Protein 8R44 (pdb70)

Organism: Glycine max (NCBI:txid3847)

Sequence (628 aa):
AYLHHMQKGKMIQPFGCLLALDEKTCKVIAYSENAPEMLTMVHPALGIGTDIKTLFTAPSASALQKALGFAEVLLLNPVLIHCKTSGKPFYAIIHRVTGSMIIDFEPVKPYEVPMTAAGALQSYKLAAKAITRLQSLPSGSMERLCDTMVQEVFELTGYDRVMAYKFHEDDHGEVIAEITKPGLEPYLGLHYPATDIPQASRFLFMKNKVRMIVDCHAKHVRVLQDEKLPFDLTLCGSTLRAPHSCHAQYMANMDSIASLVMAVVVNDNRKRLWGLVVCHNTTPRFVPFPLRYACEFLAQVFAIHVNKEIELHHAYLHHMQKGKMIQPFGCLLALDEKTCKVIAYSENAPEMLTMVHPALGIGTDIKTLFTAPSASALQKALGFAEVLLLNPVLIHCKTSGKPFYAIIHRVTGSMIIDFEPVKPYEVPMTAAGALQSYKLAAKAITRLQSLPSGSMERLCDTMVQEVFELTGYDRVMAYKFHEDDHGEVIAEITKPGLEPYLGLHYPATDIPQASRFLFMKNKVRMIVDCHAKHVRVLQDEKLPFDLTLCGSTLRAPHSCHAQYMANMDSIASLVMAVVVNDNRKRLWGLVVCHNTTPRFVPFPLRYACEFLAQVFAIHVNKEIELHH

Nearest PDB structures (foldseek):
  6tc7-assembly1_AAA  TM=9.974E-01  e=1.087E-60  Glycine max
  8isj-assembly1_B  TM=9.465E-01  e=1.532E-49  Arabidopsis thaliana
  6tc5-assembly1_AAA  TM=9.631E-01  e=1.288E-44  Sorghum bicolor
  6tby-assembly1_AAA  TM=9.695E-01  e=3.235E-44  Sorghum bicolor
  9iuz-assembly1_B  TM=9.516E-01  e=5.428E-41  Arabidopsis thaliana

B-factor: mean 32.63, std 20.33, range [12.56, 178.28]

InterPro domains:
  IPR000014 PAS domain [PS50112] (616-686)
  IPR000014 PAS domain [PS50112] (749-801)
  IPR000014 PAS domain [SM00091] (618-684)
  IPR000014 PAS domain [SM00091] (748-817)
  IPR000014 PAS domain [TIGR00229] (623-739)
  IPR000014 PAS domain [cd00130] (627-733)
  IPR000014 PAS domain [cd00130] (760-871)
  IPR000700 PAS-associated, C-terminal [PS50113] (689-745)
  IPR001294 Phytochrome [PR01033] (133-155)
  IPR001294 Phytochrome [PR01033] (233-252)
  IPR001294 Phytochrome [PR01033] (318-339)
  IPR001294 Phytochrome [PR01033] (430-450)
  IPR001294 Phytochrome [PR01033] (515-534)
  IPR001294 Phytochrome [PR01033] (548-566)
  IPR001294 Phytochrome [PR01033] (619-635)
  IPR001294 Phytochrome [PR01033] (638-653)
  IPR001294 Phytochrome [PR01033] (711-728)
  IPR001294 Phytochrome [PR01033] (731-751)
  IPR003018 GAF domain [PF01590] (219-400)
  IPR003018 GAF domain [SM00065] (218-410)

Foldseek 3Di:
DVLCCQFQPFWFFPQWWKFKAFLPPRFTFKIWPCCLVLQHVAVHCDDGGHQCPSGWPVVQSVVVVVVSVDDFVPDDDWDWTATPPVRFIWTWDWGDDVGIIMTITHGDDVVCVVCPVVVLVVLLVLLVVLLVVLVPDDADDPLVNQQSLQVSCCVSFVFQKKFWWFQDPQQKIAGDYMDGDPPDDDPHGDIGGNPVQDVSNQVLCLPAFKAKDQFLPGDITGMDGDPVSVDRDTCSNPNGHHDDNVVSVVCVVVLQGIKMKGFQWAPRCVTHGGTITIGGHNHGDDDDDSNRVSVNVSSPSSSDSSVVNVVVVD/DVQVCLQLLFWFFPQWWKFKAFLVPRFTFKIWPCCQVVQHDVVDTDDGGDQCVQRFPPVQSVVVNVQSPDDQVPDDDWRWTATDPPRFIWTWGWGDDVRMIMTITHGDDPVCVVCVVVVLVVLLVLLVVLLVVLVVDDAQDLLVSQQSLQVSCCVSAVFQKKFWWFQDPVQKIATRYMDGDPPDDDRHGPIGGNPLQDPSNQVVCLPQFKAKDQFLPGDIIGMDGHPPDPDRHGCSNDNGRHDDNVVSVVCVVRLQGIKMKGFQWAPHCVTDGGTITIGGHNHGDDDDDSNRVSVNVSSPSSSDSSVVNVVVVD

Solvent-accessible surface area: 28651 Å² total; per-residue (Å²): 118,98,96,110,110,19,93,99,10,41,60,0,3,44,33,0,0,0,0,0,0,34,81,172,80,14,79,1,17,0,33,0,80,13,0,35,126,35,4,22,153,158,229,120,59,6,16,79,39,20,32,2,110,85,6,1,39,74,64,2,4,42,9,0,75,117,7,34,72,102,55,82,143,104,24,73,24,0,3,7,0,49,2,99,138,51,27,76,2,0,16,0,10,5,23,61,35,123,9,3,0,0,0,1,0,1,57,21,134,78,113,94,30,7,60,9,1,1,31,1,0,47,17,1,48,76,0,1,65,3,0,35,117,0,14,74,40,91,87,33,29,47,128,88,8,0,67,26,0,3,83,8,0,29,119,23,2,28,0,19,18,0,10,0,19,68,13,41,177,100,60,42,1,36,3,45,1,33,45,34,88,132,78,54,135,92,47,102,38,87,103,51,79,29,114,51,33,26,94,24,22,30,126,24,19,39,180,37,36,33,38,5,4,21,35,8,122,26,179,39,22,126,9,50,41,33,172,166,26,126,58,58,1,34,0,18,27,8,33,0,23,10,6,60,88,76,72,13,105,83,3,28,115,50,83,4,18,0,5,0,18,0,4,0,7,2,49,62,155,244,78,108,20,4,0,4,0,16,0,21,10,61,77,77,72,76,4,58,21,5,19,11,48,0,0,50,14,0,4,64,7,0,5,100,32,0,24,114,9,61,115,99,126,191,121,94,71,97,130,19,44,51,3,66,64,0,5,46,31,0,0,0,0,0,0,44,76,198,74,20,74,1,19,0,32,0,88,26,0,27,128,26,2,28,131,150,230,112,77,10,15,74,43,19,34,4,133,66,7,1,46,67,45,2,4,28,13,0,80,133,7,24,75,100,62,95,129,108,22,65,22,0,3,10,0,55,0,117,99,45,36,86,15,1,16,0,12,6,23,36,49,130,42,12,0,1,0,1,0,2,64,11,110,93,122,75,28,5,58,8,0,2,32,1,1,50,18,1,52,80,0,0,71,2,1,31,116,1,54,84,44,110,85,55,38,51,111,116,8,0,25,23,0,2,89,20,0,28,134,22,2,29,0,20,15,0,9,0,17,64,16,45,191,97,65,43,0,36,2,31,0,30,46,38,91,136,85,62,120,90,29,95,40,88,102,52,77,26,116,47,31,32,113,9,24,31,89,17,22,35,142,39,38,25,36,4,4,22,36,7,116,27,182,57,21,128,8,69,43,20,171,175,42,124,119,55,14,42,3,16,28,5,30,0,20,9,6,77,87,81,72,14,99,82,4,30,113,57,90,3,32,0,6,0,19,0,4,0,5,1,44,56,160,228,77,107,19,5,0,5,0,15,0,23,12,51,77,75,74,77,5,54,22,8,21,11,40,0,0,50,9,0,4,60,5,0,4,106,22,0,23,100,20,54,102,115,171,192

Secondary structure (DSSP, 8-state):
--GGGTSS--EE-TTSEEEEEETTT--EEEEETTHHHHH-----SSSTT--GGGTB-HHHHHHHHHHTTS-GGG---PEEEEBTTT--EEEEEEEEETTEEEEEEEE--GGGGGGHHHHHHHHHHHHHHHHHHHHTSPSS-HHHHHHHHHHHHHHHH--SEEEEEEEPTTS-EEEEEEEESTTPPP-TT-EE-GGGS-HHHHHHHHH--EEEES-TTS--EEEEE-TT-SSPPP-TT-TTBPPPHHHHHHHHHHT--EEEEEEEEET----EEEEEEEEEESS-----HHHHHHHHHHHHHHHHHHHHHHHHT-/-HHHHHHH--EE-TTSEEEEEETTT-BEEEEETTHHHHH----PPS-TT-BGGGTB-HHHHHHHHHHTTS-GGG--PPEEEEBTTT--EEEEEEEEETTEEEEEEEE--GGGSTTHHHHHHHHHHHHHHHHHHHHHS-SS-HHHHHHHHHHHHHHHH--SEEEEEEE-TTS-EEEEEEEE-TTPPP-TT-EE-GGGS-HHHHHHHTT--EEEES-TTSPPEEEEE-TT-SS----TT-TTBPPPHHHHHHHHHTT--EEEEEEEEES----EEEEEEEEEESS-----HHHHHHHHHHHHHHHHHHHHHHHHH-

Structure (mmCIF, N/CA/C/O backbone):
data_8R44
#
_entry.id   8R44
#
_cell.length_a   55.287
_cell.length_b   111.812
_cell.length_c   68.273
_cell.angle_alpha   90.000
_cell.angle_beta   92.308
_cell.angle_gamma   90.000
#
_symmetry.space_group_name_H-M   'P 1 21 1'
#
loop_
_entity.id
_entity.type
_entity.pdbx_description
1 polymer 'Phytochrome A-2'
2 non-polymer PHYCOCYANOBILIN
3 non-polymer 'PENTAETHYLENE GLYCOL'
4 non-polymer DI(HYDROXYETHYL)ETHER
5 non-polymer 'TRIETHYLENE GLYCOL'
6 water water
#
loop_
_atom_site.group_PDB
_atom_site.id
_atom_site.type_symbol
_atom_site.label_atom_id
_atom_site.label_alt_id
_atom_site.label_comp_id
_atom_site.label_asym_id
_atom_site.label_entity_id
_atom_site.label_seq_id
_atom_site.pdbx_PDB_ins_code
_atom_site.Cartn_x
_atom_site.Cartn_y
_atom_site.Cartn_z
_atom_site.occupancy
_atom_site.B_iso_or_equiv
_atom_site.auth_seq_id
_atom_site.auth_comp_id
_atom_site.auth_asym_id
_atom_site.auth_atom_id
_atom_site.pdbx_PDB_model_num
ATOM 1 N N . ALA A 1 20 ? 23.116 15.753 44.631 1.000 137.389 69 ALA A N 1
ATOM 2 C CA . ALA A 1 20 ? 23.264 17.118 44.073 1.000 140.489 69 ALA A CA 1
ATOM 3 C C . ALA A 1 20 ? 22.917 17.112 42.584 1.000 160.747 69 ALA A C 1
ATOM 4 O O . ALA A 1 20 ? 22.000 17.819 42.170 1.000 178.278 69 ALA A O 1
ATOM 6 N N . TYR A 1 21 ? 23.644 16.305 41.793 1.000 167.624 70 TYR A N 1
ATOM 7 C CA . TYR A 1 21 ? 23.446 16.234 40.349 1.000 164.742 70 TYR A CA 1
ATOM 8 C C . TYR A 1 21 ? 22.102 15.598 40.006 1.000 172.402 70 TYR A C 1
ATOM 9 O O . TYR A 1 21 ? 21.318 16.170 39.251 1.000 177.118 70 TYR A O 1
ATOM 18 N N . LEU A 1 22 ? 21.869 14.395 40.547 1.000 173.716 71 LEU A N 1
ATOM 19 C CA . LEU A 1 22 ? 20.687 13.606 40.237 1.000 163.958 71 LEU A CA 1
ATOM 20 C C . LEU A 1 22 ? 19.417 14.299 40.743 1.000 166.562 71 LEU A C 1
ATOM 21 O O . LEU A 1 22 ? 18.346 14.078 40.181 1.000 147.272 71 LEU A O 1
ATOM 26 N N . HIS A 1 23 ? 19.549 15.166 41.765 1.000 169.789 72 HIS A N 1
ATOM 27 C CA . HIS A 1 23 ? 18.411 15.801 42.421 1.000 158.015 72 HIS A CA 1
ATOM 28 C C . HIS A 1 23 ? 18.140 17.219 41.907 1.000 151.921 72 HIS A C 1
ATOM 29 O O . HIS A 1 23 ? 17.262 17.890 42.442 1.000 156.744 72 HIS A O 1
ATOM 36 N N . HIS A 1 24 ? 18.886 17.685 40.893 1.000 143.061 73 HIS A N 1
ATOM 37 C CA . HIS A 1 24 ? 18.433 18.785 40.047 1.000 137.827 73 HIS A CA 1
ATOM 38 C C . HIS A 1 24 ? 18.566 18.325 38.591 1.000 134.428 73 HIS A C 1
ATOM 39 O O . HIS A 1 24 ? 18.997 19.082 37.720 1.000 134.333 73 HIS A O 1
ATOM 46 N N . MET A 1 25 ? 18.230 17.042 38.375 1.000 129.363 74 MET A N 1
ATOM 47 C CA . MET A 1 25 ? 18.001 16.442 37.065 1.000 123.996 74 MET A CA 1
ATOM 48 C C . MET A 1 25 ? 16.742 15.577 37.128 1.000 111.108 74 MET A C 1
ATOM 49 O O . MET A 1 25 ? 16.099 15.351 36.103 1.000 95.199 74 MET A O 1
ATOM 54 N N . GLN A 1 26 ? 16.465 15.038 38.329 1.000 114.227 75 GLN A N 1
ATOM 55 C CA . GLN A 1 26 ? 15.216 14.359 38.652 1.000 119.768 75 GLN A CA 1
ATOM 56 C C . GLN A 1 26 ? 14.186 15.355 39.194 1.000 119.416 75 GLN A C 1
ATOM 57 O O . GLN A 1 26 ? 12.992 15.206 38.935 1.000 121.032 75 GLN A O 1
ATOM 63 N N . LYS A 1 27 ? 14.645 16.361 39.954 1.000 119.034 76 LYS A N 1
ATOM 64 C CA . LYS A 1 27 ? 13.746 17.283 40.637 1.000 108.020 76 LYS A CA 1
ATOM 65 C C . LYS A 1 27 ? 13.878 18.711 40.092 1.000 89.259 76 LYS A C 1
ATOM 66 O O . LYS A 1 27 ? 13.189 19.607 40.575 1.000 79.503 76 LYS A O 1
ATOM 72 N N . GLY A 1 28 ? 14.749 18.919 39.086 1.000 73.964 77 GLY A N 1
ATOM 73 C CA . GLY A 1 28 ? 14.845 20.185 38.371 1.000 62.182 77 GLY A CA 1
ATOM 74 C C . GLY A 1 28 ? 13.571 20.494 37.573 1.000 54.657 77 GLY A C 1
ATOM 75 O O . GLY A 1 28 ? 13.003 19.618 36.907 1.000 51.599 77 GLY A O 1
ATOM 76 N N . LYS A 1 29 ? 13.143 21.761 37.623 1.000 40.198 78 LYS A N 1
ATOM 77 C CA . LYS A 1 29 ? 11.843 22.116 37.105 1.000 36.169 78 LYS A CA 1
ATOM 78 C C . LYS A 1 29 ? 11.957 23.124 35.969 1.000 27.770 78 LYS A C 1
ATOM 79 O O . LYS A 1 29 ? 11.028 23.898 35.774 1.000 29.971 78 LYS A O 1
ATOM 85 N N . MET A 1 30 ? 13.075 23.125 35.227 1.000 24.931 79 MET A N 1
ATOM 86 C CA . MET A 1 30 ? 13.249 24.114 34.174 1.000 21.913 79 MET A CA 1
ATOM 87 C C . MET A 1 30 ? 13.239 23.401 32.826 1.000 20.440 79 MET A C 1
ATOM 88 O O . MET A 1 30 ? 13.819 22.317 32.701 1.000 20.112 79 MET A O 1
ATOM 93 N N . ILE A 1 31 ? 12.660 24.104 31.837 1.000 19.181 80 ILE A N 1
ATOM 94 C CA . ILE A 1 31 ? 12.707 23.704 30.438 1.000 18.087 80 ILE A CA 1
ATOM 95 C C . ILE A 1 31 ? 13.369 24.783 29.590 1.000 18.187 80 ILE A C 1
ATOM 96 O O . ILE A 1 31 ? 13.465 25.966 29.936 1.000 19.478 80 ILE A O 1
ATOM 101 N N . GLN A 1 32 ? 13.771 24.339 28.391 1.000 17.231 81 GLN A N 1
ATOM 102 C CA . GLN A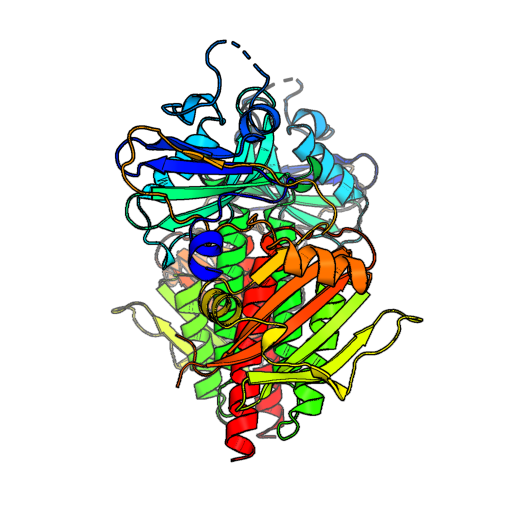 1 32 ? 14.169 25.203 27.307 1.000 17.973 81 GLN A CA 1
ATOM 103 C C . GLN A 1 32 ? 12.954 25.935 26.748 1.000 16.940 81 GLN A C 1
ATOM 104 O O . GLN A 1 32 ? 11.884 25.348 26.671 1.000 18.210 81 GLN A O 1
ATOM 110 N N . PRO A 1 33 ? 13.087 27.205 26.322 1.000 18.449 82 PRO A N 1
ATOM 111 C CA . PRO A 1 33 ? 11.954 28.008 25.866 1.000 17.425 82 PRO A CA 1
ATOM 112 C C . PRO A 1 33 ? 11.504 27.757 24.429 1.000 17.239 82 PRO A C 1
ATOM 113 O O . PRO A 1 33 ? 10.505 28.328 24.026 1.000 19.134 82 PRO A O 1
ATOM 117 N N . PHE A 1 34 ? 12.141 26.824 23.702 1.000 16.761 83 PHE A N 1
ATOM 118 C CA . PHE A 1 34 ? 11.749 26.562 22.307 1.000 17.710 83 PHE A CA 1
ATOM 119 C C . PHE A 1 34 ? 10.356 25.914 22.227 1.000 17.442 83 PHE A C 1
ATOM 120 O O . PHE A 1 34 ? 9.709 25.970 21.168 1.000 17.265 83 PHE A O 1
ATOM 128 N N . GLY A 1 35 ? 9.933 25.275 23.312 1.000 16.086 84 GLY A N 1
ATOM 129 C CA . GLY A 1 35 ? 8.597 24.698 23.377 1.000 14.454 84 GLY A CA 1
ATOM 130 C C . GLY A 1 35 ? 7.987 24.927 24.751 1.000 15.315 84 GLY A C 1
ATOM 131 O O . GLY A 1 35 ? 8.495 25.694 25.528 1.000 16.317 84 GLY A O 1
ATOM 132 N N . CYS A 1 36 ? 6.847 24.287 25.009 1.000 14.407 85 CYS A N 1
ATOM 133 C CA . CYS A 1 36 ? 6.203 24.383 26.304 1.000 14.819 85 CYS A CA 1
ATOM 134 C C . CYS A 1 36 ? 5.695 23.011 26.709 1.000 13.900 85 CYS A C 1
ATOM 135 O O . CYS A 1 36 ? 5.649 22.072 25.918 1.000 12.801 85 CYS A O 1
ATOM 138 N N . LEU A 1 37 ? 5.302 22.870 27.993 1.000 14.290 86 LEU A N 1
ATOM 139 C CA . LEU A 1 37 ? 4.980 21.582 28.564 1.000 14.485 86 LEU A CA 1
ATOM 140 C C . LEU A 1 37 ? 3.665 21.676 29.337 1.000 14.672 86 LEU A C 1
ATOM 141 O O . LEU A 1 37 ? 3.457 22.631 30.101 1.000 15.871 86 LEU A O 1
ATOM 146 N N . LEU A 1 38 ? 2.840 20.634 29.203 1.000 13.828 87 LEU A N 1
ATOM 147 C CA . LEU A 1 38 ? 1.732 20.418 30.125 1.000 14.467 87 LEU A CA 1
ATOM 148 C C . LEU A 1 38 ? 1.895 19.030 30.713 1.000 14.898 87 LEU A C 1
ATOM 149 O O . LEU A 1 38 ? 2.289 18.084 30.039 1.000 15.743 87 LEU A O 1
ATOM 154 N N . ALA A 1 39 ? 1.492 18.862 31.992 1.000 14.452 88 ALA A N 1
ATOM 155 C CA . ALA A 1 39 ? 1.299 17.540 32.547 1.000 15.390 88 ALA A CA 1
ATOM 156 C C . ALA A 1 39 ? -0.161 17.400 32.893 1.000 15.916 88 ALA A C 1
ATOM 157 O O . ALA A 1 39 ? -0.751 18.355 33.396 1.000 17.184 88 ALA A O 1
ATOM 159 N N . LEU A 1 40 ? -0.747 16.263 32.529 1.000 15.969 89 LEU A N 1
ATOM 160 C CA . LEU A 1 40 ? -2.171 16.023 32.745 1.000 16.111 89 LEU A CA 1
ATOM 161 C C . LEU A 1 40 ? -2.380 14.891 33.724 1.000 16.904 89 LEU A C 1
ATOM 162 O O . LEU A 1 40 ? -1.576 13.966 33.807 1.000 17.752 89 LEU A O 1
ATOM 167 N N . ASP A 1 41 ? -3.479 14.983 34.488 1.000 19.050 90 ASP A N 1
ATOM 168 C CA . ASP A 1 41 ? -3.758 13.953 35.472 1.000 21.816 90 ASP A CA 1
ATOM 169 C C . ASP A 1 41 ? -4.113 12.648 34.766 1.000 21.934 90 ASP A C 1
ATOM 170 O O . ASP A 1 41 ? -4.840 12.663 33.803 1.000 22.941 90 ASP A O 1
ATOM 175 N N . GLU A 1 42 ? -3.594 11.538 35.275 1.000 28.049 91 GLU A N 1
ATOM 176 C CA . GLU A 1 42 ? -3.751 10.272 34.578 1.000 34.593 91 GLU A CA 1
ATOM 177 C C . GLU A 1 42 ? -5.213 9.794 34.553 1.000 37.305 91 GLU A C 1
ATOM 178 O O . GLU A 1 42 ? -5.543 8.982 33.685 1.000 32.121 91 GLU A O 1
ATOM 184 N N . LYS A 1 43 ? -6.111 10.334 35.411 1.000 35.078 92 LYS A N 1
ATOM 185 C CA . LYS A 1 43 ? -7.540 10.013 35.339 1.000 37.733 92 LYS A CA 1
ATOM 186 C C . LYS A 1 43 ? -8.402 11.129 34.774 1.000 32.602 92 LYS A C 1
ATOM 187 O O . LYS A 1 43 ? -9.192 10.877 33.870 1.000 35.751 92 LYS A O 1
ATOM 193 N N . THR A 1 44 ? -8.276 12.369 35.274 1.000 30.982 93 THR A N 1
ATOM 194 C CA . THR A 1 44 ? -9.162 13.440 34.849 1.000 29.488 93 THR A CA 1
ATOM 195 C C . THR A 1 44 ? -8.761 14.079 33.526 1.000 28.658 93 THR A C 1
ATOM 196 O O . THR A 1 44 ? -9.544 14.807 32.941 1.000 30.074 93 THR A O 1
ATOM 200 N N . CYS A 1 45 ? -7.512 13.878 33.094 1.000 26.964 94 CYS A N 1
ATOM 201 C CA . CYS A 1 45 ? -6.971 14.500 31.904 1.000 25.804 94 CYS A CA 1
ATOM 202 C C . CYS A 1 45 ? -6.748 16.016 32.073 1.000 25.693 94 CYS A C 1
ATOM 203 O O . CYS A 1 45 ? -6.436 16.689 31.111 1.000 25.358 94 CYS A O 1
ATOM 206 N N . LYS A 1 46 ? -6.940 16.602 33.263 1.000 23.645 95 LYS A N 1
ATOM 207 C CA . LYS A 1 46 ? -6.832 18.050 33.419 1.000 20.351 95 LYS A CA 1
ATOM 208 C C . LYS A 1 46 ? -5.380 18.450 33.750 1.000 17.670 95 LYS A C 1
ATOM 209 O O . LYS A 1 46 ? -4.596 17.646 34.206 1.000 17.521 95 LYS A O 1
ATOM 215 N N . VAL A 1 47 ? -5.033 19.721 33.534 1.000 17.604 96 VAL A N 1
ATOM 216 C CA . VAL A 1 47 ? -3.682 20.210 33.744 1.000 17.798 96 VAL A CA 1
ATOM 217 C C . VAL A 1 47 ? -3.356 20.167 35.246 1.000 19.375 96 VAL A C 1
ATOM 218 O O . VAL A 1 47 ? -4.075 20.779 36.051 1.000 18.675 96 VAL A O 1
ATOM 222 N N . ILE A 1 48 ? -2.240 19.515 35.579 1.000 17.675 97 ILE A N 1
ATOM 223 C CA . ILE A 1 48 ? -1.703 19.478 36.940 1.000 18.982 97 ILE A CA 1
ATOM 224 C C . ILE A 1 48 ? -0.345 20.166 37.044 1.000 18.727 97 ILE A C 1
ATOM 225 O O . ILE A 1 48 ? 0.145 20.408 38.159 1.000 20.604 97 ILE A O 1
ATOM 230 N N . ALA A 1 49 ? 0.301 20.464 35.888 1.000 18.467 98 ALA A N 1
ATOM 231 C CA . ALA A 1 49 ? 1.523 21.222 35.860 1.000 17.789 98 ALA A CA 1
ATOM 232 C C . ALA A 1 49 ? 1.651 21.836 34.469 1.000 16.515 98 ALA A C 1
ATOM 233 O O . ALA A 1 49 ? 1.139 21.255 33.532 1.000 16.792 98 ALA A O 1
ATOM 235 N N . TYR A 1 50 ? 2.307 22.988 34.384 1.000 16.215 99 TYR A N 1
ATOM 236 C CA . TYR A 1 50 ? 2.525 23.649 33.096 1.000 17.249 99 TYR A CA 1
ATOM 237 C C . TYR A 1 50 ? 3.779 24.499 33.151 1.000 18.164 99 TYR A C 1
ATOM 238 O O . TYR A 1 50 ? 4.087 25.071 34.192 1.000 17.187 99 TYR A O 1
ATOM 247 N N . SER A 1 51 ? 4.481 24.636 32.012 1.000 15.663 100 SER A N 1
ATOM 248 C CA . SER A 1 51 ? 5.571 25.594 31.971 1.000 16.320 100 SER A CA 1
ATOM 249 C C . SER A 1 51 ? 5.003 27.001 31.943 1.000 17.449 100 SER A C 1
ATOM 250 O O . SER A 1 51 ? 3.940 27.232 31.375 1.000 18.347 100 SER A O 1
ATOM 253 N N . GLU A 1 52 ? 5.753 27.967 32.493 1.000 19.291 101 GLU A N 1
ATOM 254 C CA . GLU A 1 52 ? 5.285 29.349 32.641 1.000 19.830 101 GLU A CA 1
ATOM 255 C C . GLU A 1 52 ? 5.053 30.050 31.303 1.000 21.179 101 GLU A C 1
ATOM 256 O O . GLU A 1 52 ? 4.289 31.026 31.264 1.000 21.187 101 GLU A O 1
ATOM 262 N N . ASN A 1 53 ? 5.659 29.526 30.211 1.000 18.586 102 ASN A N 1
ATOM 263 C CA . ASN A 1 53 ? 5.439 30.045 28.874 1.000 18.201 102 ASN A CA 1
ATOM 264 C C . ASN A 1 53 ? 4.271 29.373 28.165 1.000 17.472 102 ASN A C 1
ATOM 265 O O . ASN A 1 53 ? 3.940 29.770 27.040 1.000 18.608 102 ASN A O 1
ATOM 270 N N . ALA A 1 54 ? 3.641 28.345 28.758 1.000 17.636 103 ALA A N 1
ATOM 271 C CA . ALA A 1 54 ? 2.570 27.658 28.048 1.000 16.872 103 ALA A CA 1
ATOM 272 C C . ALA A 1 54 ? 1.372 28.587 27.804 1.000 17.237 103 ALA A C 1
ATOM 273 O O . ALA A 1 54 ? 0.765 28.531 26.745 1.000 15.770 103 ALA A O 1
ATOM 275 N N . PRO A 1 55 ? 0.914 29.439 28.752 1.000 18.385 104 PRO A N 1
ATOM 276 C CA . PRO A 1 55 ? -0.200 30.357 28.443 1.000 19.913 104 PRO A CA 1
ATOM 277 C C . PRO A 1 55 ? 0.029 31.183 27.171 1.000 21.721 104 PRO A C 1
ATOM 278 O O . PRO A 1 55 ? -0.850 31.230 26.303 1.000 21.874 104 PRO A O 1
ATOM 282 N N . GLU A 1 56 ? 1.201 31.794 27.032 1.000 22.432 105 GLU A N 1
ATOM 283 C CA . GLU A 1 56 ? 1.480 32.627 25.871 1.000 25.734 105 GLU A CA 1
ATOM 284 C C . GLU A 1 56 ? 1.611 31.771 24.624 1.000 21.922 105 GLU A C 1
ATOM 285 O O . GLU A 1 56 ? 1.152 32.168 23.558 1.000 21.284 105 GLU A O 1
ATOM 291 N N . MET A 1 57 ? 2.236 30.598 24.728 1.000 20.086 106 MET A N 1
ATOM 292 C CA . MET A 1 57 ? 2.463 29.779 23.550 1.000 19.891 106 MET A CA 1
ATOM 293 C C . MET A 1 57 ? 1.186 29.120 23.025 1.000 19.417 106 MET A C 1
ATOM 294 O O . MET A 1 57 ? 0.984 29.037 21.817 1.000 21.513 106 MET A O 1
ATOM 299 N N . LEU A 1 58 ? 0.275 28.697 23.919 1.000 18.271 107 LEU A N 1
ATOM 300 C CA . LEU A 1 58 ? -0.884 27.893 23.542 1.000 18.737 107 LEU A CA 1
ATOM 301 C C . LEU A 1 58 ? -2.191 28.683 23.505 1.000 21.657 107 LEU A C 1
ATOM 302 O O . LEU A 1 58 ? -3.183 28.144 22.983 1.000 22.728 107 LEU A O 1
ATOM 307 N N . THR A 1 59 ? -2.259 29.881 24.130 1.000 20.021 108 THR A N 1
ATOM 308 C CA . THR A 1 59 ? -3.512 30.642 24.113 1.000 20.990 108 THR A CA 1
ATOM 309 C C . THR A 1 59 ? -3.279 32.036 23.531 1.000 25.859 108 THR A C 1
ATOM 310 O O . THR A 1 59 ? -2.146 32.418 23.279 1.000 23.832 108 THR A O 1
ATOM 314 N N . MET A 1 60 ? -4.359 32.808 23.373 1.000 31.924 109 MET A N 1
ATOM 315 C CA . MET A 1 60 ? -4.199 34.183 22.912 1.000 43.160 109 MET A CA 1
ATOM 316 C C . MET A 1 60 ? -4.542 35.175 24.025 1.000 55.681 109 MET A C 1
ATOM 317 O O . MET A 1 60 ? -4.573 36.370 23.769 1.000 66.865 109 MET A O 1
ATOM 322 N N . VAL A 1 61 ? -4.760 34.681 25.253 1.000 70.213 110 VAL A N 1
ATOM 323 C CA . VAL A 1 61 ? -4.792 35.504 26.457 1.000 79.031 110 VAL A CA 1
ATOM 324 C C . VAL A 1 61 ? -5.996 36.457 26.385 1.000 90.947 110 VAL A C 1
ATOM 325 O O . VAL A 1 61 ? -5.824 37.603 25.901 1.000 95.137 110 VAL A O 1
ATOM 329 N N . HIS A 1 71 ? -9.738 34.364 36.034 1.000 108.732 120 HIS A N 1
ATOM 330 C CA . HIS A 1 71 ? -10.038 33.014 35.477 1.000 104.862 120 HIS A CA 1
ATOM 331 C C . HIS A 1 71 ? -9.204 32.819 34.203 1.000 96.696 120 HIS A C 1
ATOM 332 O O . HIS A 1 71 ? -9.746 32.826 33.094 1.000 98.908 120 HIS A O 1
ATOM 339 N N . PRO A 1 72 ? -7.855 32.662 34.307 1.000 87.183 121 PRO A N 1
ATOM 340 C CA . PRO A 1 72 ? -6.987 32.552 33.126 1.000 72.494 121 PRO A CA 1
ATOM 341 C C . PRO A 1 72 ? -7.378 31.439 32.156 1.000 57.847 121 PRO A C 1
ATOM 342 O O . PRO A 1 72 ? -8.143 30.539 32.473 1.000 59.457 121 PRO A O 1
ATOM 346 N N . ALA A 1 73 ? -6.859 31.504 30.943 1.000 48.964 122 ALA A N 1
ATOM 347 C CA . ALA A 1 73 ? -7.211 30.496 29.955 1.000 49.511 122 ALA A CA 1
ATOM 348 C C . ALA A 1 73 ? -6.405 29.218 30.226 1.000 39.912 122 ALA A C 1
ATOM 349 O O . ALA A 1 73 ? -6.834 28.126 29.807 1.000 34.900 122 ALA A O 1
ATOM 351 N N . LEU A 1 74 ? -5.258 29.348 30.933 1.000 25.920 123 LEU A N 1
ATOM 352 C CA . LEU A 1 74 ? -4.470 28.156 31.198 1.000 23.225 123 LEU A CA 1
ATOM 353 C C . LEU A 1 74 ? -3.823 28.214 32.576 1.000 23.377 123 LEU A C 1
ATOM 354 O O . LEU A 1 74 ? -2.996 29.063 32.870 1.000 24.438 123 LEU A O 1
ATOM 359 N N . GLY A 1 75 ? -4.191 27.244 33.401 1.000 22.560 124 GLY A N 1
ATOM 360 C CA . GLY A 1 75 ? -3.632 27.100 34.730 1.000 23.810 124 GLY A CA 1
ATOM 361 C C . GLY A 1 75 ? -3.889 25.695 35.251 1.000 23.615 124 GLY A C 1
ATOM 362 O O . GLY A 1 75 ? -4.329 24.816 34.511 1.000 20.903 124 GLY A O 1
ATOM 363 N N . ILE A 1 76 ? -3.602 25.474 36.538 1.000 21.937 125 ILE A N 1
ATOM 364 C CA . ILE A 1 76 ? -3.984 24.225 37.173 1.000 21.484 125 ILE A CA 1
ATOM 365 C C . ILE A 1 76 ? -5.478 24.008 37.008 1.000 21.351 125 ILE A C 1
ATOM 366 O O . ILE A 1 76 ? -6.271 24.896 37.295 1.000 22.631 125 ILE A O 1
ATOM 371 N N . GLY A 1 77 ? -5.882 22.806 36.594 1.000 19.702 126 GLY A N 1
ATOM 372 C CA . GLY A 1 77 ? -7.265 22.414 36.413 1.000 20.002 126 GLY A CA 1
ATOM 373 C C . GLY A 1 77 ? -7.874 22.674 35.050 1.000 21.020 126 GLY A C 1
ATOM 374 O O . GLY A 1 77 ? -9.009 22.262 34.788 1.000 20.949 126 GLY A O 1
ATOM 375 N N . THR A 1 78 ? -7.127 23.333 34.161 1.000 19.281 127 THR A N 1
ATOM 376 C CA . THR A 1 78 ? -7.646 23.577 32.828 1.000 19.898 127 THR A CA 1
ATOM 377 C C . THR A 1 78 ? -7.936 22.242 32.138 1.000 19.315 127 THR A C 1
ATOM 378 O O . THR A 1 78 ? -7.146 21.292 32.197 1.000 19.559 127 THR A O 1
ATOM 382 N N . ASP A 1 79 ? -9.060 22.229 31.422 1.000 21.500 128 ASP A N 1
ATOM 383 C CA . ASP A 1 79 ? -9.471 21.111 30.594 1.000 22.719 128 ASP A CA 1
ATOM 384 C C . ASP A 1 79 ? -8.910 21.262 29.181 1.000 19.697 128 ASP A C 1
ATOM 385 O O . ASP A 1 79 ? -9.073 22.312 28.574 1.000 19.277 128 ASP A O 1
ATOM 390 N N . ILE A 1 80 ? -8.267 20.224 28.654 1.000 18.585 129 ILE A N 1
ATOM 391 C CA . ILE A 1 80 ? -7.613 20.405 27.344 1.000 17.631 129 ILE A CA 1
ATOM 392 C C . ILE A 1 80 ? -8.641 20.605 26.229 1.000 18.953 129 ILE A C 1
ATOM 393 O O . ILE A 1 80 ? -8.277 21.061 25.119 1.000 17.643 129 ILE A O 1
ATOM 398 N N . LYS A 1 81 ? -9.914 20.248 26.460 1.000 19.344 130 LYS A N 1
ATOM 399 C CA . LYS A 1 81 ? -10.932 20.519 25.456 1.000 20.951 130 LYS A CA 1
ATOM 400 C C . LYS A 1 81 ? -11.114 22.007 25.197 1.000 20.508 130 LYS A C 1
ATOM 401 O O . LYS A 1 81 ? -11.631 22.359 24.123 1.000 21.681 130 LYS A O 1
ATOM 407 N N . THR A 1 82 ? -10.689 22.873 26.131 1.000 19.198 131 THR A N 1
ATOM 408 C CA . THR A 1 82 ? -10.755 24.311 25.948 1.000 19.669 131 THR A CA 1
ATOM 409 C C . THR A 1 82 ? -9.518 24.893 25.252 1.000 22.019 131 THR A C 1
ATOM 410 O O . THR A 1 82 ? -9.537 26.064 24.850 1.000 22.509 131 THR A O 1
ATOM 414 N N . LEU A 1 83 ? -8.445 24.093 25.139 1.000 19.046 132 LEU A N 1
ATOM 415 C CA . LEU A 1 83 ? -7.175 24.579 24.599 1.000 18.671 132 LEU A CA 1
ATOM 416 C C . LEU A 1 83 ? -7.008 24.243 23.133 1.000 18.855 132 LEU A C 1
ATOM 417 O O . LEU A 1 83 ? -6.348 25.014 22.440 1.000 21.357 132 LEU A O 1
ATOM 422 N N . PHE A 1 84 ? -7.489 23.082 22.700 1.000 18.248 133 PHE A N 1
ATOM 423 C CA . PHE A 1 84 ? -7.132 22.513 21.416 1.000 17.720 133 PHE A CA 1
ATOM 424 C C . PHE A 1 84 ? -8.397 22.239 20.640 1.000 21.694 133 PHE A C 1
ATOM 425 O O . PHE A 1 84 ? -9.483 22.124 21.230 1.000 22.540 133 PHE A O 1
ATOM 433 N N . THR A 1 85 ? -8.253 22.206 19.308 1.000 20.613 134 THR A N 1
ATOM 434 C CA . THR A 1 85 ? -9.366 21.774 18.468 1.000 21.393 134 THR A CA 1
ATOM 435 C C . THR A 1 85 ? -9.793 20.338 18.783 1.000 22.260 134 THR A C 1
ATOM 436 O O . THR A 1 85 ? -9.088 19.537 19.353 1.000 18.549 134 THR A O 1
ATOM 440 N N . ALA A 1 86 ? -11.020 19.931 18.380 1.000 24.586 135 ALA A N 1
ATOM 441 C CA . ALA A 1 86 ? -11.524 18.611 18.733 1.000 22.986 135 ALA A CA 1
ATOM 442 C C . ALA A 1 86 ? -10.731 17.415 18.249 1.000 23.069 135 ALA A C 1
ATOM 443 O O . ALA A 1 86 ? -10.502 16.507 19.049 1.000 22.323 135 ALA A O 1
ATOM 445 N N . PRO A 1 87 ? -10.273 17.266 16.980 1.000 19.888 136 PRO A N 1
ATOM 446 C CA . PRO A 1 87 ? -9.417 16.129 16.685 1.000 22.921 136 PRO A CA 1
ATOM 447 C C . PRO A 1 87 ? -8.178 16.095 17.571 1.000 17.698 136 PRO A C 1
ATOM 448 O O . PRO A 1 87 ? -7.689 15.019 17.850 1.000 19.787 136 PRO A O 1
ATOM 452 N N . SER A 1 88 ? -7.621 17.291 17.867 1.000 18.984 137 SER A N 1
ATOM 453 C CA . SER A 1 88 ? -6.415 17.439 18.681 1.000 16.399 137 SER A CA 1
ATOM 454 C C . SER A 1 88 ? -6.629 16.969 20.122 1.000 16.143 137 SER A C 1
ATOM 455 O O . SER A 1 88 ? -5.886 16.108 20.620 1.000 17.084 137 SER A O 1
ATOM 458 N N . ALA A 1 89 ? -7.613 17.556 20.765 1.000 17.425 138 ALA A N 1
ATOM 459 C CA . ALA A 1 89 ? -7.976 17.163 22.140 1.000 18.270 138 ALA A CA 1
ATOM 460 C C . ALA A 1 89 ? -8.363 15.683 22.201 1.000 16.794 138 ALA A C 1
ATOM 461 O O . ALA A 1 89 ? -7.950 14.981 23.122 1.000 16.176 138 ALA A O 1
ATOM 463 N N . SER A 1 90 ? -9.161 15.226 21.195 1.000 18.794 139 SER A N 1
ATOM 464 C CA . SER A 1 90 ? -9.542 13.807 21.063 1.000 19.660 139 SER A CA 1
ATOM 465 C C . SER A 1 90 ? -8.334 12.909 21.058 1.000 18.820 139 SER A C 1
ATOM 466 O O . SER A 1 90 ? -8.296 11.890 21.717 1.000 19.372 139 SER A O 1
ATOM 469 N N . ALA A 1 91 ? -7.348 13.245 20.210 1.000 18.465 140 ALA A N 1
ATOM 470 C CA . ALA A 1 91 ? -6.157 12.420 20.107 1.000 19.399 140 ALA A CA 1
ATOM 471 C C . ALA A 1 91 ? -5.384 12.364 21.409 1.000 16.773 140 ALA A C 1
ATOM 472 O O . ALA A 1 91 ? -4.932 11.320 21.833 1.000 19.182 140 ALA A O 1
ATOM 474 N N . LEU A 1 92 ? -5.359 13.473 22.162 1.000 17.423 141 LEU A N 1
ATOM 475 C CA . LEU A 1 92 ? -4.659 13.462 23.434 1.000 17.223 141 LEU A CA 1
ATOM 476 C C . LEU A 1 92 ? -5.472 12.647 24.452 1.000 17.317 141 LEU A C 1
ATOM 477 O O . LEU A 1 92 ? -4.900 11.918 25.247 1.000 18.473 141 LEU A O 1
ATOM 482 N N . GLN A 1 93 ? -6.803 12.764 24.444 1.000 19.073 142 GLN A N 1
ATOM 483 C CA . GLN A 1 93 ? -7.621 11.990 25.365 1.000 18.750 142 GLN A CA 1
ATOM 484 C C . GLN A 1 93 ? -7.409 10.502 25.116 1.000 20.130 142 GLN A C 1
ATOM 485 O O . GLN A 1 93 ? -7.303 9.738 26.068 1.000 22.607 142 GLN A O 1
ATOM 491 N N . LYS A 1 94 ? -7.329 10.107 23.841 1.000 22.554 143 LYS A N 1
ATOM 492 C CA . LYS A 1 94 ? -7.118 8.710 23.492 1.000 25.546 143 LYS A CA 1
ATOM 493 C C . LYS A 1 94 ? -5.784 8.225 24.057 1.000 25.851 143 LYS A C 1
ATOM 494 O O . LYS A 1 94 ? -5.700 7.123 24.583 1.000 27.430 143 LYS A O 1
ATOM 500 N N . ALA A 1 95 ? -4.751 9.068 24.003 1.000 24.145 144 ALA A N 1
ATOM 501 C CA . ALA A 1 95 ? -3.422 8.698 24.474 1.000 24.530 144 ALA A CA 1
ATOM 502 C C . ALA A 1 95 ? -3.477 8.398 25.960 1.000 27.152 144 ALA A C 1
ATOM 503 O O . ALA A 1 95 ? -2.779 7.517 26.464 1.000 27.179 144 ALA A O 1
ATOM 505 N N . LEU A 1 96 ? -4.329 9.125 26.680 1.000 24.261 145 LEU A N 1
ATOM 506 C CA . LEU A 1 96 ? -4.393 8.935 28.110 1.000 31.447 145 LEU A CA 1
ATOM 507 C C . LEU A 1 96 ? -4.749 7.471 28.411 1.000 41.893 145 LEU A C 1
ATOM 508 O O . LEU A 1 96 ? -4.398 6.988 29.491 1.000 37.754 145 LEU A O 1
ATOM 513 N N . GLY A 1 97 ? -5.298 6.731 27.412 1.000 50.173 146 GLY A N 1
ATOM 514 C CA . GLY A 1 97 ? -5.653 5.310 27.532 1.000 46.428 146 GLY A CA 1
ATOM 515 C C . GLY A 1 97 ? -4.556 4.288 27.170 1.000 53.801 146 GLY A C 1
ATOM 516 O O . GLY A 1 97 ? -4.647 3.130 27.557 1.000 55.245 146 GLY A O 1
ATOM 517 N N . PHE A 1 98 ? -3.498 4.678 26.448 1.000 62.134 147 PHE A N 1
ATOM 518 C CA . PHE A 1 98 ? -2.480 3.740 25.972 1.000 64.668 147 PHE A CA 1
ATOM 519 C C . PHE A 1 98 ? -1.285 3.610 26.924 1.000 63.479 147 PHE A C 1
ATOM 520 O O . PHE A 1 98 ? -0.741 4.611 27.394 1.000 49.869 147 PHE A O 1
ATOM 528 N N . ALA A 1 99 ? -0.793 2.372 27.114 1.000 63.626 148 ALA A N 1
ATOM 529 C CA . ALA A 1 99 ? 0.518 2.152 27.720 1.000 62.429 148 ALA A CA 1
ATOM 530 C C . ALA A 1 99 ? 1.589 2.936 26.948 1.000 55.954 148 ALA A C 1
ATOM 531 O O . ALA A 1 99 ? 1.406 3.210 25.758 1.000 52.616 148 ALA A O 1
ATOM 533 N N . GLU A 1 100 ? 2.698 3.282 27.632 1.000 52.523 149 GLU A N 1
ATOM 534 C CA . GLU A 1 100 ? 3.731 4.168 27.098 1.000 53.748 149 GLU A CA 1
ATOM 535 C C . GLU A 1 100 ? 4.476 3.531 25.917 1.000 54.177 149 GLU A C 1
ATOM 536 O O . GLU A 1 100 ? 4.820 4.230 24.965 1.000 45.901 149 GLU A O 1
ATOM 542 N N . VAL A 1 101 ? 4.716 2.211 25.965 1.000 63.088 150 VAL A N 1
ATOM 543 C CA . VAL A 1 101 ? 5.385 1.512 24.867 1.000 65.897 150 VAL A CA 1
ATOM 544 C C . VAL A 1 101 ? 4.462 1.462 23.639 1.000 58.386 150 VAL A C 1
ATOM 545 O O . VAL A 1 101 ? 4.924 1.273 22.515 1.000 62.122 150 VAL A O 1
ATOM 549 N N . LEU A 1 102 ? 3.160 1.669 23.852 1.000 46.775 151 LEU A N 1
ATOM 550 C CA . LEU A 1 102 ? 2.195 1.702 22.769 1.000 44.428 151 LEU A CA 1
ATOM 551 C C . LEU A 1 102 ? 1.996 3.123 22.235 1.000 33.803 151 LEU A C 1
ATOM 552 O O . LEU A 1 102 ? 1.138 3.293 21.381 1.000 38.657 151 LEU A O 1
ATOM 557 N N . LEU A 1 103 ? 2.667 4.148 22.776 1.000 31.028 152 LEU A N 1
ATOM 558 C CA . LEU A 1 103 ? 2.401 5.518 22.337 1.000 29.258 152 LEU A CA 1
ATOM 559 C C . LEU A 1 103 ? 3.112 5.728 21.008 1.000 22.942 152 LEU A C 1
ATOM 560 O O . LEU A 1 103 ? 4.328 5.504 20.961 1.000 27.158 152 LEU A O 1
ATOM 565 N N . LEU A 1 104 ? 2.379 6.174 19.989 1.000 21.297 153 LEU A N 1
ATOM 566 C CA . LEU A 1 104 ? 2.987 6.571 18.731 1.000 20.757 153 LEU A CA 1
ATOM 567 C C . LEU A 1 104 ? 3.048 8.101 18.661 1.000 17.834 153 LEU A C 1
ATOM 568 O O . LEU A 1 104 ? 2.027 8.773 18.643 1.000 20.841 153 LEU A O 1
ATOM 573 N N . ASN A 1 105 ? 4.252 8.618 18.677 1.000 17.666 154 ASN A N 1
ATOM 574 C CA . ASN A 1 105 ? 4.518 10.056 18.688 1.000 16.710 154 ASN A CA 1
ATOM 575 C C . ASN A 1 105 ? 5.012 10.459 17.306 1.000 16.169 154 ASN A C 1
ATOM 576 O O . ASN A 1 105 ? 5.514 9.626 16.525 1.000 15.621 154 ASN A O 1
ATOM 581 N N . PRO A 1 106 ? 4.953 11.753 16.948 1.000 15.630 155 PRO A N 1
ATOM 582 C CA . PRO A 1 106 ? 4.255 12.799 17.688 1.000 15.078 155 PRO A CA 1
ATOM 583 C C . PRO A 1 106 ? 2.795 12.931 17.271 1.000 16.007 155 PRO A C 1
ATOM 584 O O . PRO A 1 106 ? 2.442 12.452 16.217 1.000 17.033 155 PRO A O 1
ATOM 588 N N . VAL A 1 107 ? 1.994 13.662 18.026 1.000 15.130 156 VAL A N 1
ATOM 589 C CA . VAL A 1 107 ? 0.627 13.977 17.636 1.000 14.402 156 VAL A CA 1
ATOM 590 C C . VAL A 1 107 ? 0.653 15.401 17.065 1.000 16.658 156 VAL A C 1
ATOM 591 O O . VAL A 1 107 ? 1.276 16.269 17.668 1.000 17.493 156 VAL A O 1
ATOM 595 N N . LEU A 1 108 ? -0.007 15.672 15.934 1.000 13.798 157 LEU A N 1
ATOM 596 C CA . LEU A 1 108 ? -0.089 17.033 15.441 1.000 15.416 157 LEU A CA 1
ATOM 597 C C . LEU A 1 108 ? -1.322 17.687 16.026 1.000 14.906 157 LEU A C 1
ATOM 598 O O . LEU A 1 108 ? -2.442 17.250 15.735 1.000 16.457 157 LEU A O 1
ATOM 603 N N . ILE A 1 109 ? -1.095 18.730 16.838 1.000 14.447 158 ILE A N 1
ATOM 604 C CA . ILE A 1 109 ? -2.178 19.411 17.552 1.000 15.195 158 ILE A CA 1
ATOM 605 C C . ILE A 1 109 ? -2.302 20.847 17.090 1.000 16.092 158 ILE A C 1
ATOM 606 O O . ILE A 1 109 ? -1.336 21.479 16.662 1.000 15.731 158 ILE A O 1
ATOM 611 N N . HIS A 1 110 ? -3.524 21.348 17.093 1.000 14.953 159 HIS A N 1
ATOM 612 C CA . HIS A 1 110 ? -3.852 22.729 16.792 1.000 14.511 159 HIS A CA 1
ATOM 613 C C . HIS A 1 110 ? -4.528 23.387 17.993 1.000 15.675 159 HIS A C 1
ATOM 614 O O . HIS A 1 110 ? -5.431 22.813 18.625 1.000 14.861 159 HIS A O 1
ATOM 621 N N . CYS A 1 111 ? -4.130 24.621 18.313 1.000 15.065 160 CYS A N 1
ATOM 622 C CA . CYS A 1 111 ? -4.768 25.379 19.349 1.000 15.929 160 CYS A CA 1
ATOM 623 C C . CYS A 1 111 ? -6.124 25.896 18.859 1.000 17.569 160 CYS A C 1
ATOM 624 O O . CYS A 1 111 ? -6.331 26.143 17.661 1.000 16.989 160 CYS A O 1
ATOM 627 N N . LYS A 1 112 ? -7.048 26.010 19.816 1.000 19.314 161 LYS A N 1
ATOM 628 C CA . LYS A 1 112 ? -8.399 26.413 19.477 1.000 22.445 161 LYS A CA 1
ATOM 629 C C . LYS A 1 112 ? -8.380 27.821 18.890 1.000 21.583 161 LYS A C 1
ATOM 630 O O . LYS A 1 112 ? -7.610 28.651 19.350 1.000 23.972 161 LYS A O 1
ATOM 636 N N . THR A 1 113 ? -9.224 28.037 17.880 1.000 25.157 162 THR A N 1
ATOM 637 C CA . THR A 1 113 ? -9.495 29.329 17.237 1.000 26.425 162 THR A CA 1
ATOM 638 C C . THR A 1 113 ? -8.367 29.748 16.283 1.000 25.406 162 THR A C 1
ATOM 639 O O . THR A 1 113 ? -8.591 29.913 15.067 1.000 24.469 162 THR A O 1
ATOM 643 N N . SER A 1 114 ? -7.139 29.841 16.822 1.000 23.990 163 SER A N 1
ATOM 644 C CA . SER A 1 114 ? -5.975 30.236 16.023 1.000 22.774 163 SER A CA 1
ATOM 645 C C . SER A 1 114 ? -5.540 29.157 15.038 1.000 22.622 163 SER A C 1
ATOM 646 O O . SER A 1 114 ? -4.963 29.450 13.986 1.000 21.281 163 SER A O 1
ATOM 649 N N . GLY A 1 115 ? -5.765 27.892 15.414 1.000 18.843 164 GLY A N 1
ATOM 650 C CA . GLY A 1 115 ? -5.208 26.767 14.707 1.000 17.997 164 GLY A CA 1
ATOM 651 C C . GLY A 1 115 ? -3.692 26.678 14.893 1.000 17.646 164 GLY A C 1
ATOM 652 O O . GLY A 1 115 ? -3.040 25.969 14.134 1.000 16.652 164 GLY A O 1
ATOM 653 N N . LYS A 1 116 ? -3.125 27.420 15.851 1.000 16.427 165 LYS A N 1
ATOM 654 C CA . LYS A 1 116 ? -1.663 27.412 15.964 1.000 16.913 165 LYS A CA 1
ATOM 655 C C . LYS A 1 116 ? -1.148 25.974 16.175 1.000 15.728 165 LYS A C 1
ATOM 656 O O . LYS A 1 116 ? -1.593 25.276 17.086 1.000 15.456 165 LYS A O 1
ATOM 662 N N . PRO A 1 117 ? -0.245 25.448 15.336 1.000 14.181 166 PRO A N 1
ATOM 663 C CA . PRO A 1 117 ? 0.094 24.026 15.431 1.000 14.410 166 PRO A CA 1
ATOM 664 C C . PRO A 1 117 ? 1.387 23.698 16.171 1.000 13.477 166 PRO A C 1
ATOM 665 O O . PRO A 1 117 ? 2.335 24.482 16.155 1.000 13.628 166 PRO A O 1
ATOM 669 N N . PHE A 1 118 ? 1.389 22.513 16.785 1.000 14.180 167 PHE A N 1
ATOM 670 C CA . PHE A 1 118 ? 2.515 21.964 17.507 1.000 12.913 167 PHE A CA 1
ATOM 671 C C . PHE A 1 118 ? 2.589 20.465 17.265 1.000 13.660 167 PHE A C 1
ATOM 672 O O . PHE A 1 118 ? 1.569 19.788 17.125 1.000 14.655 167 PHE A O 1
ATOM 680 N N . TYR A 1 119 ? 3.798 19.932 17.354 1.000 14.195 168 TYR A N 1
ATOM 681 C CA . TYR A 1 119 ? 3.944 18.520 17.613 1.000 14.520 168 TYR A CA 1
ATOM 682 C C . TYR A 1 119 ? 3.879 18.305 19.122 1.000 14.774 168 TYR A C 1
ATOM 683 O O . TYR A 1 119 ? 4.588 18.993 19.879 1.000 15.862 168 TYR A O 1
ATOM 692 N N . ALA A 1 120 ? 3.006 17.379 19.544 1.000 14.250 169 ALA A N 1
ATOM 693 C CA . ALA A 1 120 ? 2.853 16.954 20.915 1.000 14.604 169 ALA A CA 1
ATOM 694 C C . ALA A 1 120 ? 3.569 15.614 21.031 1.000 15.433 169 ALA A C 1
ATOM 695 O O . ALA A 1 120 ? 3.196 14.617 20.385 1.000 16.014 169 ALA A O 1
ATOM 697 N N . ILE A 1 121 ? 4.567 15.576 21.915 1.000 14.934 170 ILE A N 1
ATOM 698 C CA . ILE A 1 121 ? 5.332 14.384 22.192 1.000 14.787 170 ILE A CA 1
ATOM 699 C C . ILE A 1 121 ? 4.985 13.943 23.605 1.000 15.967 170 ILE A C 1
ATOM 700 O O . ILE A 1 121 ? 5.198 14.685 24.538 1.000 15.874 170 ILE A O 1
ATOM 705 N N . ILE A 1 122 ? 4.405 12.752 23.727 1.000 15.841 171 ILE A N 1
ATOM 706 C CA . ILE A 1 122 ? 3.772 12.285 24.959 1.000 15.834 171 ILE A CA 1
ATOM 707 C C . ILE A 1 122 ? 4.645 11.224 25.623 1.000 17.907 171 ILE A C 1
ATOM 708 O O . ILE A 1 122 ? 5.126 10.294 24.960 1.000 17.635 171 ILE A O 1
ATOM 713 N N . HIS A 1 123 ? 4.784 11.341 26.958 1.000 16.658 172 HIS A N 1
ATOM 714 C CA . HIS A 1 123 ? 5.351 10.254 27.746 1.000 17.038 172 HIS A CA 1
ATOM 715 C C . HIS A 1 123 ? 4.616 10.176 29.078 1.000 19.099 172 HIS A C 1
ATOM 716 O O . HIS A 1 123 ? 3.839 11.053 29.384 1.000 18.921 172 HIS A O 1
ATOM 723 N N . ARG A 1 124 ? 4.801 9.047 29.789 1.000 20.554 173 ARG A N 1
ATOM 724 C CA . ARG A 1 124 ? 4.111 8.821 31.046 1.000 23.331 173 ARG A CA 1
ATOM 725 C C . ARG A 1 124 ? 5.088 8.786 32.209 1.000 25.774 173 ARG A C 1
ATOM 726 O O . ARG A 1 124 ? 6.188 8.283 32.072 1.000 24.383 173 ARG A O 1
ATOM 734 N N . VAL A 1 125 ? 4.633 9.284 33.359 1.000 25.132 174 VAL A N 1
ATOM 735 C CA . VAL A 1 125 ? 5.312 9.064 34.623 1.000 27.432 174 VAL A CA 1
ATOM 736 C C . VAL A 1 125 ? 4.226 8.638 35.606 1.000 27.884 174 VAL A C 1
ATOM 737 O O . VAL A 1 125 ? 3.029 8.702 35.327 1.000 25.258 174 VAL A O 1
ATOM 741 N N . THR A 1 126 ? 4.644 8.142 36.769 1.000 32.951 175 THR A N 1
ATOM 742 C CA . THR A 1 126 ? 3.667 7.785 37.775 1.000 33.536 175 THR A CA 1
ATOM 743 C C . THR A 1 126 ? 2.779 8.977 38.070 1.000 29.524 175 THR A C 1
ATOM 744 O O . THR A 1 126 ? 3.293 10.021 38.425 1.000 34.722 175 THR A O 1
ATOM 748 N N . GLY A 1 127 ? 1.485 8.818 37.875 1.000 29.435 176 GLY A N 1
ATOM 749 C CA . GLY A 1 127 ? 0.519 9.858 38.208 1.000 31.065 176 GLY A CA 1
ATOM 750 C C . GLY A 1 127 ? 0.123 10.768 37.035 1.000 27.933 176 GLY A C 1
ATOM 751 O O . GLY A 1 127 ? -0.914 11.426 37.112 1.000 26.816 176 GLY A O 1
ATOM 752 N N . SER A 1 128 ? 0.830 10.707 35.901 1.000 24.604 177 SER A N 1
ATOM 753 C CA . SER A 1 128 ? 0.615 11.768 34.910 1.000 22.526 177 SER A CA 1
ATOM 754 C C . SER A 1 128 ? 0.983 11.356 33.489 1.000 22.033 177 SER A C 1
ATOM 755 O O . SER A 1 128 ? 1.864 10.531 33.279 1.000 22.050 177 SER A O 1
ATOM 758 N N . MET A 1 129 ? 0.361 12.053 32.538 1.000 19.805 178 MET A N 1
ATOM 759 C CA . MET A 1 129 ? 0.791 12.013 31.145 1.000 18.794 178 MET A CA 1
ATOM 760 C C . MET A 1 129 ? 1.443 13.365 30.847 1.000 17.434 178 MET A C 1
ATOM 761 O O . MET A 1 129 ? 0.791 14.399 30.995 1.000 16.744 178 MET A O 1
ATOM 766 N N . ILE A 1 130 ? 2.732 13.387 30.472 1.000 16.166 179 ILE A N 1
ATOM 767 C CA . ILE A 1 130 ? 3.467 14.606 30.203 1.000 16.315 179 ILE A CA 1
ATOM 768 C C . ILE A 1 130 ? 3.547 14.831 28.681 1.000 15.219 179 ILE A C 1
ATOM 769 O O . ILE A 1 130 ? 3.743 13.872 27.929 1.000 16.217 179 ILE A O 1
ATOM 774 N N . ILE A 1 131 ? 3.233 16.062 28.285 1.000 14.005 180 ILE A N 1
ATOM 775 C CA . ILE A 1 131 ? 3.185 16.446 26.873 1.000 13.532 180 ILE A CA 1
ATOM 776 C C . ILE A 1 131 ? 4.141 17.607 26.634 1.000 14.746 180 ILE A C 1
ATOM 777 O O . ILE A 1 131 ? 3.992 18.696 27.190 1.000 15.184 180 ILE A O 1
ATOM 782 N N . ASP A 1 132 ? 5.127 17.362 25.752 1.000 13.250 181 ASP A N 1
ATOM 783 C CA . ASP A 1 132 ? 6.004 18.389 25.232 1.000 14.477 181 ASP A CA 1
ATOM 784 C C . ASP A 1 132 ? 5.395 18.914 23.937 1.000 14.257 181 ASP A C 1
ATOM 785 O O . ASP A 1 132 ? 5.085 18.119 23.061 1.000 14.628 181 ASP A O 1
ATOM 790 N N . PHE A 1 133 ? 5.268 20.224 23.844 1.000 12.826 182 PHE A N 1
ATOM 791 C CA . PHE A 1 133 ? 4.738 20.895 22.667 1.000 13.438 182 PHE A CA 1
ATOM 792 C C . PHE A 1 133 ? 5.861 21.651 21.955 1.000 13.468 182 PHE A C 1
ATOM 793 O O . PHE A 1 133 ? 6.422 22.607 22.495 1.000 14.396 182 PHE A O 1
ATOM 801 N N . GLU A 1 134 ? 6.162 21.239 20.722 1.000 12.563 183 GLU A N 1
ATOM 802 C CA . GLU A 1 134 ? 7.193 21.867 19.915 1.000 13.278 183 GLU A CA 1
ATOM 803 C C . GLU A 1 134 ? 6.505 22.534 18.729 1.000 13.436 183 GLU A C 1
ATOM 804 O O . GLU A 1 134 ? 5.767 21.887 17.971 1.000 14.174 183 GLU A O 1
ATOM 810 N N . PRO A 1 135 ? 6.655 23.856 18.536 1.000 14.311 184 PRO A N 1
ATOM 811 C CA . PRO A 1 135 ? 5.948 24.536 17.444 1.000 14.984 184 PRO A CA 1
ATOM 812 C C . PRO A 1 135 ? 6.316 24.012 16.064 1.000 14.569 184 PRO A C 1
ATOM 813 O O . PRO A 1 135 ? 7.443 23.565 15.791 1.000 14.369 184 PRO A O 1
ATOM 817 N N . VAL A 1 136 ? 5.335 24.147 15.166 1.000 15.505 185 VAL A N 1
ATOM 818 C CA . VAL A 1 136 ? 5.445 23.839 13.751 1.000 16.096 185 VAL A CA 1
ATOM 819 C C . VAL A 1 136 ? 5.057 25.079 12.945 1.000 17.042 185 VAL A C 1
ATOM 820 O O . VAL A 1 136 ? 4.137 25.783 13.314 1.000 15.920 185 VAL A O 1
ATOM 824 N N . LYS A 1 137 ? 5.769 25.329 11.847 1.000 16.447 186 LYS A N 1
ATOM 825 C CA . LYS A 1 137 ? 5.413 26.456 10.990 1.000 17.919 186 LYS A CA 1
ATOM 826 C C . LYS A 1 137 ? 4.059 26.125 10.349 1.000 17.667 186 LYS A C 1
ATOM 827 O O . LYS A 1 137 ? 3.900 25.074 9.749 1.000 17.205 186 LYS A O 1
ATOM 833 N N . PRO A 1 138 ? 3.032 26.988 10.455 1.000 16.387 187 PRO A N 1
ATOM 834 C CA . PRO A 1 138 ? 1.688 26.674 10.002 1.000 16.224 187 PRO A CA 1
ATOM 835 C C . PRO A 1 138 ? 1.561 26.194 8.568 1.000 15.716 187 PRO A C 1
ATOM 836 O O . PRO A 1 138 ? 0.887 25.190 8.343 1.000 15.287 187 PRO A O 1
ATOM 840 N N . TYR A 1 139 ? 2.253 26.837 7.626 1.000 16.724 188 TYR A N 1
ATOM 841 C CA . TYR A 1 139 ? 2.125 26.395 6.236 1.000 15.790 188 TYR A CA 1
ATOM 842 C C . TYR A 1 139 ? 2.854 25.071 5.972 1.000 16.260 188 TYR A C 1
ATOM 843 O O . TYR A 1 139 ? 2.703 24.500 4.871 1.000 15.937 188 TYR A O 1
ATOM 852 N N . GLU A 1 140 ? 3.614 24.551 6.950 1.000 15.630 189 GLU A N 1
ATOM 853 C CA . GLU A 1 140 ? 4.237 23.240 6.796 1.000 15.140 189 GLU A CA 1
ATOM 854 C C . GLU A 1 140 ? 3.313 22.115 7.279 1.000 15.095 189 GLU A C 1
ATOM 855 O O . GLU A 1 140 ? 3.671 20.963 7.081 1.000 14.939 189 GLU A O 1
ATOM 861 N N . VAL A 1 141 ? 2.196 22.428 7.942 1.000 14.803 190 VAL A N 1
ATOM 862 C CA . VAL A 1 141 ? 1.328 21.396 8.482 1.000 14.617 190 VAL A CA 1
ATOM 863 C C . VAL A 1 141 ? 0.915 20.386 7.404 1.000 15.255 190 VAL A C 1
ATOM 864 O O . VAL A 1 141 ? 0.956 19.180 7.652 1.000 15.527 190 VAL A O 1
ATOM 868 N N . PRO A 1 142 ? 0.536 20.793 6.176 1.000 14.715 191 PRO A N 1
ATOM 869 C CA . PRO A 1 142 ? 0.178 19.810 5.144 1.000 14.610 191 PRO A CA 1
ATOM 870 C C . PRO A 1 142 ? 1.281 18.808 4.817 1.000 15.680 191 PRO A C 1
ATOM 871 O O . PRO A 1 142 ? 0.989 17.744 4.253 1.000 15.351 191 PRO A O 1
ATOM 875 N N . MET A 1 143 ? 2.539 19.162 5.075 1.000 16.340 192 MET A N 1
ATOM 876 C CA . MET A 1 143 ? 3.671 18.339 4.722 1.000 16.809 192 MET A CA 1
ATOM 877 C C . MET A 1 143 ? 4.196 17.515 5.914 1.000 14.112 192 MET A C 1
ATOM 878 O O . MET A 1 143 ? 5.286 16.943 5.832 1.000 15.460 192 MET A O 1
ATOM 883 N N . THR A 1 144 ? 3.442 17.367 7.016 1.000 16.070 193 THR A N 1
ATOM 884 C CA . THR A 1 144 ? 4.010 16.731 8.192 1.000 15.216 193 THR A CA 1
ATOM 885 C C . THR A 1 144 ? 4.317 15.245 7.925 1.000 14.313 193 THR A C 1
ATOM 886 O O . THR A 1 144 ? 5.402 14.776 8.262 1.000 14.135 193 THR A O 1
ATOM 890 N N . ALA A 1 145 ? 3.359 14.491 7.356 1.000 14.638 194 ALA A N 1
ATOM 891 C CA . ALA A 1 145 ? 3.623 13.098 7.034 1.000 13.749 194 ALA A CA 1
ATOM 892 C C . ALA A 1 145 ? 4.770 12.990 6.034 1.000 13.799 194 ALA A C 1
ATOM 893 O O . ALA A 1 145 ? 5.603 12.087 6.106 1.000 13.893 194 ALA A O 1
ATOM 895 N N . ALA A 1 146 ? 4.749 13.820 4.984 1.000 14.022 195 ALA A N 1
ATOM 896 C CA . ALA A 1 146 ? 5.788 13.802 3.970 1.000 14.553 195 ALA A CA 1
ATOM 897 C C . ALA A 1 146 ? 7.158 13.957 4.606 1.000 15.699 195 ALA A C 1
ATOM 898 O O . ALA A 1 146 ? 8.078 13.236 4.221 1.000 14.614 195 ALA A O 1
ATOM 900 N N . GLY A 1 147 ? 7.283 14.966 5.478 1.000 14.981 196 GLY A N 1
ATOM 901 C CA . GLY A 1 147 ? 8.553 15.207 6.148 1.000 15.369 196 GLY A CA 1
ATOM 902 C C . GLY A 1 147 ? 8.987 14.043 7.038 1.000 14.574 196 GLY A C 1
ATOM 903 O O . GLY A 1 147 ? 10.175 13.707 7.111 1.000 15.938 196 GLY A O 1
ATOM 904 N N . ALA A 1 148 ? 8.030 13.424 7.738 1.000 14.318 197 ALA A N 1
ATOM 905 C CA . ALA A 1 148 ? 8.318 12.269 8.579 1.000 13.924 197 ALA A CA 1
ATOM 906 C C . ALA A 1 148 ? 8.803 11.056 7.769 1.000 14.405 197 ALA A C 1
ATOM 907 O O . ALA A 1 148 ? 9.812 10.435 8.125 1.000 14.634 197 ALA A O 1
ATOM 909 N N . LEU A 1 149 ? 8.120 10.766 6.662 1.000 14.675 198 LEU A N 1
ATOM 910 C CA . LEU A 1 149 ? 8.563 9.715 5.758 1.000 14.509 198 LEU A CA 1
ATOM 911 C C . LEU A 1 149 ? 9.968 10.002 5.233 1.000 14.904 198 LEU A C 1
ATOM 912 O O . LEU A 1 149 ? 10.794 9.104 5.201 1.000 15.718 198 LEU A O 1
ATOM 917 N N . GLN A 1 150 ? 10.240 11.253 4.846 1.000 14.250 199 GLN A N 1
ATOM 918 C CA . GLN A 1 150 ? 11.546 11.543 4.254 1.000 15.885 199 GLN A CA 1
ATOM 919 C C . GLN A 1 150 ? 12.640 11.398 5.320 1.000 16.077 199 GLN A C 1
ATOM 920 O O . GLN A 1 150 ? 13.728 10.904 5.016 1.000 16.839 199 GLN A O 1
ATOM 926 N N . SER A 1 151 ? 12.375 11.813 6.566 1.000 15.443 200 SER A N 1
ATOM 927 C CA . SER A 1 151 ? 13.347 11.697 7.644 1.000 16.196 200 SER A CA 1
ATOM 928 C C . SER A 1 151 ? 13.678 10.214 7.835 1.000 16.979 200 SER A C 1
ATOM 929 O O . SER A 1 151 ? 14.846 9.840 7.929 1.000 16.434 200 SER A O 1
ATOM 932 N N . TYR A 1 152 ? 12.641 9.361 7.890 1.000 16.565 201 TYR A N 1
ATOM 933 C CA . TYR A 1 152 ? 12.880 7.937 8.153 1.000 15.875 201 TYR A CA 1
ATOM 934 C C . TYR A 1 152 ? 13.515 7.249 6.956 1.000 17.205 201 TYR A C 1
ATOM 935 O O . TYR A 1 152 ? 14.385 6.378 7.122 1.000 19.426 201 TYR A O 1
ATOM 944 N N . LYS A 1 153 ? 13.094 7.630 5.741 1.000 16.788 202 LYS A N 1
ATOM 945 C CA . LYS A 1 153 ? 13.696 7.106 4.529 1.000 18.296 202 LYS A CA 1
ATOM 946 C C . LYS A 1 153 ? 15.191 7.396 4.530 1.000 18.278 202 LYS A C 1
ATOM 947 O O . LYS A 1 153 ? 15.988 6.493 4.219 1.000 19.138 202 LYS A O 1
ATOM 953 N N . LEU A 1 154 ? 15.583 8.644 4.821 1.000 19.076 203 LEU A N 1
ATOM 954 C CA . LEU A 1 154 ? 17.004 8.981 4.825 1.000 19.101 203 LEU A CA 1
ATOM 955 C C . LEU A 1 154 ? 17.760 8.151 5.868 1.000 19.873 203 LEU A C 1
ATOM 956 O O . LEU A 1 154 ? 18.842 7.635 5.587 1.000 18.855 203 LEU A O 1
ATOM 961 N N . ALA A 1 155 ? 17.169 7.968 7.056 1.000 19.732 204 ALA A N 1
ATOM 962 C CA . ALA A 1 155 ? 17.791 7.158 8.096 1.000 19.345 204 ALA A CA 1
ATOM 963 C C . ALA A 1 155 ? 17.894 5.686 7.691 1.000 21.519 204 ALA A C 1
ATOM 964 O O . ALA A 1 155 ? 18.912 5.022 7.950 1.000 22.742 204 ALA A O 1
ATOM 966 N N . ALA A 1 156 ? 16.860 5.194 7.010 1.000 20.301 205 ALA A N 1
ATOM 967 C CA . ALA A 1 156 ? 16.828 3.805 6.576 1.000 21.367 205 ALA A CA 1
ATOM 968 C C . ALA A 1 156 ? 17.897 3.564 5.506 1.000 21.593 205 ALA A C 1
ATOM 969 O O . ALA A 1 156 ? 18.532 2.507 5.502 1.000 22.736 205 ALA A O 1
ATOM 971 N N . LYS A 1 157 ? 18.123 4.539 4.625 1.000 21.082 206 LYS A N 1
ATOM 972 C CA . LYS A 1 157 ? 19.176 4.422 3.626 1.000 23.544 206 LYS A CA 1
ATOM 973 C C . LYS A 1 157 ? 20.532 4.428 4.345 1.000 24.536 206 LYS A C 1
ATOM 974 O O . LYS A 1 157 ? 21.456 3.725 3.947 1.000 24.988 206 LYS A O 1
ATOM 980 N N . ALA A 1 158 ? 20.681 5.237 5.381 1.000 22.643 207 ALA A N 1
ATOM 981 C CA . ALA A 1 158 ? 21.908 5.222 6.152 1.000 22.792 207 ALA A CA 1
ATOM 982 C C . ALA A 1 158 ? 22.123 3.856 6.793 1.000 24.609 207 ALA A C 1
ATOM 983 O O . ALA A 1 158 ? 23.247 3.352 6.836 1.000 25.835 207 ALA A O 1
ATOM 985 N N . ILE A 1 159 ? 21.062 3.271 7.327 1.000 24.457 208 ILE A N 1
ATOM 986 C CA . ILE A 1 159 ? 21.143 1.964 7.949 1.000 27.911 208 ILE A CA 1
ATOM 987 C C . ILE A 1 159 ? 21.652 0.954 6.921 1.000 30.174 208 ILE A C 1
ATOM 988 O O . ILE A 1 159 ? 22.589 0.198 7.221 1.000 30.348 208 ILE A O 1
ATOM 993 N N . THR A 1 160 ? 21.137 0.998 5.682 1.000 29.907 209 THR A N 1
ATOM 994 C CA . THR A 1 160 ? 21.631 0.053 4.682 1.000 30.799 209 THR A CA 1
ATOM 995 C C . THR A 1 160 ? 23.112 0.270 4.364 1.000 33.781 209 THR A C 1
ATOM 996 O O . THR A 1 160 ? 23.798 -0.692 4.033 1.000 34.263 209 THR A O 1
ATOM 1000 N N . ARG A 1 161 ? 23.606 1.511 4.406 1.000 29.537 210 ARG A N 1
ATOM 1001 C CA . ARG A 1 161 ? 25.028 1.732 4.199 1.000 27.697 210 ARG A CA 1
ATOM 1002 C C . ARG A 1 161 ? 25.851 1.218 5.384 1.000 31.756 210 ARG A C 1
ATOM 1003 O O . ARG A 1 161 ? 26.926 0.664 5.171 1.000 38.438 210 ARG A O 1
ATOM 1011 N N . LEU A 1 162 ? 25.387 1.370 6.620 1.000 29.620 211 LEU A N 1
ATOM 1012 C CA . LEU A 1 162 ? 26.089 0.758 7.741 1.000 32.392 211 LEU A CA 1
ATOM 1013 C C . LEU A 1 162 ? 26.163 -0.757 7.559 1.000 39.902 211 LEU A C 1
ATOM 1014 O O . LEU A 1 162 ? 27.175 -1.378 7.900 1.000 35.028 211 LEU A O 1
ATOM 1019 N N . GLN A 1 163 ? 25.067 -1.343 7.059 1.000 41.392 212 GLN A N 1
ATOM 1020 C CA . GLN A 1 163 ? 24.914 -2.787 6.939 1.000 44.505 212 GLN A CA 1
ATOM 1021 C C . GLN A 1 163 ? 25.866 -3.329 5.882 1.000 46.425 212 GLN A C 1
ATOM 1022 O O . GLN A 1 163 ? 26.419 -4.410 6.042 1.000 48.461 212 GLN A O 1
ATOM 1028 N N . SER A 1 164 ? 26.066 -2.584 4.797 1.000 47.877 213 SER A N 1
ATOM 1029 C CA . SER A 1 164 ? 26.897 -3.053 3.707 1.000 48.565 213 SER A CA 1
ATOM 1030 C C . SER A 1 164 ? 28.379 -2.958 4.054 1.000 50.045 213 SER A C 1
ATOM 1031 O O . SER A 1 164 ? 29.220 -3.256 3.212 1.000 50.066 213 SER A O 1
ATOM 1034 N N . LEU A 1 165 ? 28.714 -2.459 5.250 1.000 49.177 214 LEU A N 1
ATOM 1035 C CA . LEU A 1 165 ? 30.114 -2.299 5.591 1.000 51.236 214 LEU A CA 1
ATOM 1036 C C . LEU A 1 165 ? 30.729 -3.672 5.791 1.000 51.662 214 LEU A C 1
ATOM 1037 O O . LEU A 1 165 ? 30.160 -4.490 6.511 1.000 53.302 214 LEU A O 1
ATOM 1042 N N . PRO A 1 166 ? 31.912 -3.931 5.189 1.000 54.890 215 PRO A N 1
ATOM 1043 C CA . PRO A 1 166 ? 32.720 -5.090 5.570 1.000 56.877 215 PRO A CA 1
ATOM 1044 C C . PRO A 1 166 ? 33.005 -4.976 7.062 1.000 50.334 215 PRO A C 1
ATOM 1045 O O . PRO A 1 166 ? 33.442 -3.923 7.508 1.000 54.342 215 PRO A O 1
ATOM 1049 N N . SER A 1 167 ? 32.734 -6.026 7.838 1.000 51.651 216 SER A N 1
ATOM 1050 C CA . SER A 1 167 ? 33.093 -5.992 9.249 1.000 54.800 216 SER A CA 1
ATOM 1051 C C . SER A 1 167 ? 34.616 -6.078 9.417 1.000 53.639 216 SER A C 1
ATOM 1052 O O . SER A 1 167 ? 35.361 -6.276 8.464 1.000 53.941 216 SER A O 1
ATOM 1055 N N . GLY A 1 168 ? 35.085 -5.878 10.644 1.000 52.749 217 GLY A N 1
ATOM 1056 C CA . GLY A 1 168 ? 36.499 -5.959 10.950 1.000 52.456 217 GLY A CA 1
ATOM 1057 C C . GLY A 1 168 ? 37.144 -4.604 11.229 1.000 53.216 217 GLY A C 1
ATOM 1058 O O . GLY A 1 168 ? 38.330 -4.581 11.539 1.000 53.574 217 GLY A O 1
ATOM 1059 N N . SER A 1 169 ? 36.397 -3.484 11.101 1.000 44.489 218 SER A N 1
ATOM 1060 C CA . SER A 1 169 ? 36.984 -2.158 11.282 1.000 40.392 218 SER A CA 1
ATOM 1061 C C . SER A 1 169 ? 35.997 -1.247 12.000 1.000 39.058 218 SER A C 1
ATOM 1062 O O . SER A 1 169 ? 35.078 -0.701 11.379 1.000 34.953 218 SER A O 1
ATOM 1065 N N . MET A 1 170 ? 36.249 -1.085 13.300 1.000 38.992 219 MET A N 1
ATOM 1066 C CA . MET A 1 170 ? 35.513 -0.187 14.159 1.000 36.584 219 MET A CA 1
ATOM 1067 C C . MET A 1 170 ? 35.683 1.250 13.662 1.000 38.687 219 MET A C 1
ATOM 1068 O O . MET A 1 170 ? 34.756 2.062 13.748 1.000 32.471 219 MET A O 1
ATOM 1073 N N . GLU A 1 171 ? 36.871 1.567 13.133 1.000 36.535 220 GLU A N 1
ATOM 1074 C CA . GLU A 1 171 ? 37.160 2.884 12.595 1.000 36.597 220 GLU A CA 1
ATOM 1075 C C . GLU A 1 171 ? 36.244 3.198 11.419 1.000 35.775 220 GLU A C 1
ATOM 1076 O O . GLU A 1 171 ? 35.648 4.274 11.375 1.000 35.468 220 GLU A O 1
ATOM 1082 N N . ARG A 1 172 ? 36.184 2.287 10.444 1.000 34.278 221 ARG A N 1
ATOM 1083 C CA . ARG A 1 172 ? 35.360 2.490 9.275 1.000 34.813 221 ARG A CA 1
ATOM 1084 C C . ARG A 1 172 ? 33.910 2.654 9.737 1.000 30.445 221 ARG A C 1
ATOM 1085 O O . ARG A 1 172 ? 33.205 3.509 9.219 1.000 29.482 221 ARG A O 1
ATOM 1093 N N . LEU A 1 173 ? 33.484 1.831 10.705 1.000 28.845 222 LEU A N 1
ATOM 1094 C CA . LEU A 1 173 ? 32.092 1.824 11.136 1.000 30.014 222 LEU A CA 1
ATOM 1095 C C . LEU A 1 173 ? 31.743 3.172 11.774 1.000 28.741 222 LEU A C 1
ATOM 1096 O O . LEU A 1 173 ? 30.714 3.781 11.464 1.000 25.907 222 LEU A O 1
ATOM 1101 N N . CYS A 1 174 ? 32.639 3.660 12.633 1.000 27.307 223 CYS A N 1
ATOM 1102 C CA . CYS A 1 174 ? 32.375 4.894 13.362 1.000 25.749 223 CYS A CA 1
ATOM 1103 C C . CYS A 1 174 ? 32.480 6.090 12.430 1.000 26.372 223 CYS A C 1
ATOM 1104 O O . CYS A 1 174 ? 31.720 7.057 12.583 1.000 25.127 223 CYS A O 1
ATOM 1107 N N . ASP A 1 175 ? 33.430 6.054 11.472 1.000 24.735 224 ASP A N 1
ATOM 1108 C CA . ASP A 1 175 ? 33.578 7.138 10.510 1.000 25.915 224 ASP A CA 1
ATOM 1109 C C . ASP A 1 175 ? 32.303 7.245 9.681 1.000 25.780 224 ASP A C 1
ATOM 1110 O O . ASP A 1 175 ? 31.862 8.348 9.344 1.000 24.739 224 ASP A O 1
ATOM 1115 N N . THR A 1 176 ? 31.745 6.086 9.327 1.000 24.618 225 THR A N 1
ATOM 1116 C CA . THR A 1 176 ? 30.597 6.064 8.456 1.000 25.004 225 THR A CA 1
ATOM 1117 C C . THR A 1 176 ? 29.390 6.612 9.233 1.000 23.327 225 THR A C 1
ATOM 1118 O O . THR A 1 176 ? 28.619 7.404 8.702 1.000 24.869 225 THR A O 1
ATOM 1122 N N . MET A 1 177 ? 29.277 6.219 10.489 1.000 21.844 226 MET A N 1
ATOM 1123 C CA . MET A 1 177 ? 28.192 6.685 11.356 1.000 22.499 226 MET A CA 1
ATOM 1124 C C . MET A 1 177 ? 28.208 8.206 11.496 1.000 21.824 226 MET A C 1
ATOM 1125 O O . MET A 1 177 ? 27.167 8.850 11.299 1.000 19.989 226 MET A O 1
ATOM 1130 N N . VAL A 1 178 ? 29.371 8.824 11.764 1.000 20.263 227 VAL A N 1
ATOM 1131 C CA . VAL A 1 178 ? 29.353 10.257 11.976 1.000 20.553 227 VAL A CA 1
ATOM 1132 C C . VAL A 1 178 ? 29.015 10.929 10.660 1.000 21.447 227 VAL A C 1
ATOM 1133 O O . VAL A 1 178 ? 28.285 11.917 10.656 1.000 18.750 227 VAL A O 1
ATOM 1137 N N . GLN A 1 179 ? 29.524 10.380 9.539 1.000 21.048 228 GLN A N 1
ATOM 1138 C CA . GLN A 1 179 ? 29.208 10.946 8.240 1.000 22.990 228 GLN A CA 1
ATOM 1139 C C . GLN A 1 179 ? 27.698 10.939 8.000 1.000 20.968 228 GLN A C 1
ATOM 1140 O O . GLN A 1 179 ? 27.157 11.931 7.522 1.000 20.862 228 GLN A O 1
ATOM 1146 N N . GLU A 1 180 ? 27.056 9.800 8.243 1.000 18.875 229 GLU A N 1
ATOM 1147 C CA . GLU A 1 180 ? 25.626 9.652 8.014 1.000 20.013 229 GLU A CA 1
ATOM 1148 C C . GLU A 1 180 ? 24.817 10.611 8.904 1.000 19.328 229 GLU A C 1
ATOM 1149 O O . GLU A 1 180 ? 23.896 11.268 8.446 1.000 18.533 229 GLU A O 1
ATOM 1155 N N . VAL A 1 181 ? 25.195 10.712 10.171 1.000 20.352 230 VAL A N 1
ATOM 1156 C CA . VAL A 1 181 ? 24.493 11.588 11.090 1.000 18.109 230 VAL A CA 1
ATOM 1157 C C . VAL A 1 181 ? 24.684 13.046 10.680 1.000 18.204 230 VAL A C 1
ATOM 1158 O O . VAL A 1 181 ? 23.745 13.837 10.716 1.000 18.412 230 VAL A O 1
ATOM 1162 N N . PHE A 1 182 ? 25.910 13.405 10.275 1.000 17.295 231 PHE A N 1
ATOM 1163 C CA . PHE A 1 182 ? 26.194 14.740 9.778 1.000 17.109 231 PHE A CA 1
ATOM 1164 C C . PHE A 1 182 ? 25.268 15.080 8.606 1.000 17.368 231 PHE A C 1
ATOM 1165 O O . PHE A 1 182 ? 24.721 16.182 8.557 1.000 17.391 231 PHE A O 1
ATOM 1173 N N . GLU A 1 183 ? 25.121 14.181 7.625 1.000 18.858 232 GLU A N 1
ATOM 1174 C CA . GLU A 1 183 ? 24.299 14.514 6.457 1.000 21.338 232 GLU A CA 1
ATOM 1175 C C . GLU A 1 183 ? 22.820 14.578 6.828 1.000 20.741 232 GLU A C 1
ATOM 1176 O O . GLU A 1 183 ? 22.064 15.406 6.303 1.000 21.569 232 GLU A O 1
ATOM 1182 N N . LEU A 1 184 ? 22.398 13.729 7.756 1.000 20.496 233 LEU A N 1
ATOM 1183 C CA . LEU A 1 184 ? 20.996 13.709 8.171 1.000 19.902 233 LEU A CA 1
ATOM 1184 C C . LEU A 1 184 ? 20.574 14.930 8.994 1.000 20.116 233 LEU A C 1
ATOM 1185 O O . LEU A 1 184 ? 19.446 15.373 8.882 1.000 19.582 233 LEU A O 1
ATOM 1190 N N . THR A 1 185 ? 21.428 15.406 9.898 1.000 20.846 234 THR A N 1
ATOM 1191 C CA . THR A 1 185 ? 21.049 16.358 10.923 1.000 18.568 234 THR A CA 1
ATOM 1192 C C . THR A 1 185 ? 21.430 17.794 10.599 1.000 19.739 234 THR A C 1
ATOM 1193 O O . THR A 1 185 ? 20.932 18.723 11.245 1.000 19.120 234 THR A O 1
ATOM 1197 N N . GLY A 1 186 ? 22.445 17.974 9.735 1.000 19.775 235 GLY A N 1
ATOM 1198 C CA . GLY A 1 186 ? 22.910 19.301 9.348 1.000 19.332 235 GLY A CA 1
ATOM 1199 C C . GLY A 1 186 ? 23.679 20.119 10.390 1.000 19.148 235 GLY A C 1
ATOM 1200 O O . GLY A 1 186 ? 23.777 21.347 10.243 1.000 20.042 235 GLY A O 1
ATOM 1201 N N . TYR A 1 187 ? 24.206 19.490 11.437 1.000 17.453 236 TYR A N 1
ATOM 1202 C CA . TYR A 1 187 ? 24.982 20.184 12.459 1.000 18.326 236 TYR A CA 1
ATOM 1203 C C . TYR A 1 187 ? 26.401 20.464 11.924 1.000 18.985 236 TYR A C 1
ATOM 1204 O O . TYR A 1 187 ? 26.836 19.774 11.005 1.000 20.138 236 TYR A O 1
ATOM 1213 N N . ASP A 1 188 ? 27.079 21.431 12.547 1.000 19.003 237 ASP A N 1
ATOM 1214 C CA . ASP A 1 188 ? 28.429 21.904 12.178 1.000 20.865 237 ASP A CA 1
ATOM 1215 C C . ASP A 1 188 ? 29.463 20.797 12.406 1.000 20.745 237 ASP A C 1
ATOM 1216 O O . ASP A 1 188 ? 30.503 20.744 11.705 1.000 18.868 237 ASP A O 1
ATOM 1221 N N . ARG A 1 189 ? 29.228 19.967 13.447 1.000 19.913 238 ARG A N 1
ATOM 1222 C CA . ARG A 1 189 ? 30.184 18.980 13.936 1.000 20.512 238 ARG A CA 1
ATOM 1223 C C . ARG A 1 189 ? 29.461 17.730 14.433 1.000 19.216 238 ARG A C 1
ATOM 1224 O O . ARG A 1 189 ? 28.490 17.850 15.186 1.000 18.633 238 ARG A O 1
ATOM 1232 N N . VAL A 1 190 ? 29.929 16.555 14.015 1.000 16.653 239 VAL A N 1
ATOM 1233 C CA . VAL A 1 190 ? 29.454 15.298 14.552 1.000 18.294 239 VAL A CA 1
ATOM 1234 C C . VAL A 1 190 ? 30.638 14.437 14.982 1.000 19.944 239 VAL A C 1
ATOM 1235 O O . VAL A 1 190 ? 31.538 14.204 14.170 1.000 19.226 239 VAL A O 1
ATOM 1239 N N . MET A 1 191 ? 30.586 13.943 16.228 1.000 20.709 240 MET A N 1
ATOM 1240 C CA . MET A 1 191 ? 31.648 13.166 16.849 1.000 21.145 240 MET A CA 1
ATOM 1241 C C . MET A 1 191 ? 31.073 11.855 17.376 1.000 21.638 240 MET A C 1
ATOM 1242 O O . MET A 1 191 ? 29.937 11.797 17.861 1.000 19.580 240 MET A O 1
ATOM 1247 N N . ALA A 1 192 ? 31.877 10.782 17.309 1.000 20.047 241 ALA A N 1
ATOM 1248 C CA . ALA A 1 192 ? 31.651 9.587 18.110 1.000 20.841 241 ALA A CA 1
ATOM 1249 C C . ALA A 1 192 ? 32.576 9.620 19.329 1.000 22.568 241 ALA A C 1
ATOM 1250 O O . ALA A 1 192 ? 33.807 9.806 19.195 1.000 20.553 241 ALA A O 1
ATOM 1252 N N . TYR A 1 193 ? 31.945 9.568 20.499 1.000 20.271 242 TYR A N 1
ATOM 1253 C CA . TYR A 1 193 ? 32.586 9.744 21.783 1.000 21.718 242 TYR A CA 1
ATOM 1254 C C . TYR A 1 193 ? 32.481 8.439 22.569 1.000 22.949 242 TYR A C 1
ATOM 1255 O O . TYR A 1 193 ? 31.398 8.059 23.012 1.000 22.644 242 TYR A O 1
ATOM 1264 N N . LYS A 1 194 ? 33.610 7.733 22.720 1.000 23.013 243 LYS A N 1
ATOM 1265 C CA . LYS A 1 194 ? 33.612 6.400 23.294 1.000 25.318 243 LYS A CA 1
ATOM 1266 C C . LYS A 1 194 ? 34.013 6.462 24.764 1.000 24.170 243 LYS A C 1
ATOM 1267 O O . LYS A 1 194 ? 34.945 7.171 25.115 1.000 23.880 243 LYS A O 1
ATOM 1273 N N . PHE A 1 195 ? 33.308 5.714 25.627 1.000 22.201 244 PHE A N 1
ATOM 1274 C CA . PHE A 1 195 ? 33.635 5.609 27.033 1.000 25.971 244 PHE A CA 1
ATOM 1275 C C . PHE A 1 195 ? 34.627 4.460 27.239 1.000 27.130 244 PHE A C 1
ATOM 1276 O O . PHE A 1 195 ? 34.451 3.357 26.711 1.000 30.853 244 PHE A O 1
ATOM 1284 N N . HIS A 1 196 ? 35.746 4.782 27.895 1.000 28.691 245 HIS A N 1
ATOM 1285 C CA . HIS A 1 196 ? 36.733 3.779 28.250 1.000 30.914 245 HIS A CA 1
ATOM 1286 C C . HIS A 1 196 ? 36.273 3.107 29.552 1.000 34.590 245 HIS A C 1
ATOM 1287 O O . HIS A 1 196 ? 35.293 3.535 30.183 1.000 33.961 245 HIS A O 1
ATOM 1294 N N . GLU A 1 197 ? 36.965 2.024 29.923 1.000 40.895 246 GLU A N 1
ATOM 1295 C CA . GLU A 1 197 ? 36.609 1.228 31.093 1.000 46.785 246 GLU A CA 1
ATOM 1296 C C . GLU A 1 197 ? 36.598 2.084 32.355 1.000 41.519 246 GLU A C 1
ATOM 1297 O O . GLU A 1 197 ? 35.853 1.803 33.285 1.000 43.833 246 GLU A O 1
ATOM 1303 N N . ASP A 1 198 ? 37.429 3.128 32.395 1.000 37.772 247 ASP A N 1
ATOM 1304 C CA . ASP A 1 198 ? 37.475 4.011 33.545 1.000 34.471 247 ASP A CA 1
ATOM 1305 C C . ASP A 1 198 ? 36.469 5.155 33.436 1.000 36.378 247 ASP A C 1
ATOM 1306 O O . ASP A 1 198 ? 36.504 6.074 34.259 1.000 36.785 247 ASP A O 1
ATOM 1311 N N . ASP A 1 199 ? 35.565 5.078 32.445 1.000 36.132 248 ASP A N 1
ATOM 1312 C CA . ASP A 1 199 ? 34.506 6.055 32.205 1.000 35.774 248 ASP A CA 1
ATOM 1313 C C . ASP A 1 199 ? 35.012 7.381 31.619 1.000 33.003 248 ASP A C 1
ATOM 1314 O O . ASP A 1 199 ? 34.196 8.275 31.392 1.000 30.636 248 ASP A O 1
ATOM 1319 N N . HIS A 1 200 ? 36.324 7.545 31.345 1.000 31.674 249 HIS A N 1
ATOM 1320 C CA . HIS A 1 200 ? 36.762 8.738 30.612 1.000 30.017 249 HIS A CA 1
ATOM 1321 C C . HIS A 1 200 ? 36.393 8.536 29.144 1.000 28.511 249 HIS A C 1
ATOM 1322 O O . HIS A 1 200 ? 36.244 7.420 28.654 1.000 27.606 249 HIS A O 1
ATOM 1329 N N . GLY A 1 201 ? 36.278 9.641 28.406 1.000 25.501 250 GLY A N 1
ATOM 1330 C CA . GLY A 1 201 ? 35.815 9.556 27.036 1.000 23.809 250 GLY A CA 1
ATOM 1331 C C . GLY A 1 201 ? 36.899 9.934 26.026 1.000 22.497 250 GLY A C 1
ATOM 1332 O O . GLY A 1 201 ? 37.868 10.607 26.382 1.000 23.657 250 GLY A O 1
ATOM 1333 N N . GLU A 1 202 ? 36.721 9.464 24.803 1.000 20.957 251 GLU A N 1
ATOM 1334 C CA . GLU A 1 202 ? 37.655 9.753 23.725 1.000 21.395 251 GLU A CA 1
ATOM 1335 C C . GLU A 1 202 ? 36.859 10.025 22.448 1.000 20.157 251 GLU A C 1
ATOM 1336 O O . GLU A 1 202 ? 35.929 9.279 22.111 1.000 21.128 251 GLU A O 1
ATOM 1342 N N . VAL A 1 203 ? 37.216 11.101 21.732 1.000 20.183 252 VAL A N 1
ATOM 1343 C CA . VAL A 1 203 ? 36.636 11.346 20.419 1.000 18.724 252 VAL A CA 1
ATOM 1344 C C . VAL A 1 203 ? 37.323 10.428 19.414 1.000 22.417 252 VAL A C 1
ATOM 1345 O O . VAL A 1 203 ? 38.492 10.685 19.068 1.000 22.288 252 VAL A O 1
ATOM 1349 N N . ILE A 1 204 ? 36.621 9.385 18.942 1.000 22.430 253 ILE A N 1
ATOM 1350 C CA . ILE A 1 204 ? 37.193 8.392 18.041 1.000 24.136 253 ILE A CA 1
ATOM 1351 C C . ILE A 1 204 ? 36.786 8.534 16.582 1.000 24.981 253 ILE A C 1
ATOM 1352 O O . ILE A 1 204 ? 37.373 7.841 15.736 1.000 24.163 253 ILE A O 1
ATOM 1357 N N . ALA A 1 205 ? 35.828 9.422 16.257 1.000 23.167 254 ALA A N 1
ATOM 1358 C CA . ALA A 1 205 ? 35.489 9.712 14.871 1.000 21.137 254 ALA A CA 1
ATOM 1359 C C . ALA A 1 205 ? 34.883 11.117 14.845 1.000 21.316 254 ALA A C 1
ATOM 1360 O O . ALA A 1 205 ? 34.346 11.554 15.866 1.000 20.377 254 ALA A O 1
ATOM 1362 N N . GLU A 1 206 ? 34.994 11.807 13.711 1.000 21.192 255 GLU A N 1
ATOM 1363 C CA . GLU A 1 206 ? 34.570 13.197 13.626 1.000 22.317 255 GLU A CA 1
ATOM 1364 C C . GLU A 1 206 ? 34.452 13.630 12.171 1.000 23.797 255 GLU A C 1
ATOM 1365 O O . GLU A 1 206 ? 35.317 13.326 11.329 1.000 24.416 255 GLU A O 1
ATOM 1371 N N . ILE A 1 207 ? 33.415 14.416 11.907 1.000 22.051 256 ILE A N 1
ATOM 1372 C CA . ILE A 1 207 ? 33.279 15.128 10.654 1.000 19.377 256 ILE A CA 1
ATOM 1373 C C . ILE A 1 207 ? 32.796 16.523 10.995 1.000 20.151 256 ILE A C 1
ATOM 1374 O O . ILE A 1 207 ? 31.968 16.693 11.931 1.000 20.503 256 ILE A O 1
ATOM 1379 N N . THR A 1 208 ? 33.318 17.524 10.276 1.000 21.080 257 THR A N 1
ATOM 1380 C CA . THR A 1 208 ? 32.864 18.888 10.514 1.000 22.465 257 THR A CA 1
ATOM 1381 C C . THR A 1 208 ? 32.635 19.591 9.191 1.000 21.266 257 THR A C 1
ATOM 1382 O O . THR A 1 208 ? 33.146 19.155 8.145 1.000 22.792 257 THR A O 1
ATOM 1386 N N . LYS A 1 209 ? 31.920 20.718 9.246 1.000 21.416 258 LYS A N 1
ATOM 1387 C CA . LYS A 1 209 ? 31.912 21.619 8.116 1.000 23.096 258 LYS A CA 1
ATOM 1388 C C . LYS A 1 209 ? 33.350 22.117 7.935 1.000 24.375 258 LYS A C 1
ATOM 1389 O O . LYS A 1 209 ? 34.153 22.119 8.857 1.000 24.315 258 LYS A O 1
ATOM 1395 N N . PRO A 1 210 ? 33.707 22.550 6.722 1.000 26.384 259 PRO A N 1
ATOM 1396 C CA . PRO A 1 210 ? 35.063 23.021 6.471 1.000 29.641 259 PRO A CA 1
ATOM 1397 C C . PRO A 1 210 ? 35.456 24.181 7.340 1.000 29.066 259 PRO A C 1
ATOM 1398 O O . PRO A 1 210 ? 34.665 25.089 7.546 1.000 33.680 259 PRO A O 1
ATOM 1402 N N . GLY A 1 211 ? 36.676 24.103 7.893 1.000 36.102 260 GLY A N 1
ATOM 1403 C CA . GLY A 1 211 ? 37.276 25.228 8.575 1.000 34.820 260 GLY A CA 1
ATOM 1404 C C . GLY A 1 211 ? 37.072 25.208 10.085 1.000 39.723 260 GLY A C 1
ATOM 1405 O O . GLY A 1 211 ? 37.491 26.120 10.794 1.000 43.543 260 GLY A O 1
ATOM 1406 N N . LEU A 1 212 ? 36.354 24.209 10.598 1.000 30.437 261 LEU A N 1
ATOM 1407 C CA . LEU A 1 212 ? 36.268 24.097 12.042 1.000 29.427 261 LEU A CA 1
ATOM 1408 C C . LEU A 1 212 ? 37.499 23.365 12.547 1.000 26.434 261 LEU A C 1
ATOM 1409 O O . LEU A 1 212 ? 38.007 22.457 11.887 1.000 26.757 261 LEU A O 1
ATOM 1414 N N . GLU A 1 213 ? 37.932 23.743 13.737 1.000 26.656 262 GLU A N 1
ATOM 1415 C CA . GLU A 1 213 ? 39.047 23.064 14.358 1.000 32.298 262 GLU A CA 1
ATOM 1416 C C . GLU A 1 213 ? 38.558 21.697 14.810 1.000 29.364 262 GLU A C 1
ATOM 1417 O O . GLU A 1 213 ? 37.481 21.543 15.390 1.000 28.592 262 GLU A O 1
ATOM 1423 N N . PRO A 1 214 ? 39.319 20.637 14.539 1.000 26.515 263 PRO A N 1
ATOM 1424 C CA . PRO A 1 214 ? 38.942 19.304 14.978 1.000 26.040 263 PRO A CA 1
ATOM 1425 C C . PRO A 1 214 ? 39.125 19.127 16.483 1.000 27.252 263 PRO A C 1
ATOM 1426 O O . PRO A 1 214 ? 39.939 19.842 17.106 1.000 27.388 263 PRO A O 1
ATOM 1430 N N . TYR A 1 215 ? 38.336 18.181 17.035 1.000 23.007 264 TYR A N 1
ATOM 1431 C CA . TYR A 1 215 ? 38.532 17.574 18.342 1.000 21.797 264 TYR A CA 1
ATOM 1432 C C . TYR A 1 215 ? 38.913 16.096 18.231 1.000 18.760 264 TYR A C 1
ATOM 1433 O O . TYR A 1 215 ? 39.116 15.451 19.263 1.000 19.881 264 TYR A O 1
ATOM 1442 N N . LEU A 1 216 ? 39.009 15.549 17.029 1.000 20.565 265 LEU A N 1
ATOM 1443 C CA . LEU A 1 216 ? 39.320 14.139 16.850 1.000 21.097 265 LEU A CA 1
ATOM 1444 C C . LEU A 1 216 ? 40.563 13.734 17.659 1.000 20.920 265 LEU A C 1
ATOM 1445 O O . LEU A 1 216 ? 41.590 14.414 17.609 1.000 19.510 265 LEU A O 1
ATOM 1450 N N . GLY A 1 217 ? 40.445 12.614 18.381 1.000 18.844 266 GLY A N 1
ATOM 1451 C CA . GLY A 1 217 ? 41.539 12.010 19.125 1.000 21.251 266 GLY A CA 1
ATOM 1452 C C . GLY A 1 217 ? 41.596 12.432 20.584 1.000 19.638 266 GLY A C 1
ATOM 1453 O O . GLY A 1 217 ? 42.315 11.815 21.367 1.000 20.394 266 GLY A O 1
ATOM 1454 N N . LEU A 1 218 ? 40.891 13.514 20.973 1.000 20.112 267 LEU A N 1
ATOM 1455 C CA . LEU A 1 218 ? 41.029 14.032 22.328 1.000 20.032 267 LEU A CA 1
ATOM 1456 C C . LEU A 1 218 ? 40.336 13.138 23.342 1.000 20.122 267 LEU A C 1
ATOM 1457 O O . LEU A 1 218 ? 39.250 12.620 23.110 1.000 19.728 267 LEU A O 1
ATOM 1462 N N . HIS A 1 219 ? 41.026 12.986 24.465 1.000 20.086 268 HIS A N 1
ATOM 1463 C CA . HIS A 1 219 ? 40.535 12.342 25.678 1.000 21.240 268 HIS A CA 1
ATOM 1464 C C . HIS A 1 219 ? 40.088 13.385 26.702 1.000 22.005 268 HIS A C 1
ATOM 1465 O O . HIS A 1 219 ? 40.751 14.394 26.941 1.000 22.340 268 HIS A O 1
ATOM 1472 N N . TYR A 1 220 ? 38.973 13.074 27.389 1.000 22.515 269 TYR A N 1
ATOM 1473 C CA . TYR A 1 220 ? 38.356 13.964 28.349 1.000 24.587 269 TYR A CA 1
ATOM 1474 C C . TYR A 1 220 ? 38.071 13.193 29.629 1.000 25.683 269 TYR A C 1
ATOM 1475 O O . TYR A 1 220 ? 37.784 11.999 29.580 1.000 26.276 269 TYR A O 1
ATOM 1484 N N . PRO A 1 221 ? 38.136 13.865 30.796 1.000 27.057 270 PRO A N 1
ATOM 1485 C CA . PRO A 1 221 ? 37.948 13.198 32.078 1.000 29.521 270 PRO A CA 1
ATOM 1486 C C . PRO A 1 221 ? 36.517 12.696 32.216 1.000 28.880 270 PRO A C 1
ATOM 1487 O O . PRO A 1 221 ? 35.597 13.301 31.676 1.000 28.477 270 PRO A O 1
ATOM 1491 N N . ALA A 1 222 ? 36.369 11.603 32.959 1.000 30.595 271 ALA A N 1
ATOM 1492 C CA . ALA A 1 222 ? 35.081 11.004 33.290 1.000 30.415 271 ALA A CA 1
ATOM 1493 C C . ALA A 1 222 ? 34.138 12.032 33.902 1.000 29.724 271 ALA A C 1
ATOM 1494 O O . ALA A 1 222 ? 32.944 11.967 33.648 1.000 29.753 271 ALA A O 1
ATOM 1496 N N . THR A 1 223 ? 34.662 12.981 34.684 1.000 29.716 272 THR A N 1
ATOM 1497 C CA . THR A 1 223 ? 33.799 13.905 35.400 1.000 32.683 272 THR A CA 1
ATOM 1498 C C . THR A 1 223 ? 33.090 14.890 34.462 1.000 35.360 272 THR A C 1
ATOM 1499 O O . THR A 1 223 ? 32.139 15.556 34.886 1.000 32.763 272 THR A O 1
ATOM 1503 N N . ASP A 1 224 ? 33.548 15.038 33.207 1.000 30.927 273 ASP A N 1
ATOM 1504 C CA . ASP A 1 224 ? 32.856 15.923 32.284 1.000 32.506 273 ASP A CA 1
ATOM 1505 C C . ASP A 1 224 ? 31.434 15.428 32.017 1.000 32.117 273 ASP A C 1
ATOM 1506 O O . ASP A 1 224 ? 30.561 16.242 31.686 1.000 33.330 273 ASP A O 1
ATOM 1511 N N . ILE A 1 225 ? 31.227 14.098 32.074 1.000 30.991 274 ILE A N 1
ATOM 1512 C CA . ILE A 1 225 ? 29.896 13.528 31.913 1.000 31.245 274 ILE A CA 1
ATOM 1513 C C . ILE A 1 225 ? 29.596 12.726 33.168 1.000 32.758 274 ILE A C 1
ATOM 1514 O O . ILE A 1 225 ? 29.995 11.573 33.269 1.000 31.605 274 ILE A O 1
ATOM 1519 N N . PRO A 1 226 ? 28.918 13.350 34.161 1.000 36.056 275 PRO A N 1
ATOM 1520 C CA . PRO A 1 226 ? 28.615 12.702 35.442 1.000 38.173 275 PRO A CA 1
ATOM 1521 C C . PRO A 1 226 ? 27.794 11.429 35.257 1.000 39.052 275 PRO A C 1
ATOM 1522 O O . PRO A 1 226 ? 27.071 11.284 34.272 1.000 34.656 275 PRO A O 1
ATOM 1526 N N . GLN A 1 227 ? 27.926 10.508 36.213 1.000 38.885 276 GLN A N 1
ATOM 1527 C CA . GLN A 1 227 ? 27.258 9.217 36.115 1.000 42.582 276 GLN A CA 1
ATOM 1528 C C . GLN A 1 227 ? 25.737 9.387 35.934 1.000 37.918 276 GLN A C 1
ATOM 1529 O O . GLN A 1 227 ? 25.116 8.659 35.155 1.000 36.190 276 GLN A O 1
ATOM 1535 N N . ALA A 1 228 ? 25.143 10.384 36.603 1.000 36.583 277 ALA A N 1
ATOM 1536 C CA . ALA A 1 228 ? 23.705 10.607 36.515 1.000 41.000 277 ALA A CA 1
ATOM 1537 C C . ALA A 1 228 ? 23.279 10.912 35.080 1.000 40.395 277 ALA A C 1
ATOM 1538 O O . ALA A 1 228 ? 22.222 10.475 34.631 1.000 38.193 277 ALA A O 1
ATOM 1540 N N . SER A 1 229 ? 24.100 11.689 34.375 1.000 38.284 278 SER A N 1
ATOM 1541 C CA . SER A 1 229 ? 23.857 11.961 32.973 1.000 35.885 278 SER A CA 1
ATOM 1542 C C . SER A 1 229 ? 24.027 10.693 32.141 1.000 33.630 278 SER A C 1
ATOM 1543 O O . SER A 1 229 ? 23.233 10.428 31.242 1.000 32.572 278 SER A O 1
ATOM 1546 N N . ARG A 1 230 ? 25.064 9.903 32.439 1.000 32.320 279 ARG A N 1
ATOM 1547 C CA . ARG A 1 230 ? 25.314 8.664 31.720 1.000 32.769 279 ARG A CA 1
ATOM 1548 C C . ARG A 1 230 ? 24.161 7.710 31.980 1.000 35.759 279 ARG A C 1
ATOM 1549 O O . ARG A 1 230 ? 23.632 7.130 31.036 1.000 37.282 279 ARG A O 1
ATOM 1557 N N . PHE A 1 231 ? 23.679 7.667 33.223 1.000 40.238 280 PHE A N 1
ATOM 1558 C CA . PHE A 1 231 ? 22.553 6.789 33.538 1.000 49.738 280 PHE A CA 1
ATOM 1559 C C . PHE A 1 231 ? 21.277 7.246 32.834 1.000 41.129 280 PHE A C 1
ATOM 1560 O O . PHE A 1 231 ? 20.535 6.413 32.342 1.000 40.262 280 PHE A O 1
ATOM 1568 N N . LEU A 1 232 ? 21.034 8.549 32.726 1.000 37.061 281 LEU A N 1
ATOM 1569 C CA . LEU A 1 232 ? 19.839 9.007 32.039 1.000 37.290 281 LEU A CA 1
ATOM 1570 C C . LEU A 1 232 ? 19.846 8.552 30.583 1.000 39.191 281 LEU A C 1
ATOM 1571 O O . LEU A 1 232 ? 18.785 8.259 30.022 1.000 35.042 281 LEU A O 1
ATOM 1576 N N . PHE A 1 233 ? 21.026 8.579 29.930 1.000 33.392 282 PHE A N 1
ATOM 1577 C CA . PHE A 1 233 ? 21.115 8.238 28.519 1.000 30.964 282 PHE A CA 1
ATOM 1578 C C . PHE A 1 233 ? 20.681 6.796 28.273 1.000 31.251 282 PHE A C 1
ATOM 1579 O O . PHE A 1 233 ? 20.284 6.463 27.155 1.000 34.222 282 PHE A O 1
ATOM 1587 N N . MET A 1 234 ? 20.712 5.947 29.306 1.000 32.786 283 MET A N 1
ATOM 1588 C CA . MET A 1 234 ? 20.242 4.578 29.136 1.000 39.315 283 MET A CA 1
ATOM 1589 C C . MET A 1 234 ? 18.768 4.597 28.730 1.000 39.410 283 MET A C 1
ATOM 1590 O O . MET A 1 234 ? 18.344 3.745 27.960 1.000 42.189 283 MET A O 1
ATOM 1595 N N . LYS A 1 235 ? 17.990 5.553 29.282 1.000 42.498 284 LYS A N 1
ATOM 1596 C CA . LYS A 1 235 ? 16.543 5.603 29.086 1.000 43.512 284 LYS A CA 1
ATOM 1597 C C . LYS A 1 235 ? 16.129 6.669 28.071 1.000 37.010 284 LYS A C 1
ATOM 1598 O O . LYS A 1 235 ? 15.281 6.417 27.230 1.000 36.213 284 LYS A O 1
ATOM 1604 N N . ASN A 1 236 ? 16.708 7.865 28.168 1.000 33.421 285 ASN A N 1
ATOM 1605 C CA . ASN A 1 236 ? 16.425 8.939 27.239 1.000 36.028 285 ASN A CA 1
ATOM 1606 C C . ASN A 1 236 ? 17.502 8.999 26.176 1.000 32.675 285 ASN A C 1
ATOM 1607 O O . ASN A 1 236 ? 18.503 9.654 26.417 1.000 35.797 285 ASN A O 1
ATOM 1612 N N . LYS A 1 237 ? 17.241 8.410 25.015 1.000 28.202 286 LYS A N 1
ATOM 1613 C CA . LYS A 1 237 ? 18.274 8.029 24.064 1.000 26.810 286 LYS A CA 1
ATOM 1614 C C . LYS A 1 237 ? 18.707 9.174 23.141 1.000 23.846 286 LYS A C 1
ATOM 1615 O O . LYS A 1 237 ? 19.747 9.067 22.495 1.000 22.694 286 LYS A O 1
ATOM 1621 N N . VAL A 1 238 ? 17.864 10.209 23.013 1.000 23.879 287 VAL A N 1
ATOM 1622 C CA . VAL A 1 238 ? 18.157 11.378 22.202 1.000 23.537 287 VAL A CA 1
ATOM 1623 C C . VAL A 1 238 ? 17.886 12.621 23.035 1.000 22.018 287 VAL A C 1
ATOM 1624 O O . VAL A 1 238 ? 16.798 12.801 23.600 1.000 24.783 287 VAL A O 1
ATOM 1628 N N . ARG A 1 239 ? 18.847 13.545 23.069 1.000 18.516 288 ARG A N 1
ATOM 1629 C CA . ARG A 1 239 ? 18.752 14.756 23.869 1.000 18.826 288 ARG A CA 1
ATOM 1630 C C . ARG A 1 239 ? 19.152 15.935 22.983 1.000 17.883 288 ARG A C 1
ATOM 1631 O O . ARG A 1 239 ? 20.237 15.919 22.401 1.000 17.856 288 ARG A O 1
ATOM 1639 N N . MET A 1 240 ? 18.285 16.949 22.860 1.000 18.058 289 MET A N 1
ATOM 1640 C CA . MET A 1 240 ? 18.542 18.141 22.053 1.000 15.305 289 MET A CA 1
ATOM 1641 C C . MET A 1 240 ? 18.562 19.397 22.928 1.000 16.145 289 MET A C 1
ATOM 1642 O O . MET A 1 240 ? 17.687 19.580 23.797 1.000 17.506 289 MET A O 1
ATOM 1647 N N . ILE A 1 241 ? 19.600 20.237 22.750 1.000 17.065 290 ILE A N 1
ATOM 1648 C CA . ILE A 1 241 ? 19.689 21.564 23.352 1.000 17.537 290 ILE A CA 1
ATOM 1649 C C . ILE A 1 241 ? 19.778 22.559 22.188 1.000 17.427 290 ILE A C 1
ATOM 1650 O O . ILE A 1 241 ? 20.711 22.547 21.387 1.000 17.424 290 ILE A O 1
ATOM 1655 N N . VAL A 1 242 ? 18.768 23.432 22.066 1.000 16.952 291 VAL A N 1
ATOM 1656 C CA . VAL A 1 242 ? 18.641 24.325 20.931 1.000 17.258 291 VAL A CA 1
ATOM 1657 C C . VAL A 1 242 ? 19.595 25.523 21.063 1.000 18.881 291 VAL A C 1
ATOM 1658 O O . VAL A 1 242 ? 20.184 25.931 20.053 1.000 19.019 291 VAL A O 1
ATOM 1662 N N . ASP A 1 243 ? 19.732 26.066 22.278 1.000 18.258 292 ASP A N 1
ATOM 1663 C CA . ASP A 1 243 ? 20.520 27.278 22.490 1.000 20.084 292 ASP A CA 1
ATOM 1664 C C . ASP A 1 243 ? 20.974 27.351 23.940 1.000 20.281 292 ASP A C 1
ATOM 1665 O O . ASP A 1 243 ? 20.175 27.577 24.858 1.000 20.171 292 ASP A O 1
ATOM 1670 N N . CYS A 1 244 ? 22.278 27.130 24.156 1.000 20.831 293 CYS A N 1
ATOM 1671 C CA . CYS A 1 244 ? 22.816 27.078 25.511 1.000 23.403 293 CYS A CA 1
ATOM 1672 C C . CYS A 1 244 ? 22.602 28.413 26.233 1.000 23.029 293 CYS A C 1
ATOM 1673 O O . CYS A 1 244 ? 22.636 28.446 27.456 1.000 25.972 293 CYS A O 1
ATOM 1676 N N . HIS A 1 245 ? 22.395 29.511 25.502 1.000 25.290 294 HIS A N 1
ATOM 1677 C CA . HIS A 1 245 ? 22.216 30.824 26.137 1.000 29.506 294 HIS A CA 1
ATOM 1678 C C . HIS A 1 245 ? 20.742 31.166 26.360 1.000 28.495 294 HIS A C 1
ATOM 1679 O O . HIS A 1 245 ? 20.432 32.270 26.785 1.000 25.763 294 HIS A O 1
ATOM 1686 N N . ALA A 1 246 ? 19.812 30.266 26.009 1.000 24.897 295 ALA A N 1
ATOM 1687 C CA . ALA A 1 246 ? 18.404 30.599 26.086 1.000 25.030 295 ALA A CA 1
ATOM 1688 C C . ALA A 1 246 ? 17.994 30.717 27.554 1.000 26.986 295 ALA A C 1
ATOM 1689 O O . ALA A 1 246 ? 18.540 30.034 28.398 1.000 30.335 295 ALA A O 1
ATOM 1691 N N . LYS A 1 247 ? 17.021 31.587 27.860 1.000 24.672 296 LYS A N 1
ATOM 1692 C CA . LYS A 1 247 ? 16.566 31.783 29.225 1.000 27.253 296 LYS A CA 1
ATOM 1693 C C . LYS A 1 247 ? 15.557 30.667 29.546 1.000 24.001 296 LYS A C 1
ATOM 1694 O O . LYS A 1 247 ? 14.521 30.587 28.905 1.000 24.666 296 LYS A O 1
ATOM 1700 N N . HIS A 1 248 ? 15.889 29.803 30.492 1.000 22.024 297 HIS A N 1
ATOM 1701 C CA . HIS A 1 248 ? 15.037 28.693 30.839 1.000 21.703 297 HIS A CA 1
ATOM 1702 C C . HIS A 1 248 ? 13.752 29.174 31.521 1.000 21.275 297 HIS A C 1
ATOM 1703 O O . HIS A 1 248 ? 13.680 30.263 32.092 1.000 22.084 297 HIS A O 1
ATOM 1710 N N . VAL A 1 249 ? 12.763 28.278 31.507 1.000 19.665 298 VAL A N 1
ATOM 1711 C CA . VAL A 1 249 ? 11.396 28.529 31.902 1.000 19.898 298 VAL A CA 1
ATOM 1712 C C . VAL A 1 249 ? 11.053 27.521 32.997 1.000 18.720 298 VAL A C 1
ATOM 1713 O O . VAL A 1 249 ? 11.296 26.317 32.849 1.000 18.841 298 VAL A O 1
ATOM 1717 N N . ARG A 1 250 ? 10.400 27.986 34.069 1.000 20.547 299 ARG A N 1
ATOM 1718 C CA . ARG A 1 250 ? 9.974 27.108 35.159 1.000 21.731 299 ARG A CA 1
ATOM 1719 C C . ARG A 1 250 ? 8.715 26.310 34.821 1.000 21.016 299 ARG A C 1
ATOM 1720 O O . ARG A 1 250 ? 7.824 26.861 34.202 1.000 20.788 299 ARG A O 1
ATOM 1728 N N . VAL A 1 251 ? 8.642 25.053 35.287 1.000 19.045 300 VAL A N 1
ATOM 1729 C CA . VAL A 1 251 ? 7.395 24.291 35.325 1.000 19.259 300 VAL A CA 1
ATOM 1730 C C . VAL A 1 251 ? 6.748 24.431 36.698 1.000 20.646 300 VAL A C 1
ATOM 1731 O O . VAL A 1 251 ? 7.420 24.153 37.691 1.000 21.228 300 VAL A O 1
ATOM 1735 N N . LEU A 1 252 ? 5.493 24.904 36.711 1.000 21.117 301 LEU A N 1
ATOM 1736 C CA . LEU A 1 252 ? 4.717 25.063 37.940 1.000 22.280 301 LEU A CA 1
ATOM 1737 C C . LEU A 1 252 ? 3.810 23.846 38.090 1.000 22.233 301 LEU A C 1
ATOM 1738 O O . LEU A 1 252 ? 3.119 23.463 37.150 1.000 21.301 301 LEU A O 1
ATOM 1743 N N . GLN A 1 253 ? 3.737 23.266 39.295 1.000 22.691 302 GLN A N 1
ATOM 1744 C CA . GLN A 1 253 ? 2.799 22.194 39.515 1.000 22.916 302 GLN A CA 1
ATOM 1745 C C . GLN A 1 253 ? 1.932 22.579 40.722 1.000 22.659 302 GLN A C 1
ATOM 1746 O O . GLN A 1 253 ? 2.339 23.390 41.538 1.000 25.815 302 GLN A O 1
ATOM 1752 N N . ASP A 1 254 ? 0.753 21.991 40.797 1.000 22.684 303 ASP A N 1
ATOM 1753 C CA . ASP A 1 254 ? -0.068 22.101 41.993 1.000 22.224 303 ASP A CA 1
ATOM 1754 C C . ASP A 1 254 ? 0.765 21.605 43.169 1.000 22.244 303 ASP A C 1
ATOM 1755 O O . ASP A 1 254 ? 1.275 20.492 43.112 1.000 22.762 303 ASP A O 1
ATOM 1760 N N . GLU A 1 255 ? 0.860 22.402 44.237 1.000 24.144 304 GLU A N 1
ATOM 1761 C CA . GLU A 1 255 ? 1.713 22.052 45.377 1.000 26.271 304 GLU A CA 1
ATOM 1762 C C . GLU A 1 255 ? 1.123 20.875 46.178 1.000 24.286 304 GLU A C 1
ATOM 1763 O O . GLU A 1 255 ? 1.832 20.277 47.004 1.000 25.014 304 GLU A O 1
ATOM 1769 N N . LYS A 1 256 ? -0.145 20.555 45.915 1.000 23.613 305 LYS A N 1
ATOM 1770 C CA . LYS A 1 256 ? -0.838 19.447 46.582 1.000 24.375 305 LYS A CA 1
ATOM 1771 C C . LYS A 1 256 ? -0.856 18.171 45.741 1.000 25.122 305 LYS A C 1
ATOM 1772 O O . LYS A 1 256 ? -1.393 17.145 46.164 1.000 23.533 305 LYS A O 1
ATOM 1778 N N . LEU A 1 257 ? -0.288 18.248 44.517 1.000 25.883 306 LEU A N 1
ATOM 1779 C CA . LEU A 1 257 ? -0.098 17.038 43.751 1.000 25.554 306 LEU A CA 1
ATOM 1780 C C . LEU A 1 257 ? 0.645 16.050 44.631 1.000 24.939 306 LEU A C 1
ATOM 1781 O O . LEU A 1 257 ? 1.700 16.345 45.212 1.000 24.794 306 LEU A O 1
ATOM 1786 N N . PRO A 1 258 ? 0.103 14.839 44.820 1.000 27.835 307 PRO A N 1
ATOM 1787 C CA . PRO A 1 258 ? 0.666 13.937 45.821 1.000 32.271 307 PRO A CA 1
ATOM 1788 C C . PRO A 1 258 ? 2.022 13.328 45.516 1.000 34.069 307 PRO A C 1
ATOM 1789 O O . PRO A 1 258 ? 2.463 12.448 46.238 1.000 35.083 307 PRO A O 1
ATOM 1793 N N . PHE A 1 259 ? 2.653 13.767 44.427 1.000 34.379 308 PHE A N 1
ATOM 1794 C CA . PHE A 1 259 ? 3.980 13.304 44.047 1.000 34.182 308 PHE A CA 1
ATOM 1795 C C . PHE A 1 259 ? 4.691 14.449 43.344 1.000 35.653 308 PHE A C 1
ATOM 1796 O O . PHE A 1 259 ? 4.101 15.487 43.025 1.000 38.157 308 PHE A O 1
ATOM 1804 N N . ASP A 1 260 ? 5.991 14.289 43.180 1.000 37.095 309 ASP A N 1
ATOM 1805 C CA . ASP A 1 260 ? 6.789 15.298 42.533 1.000 40.257 309 ASP A CA 1
ATOM 1806 C C . ASP A 1 260 ? 6.864 14.915 41.049 1.000 40.192 309 ASP A C 1
ATOM 1807 O O . ASP A 1 260 ? 7.176 13.780 40.714 1.000 42.977 309 ASP A O 1
ATOM 1812 N N . LEU A 1 261 ? 6.500 15.839 40.171 1.000 35.472 310 LEU A N 1
ATOM 1813 C CA . LEU A 1 261 ? 6.620 15.606 38.749 1.000 36.123 310 LEU A CA 1
ATOM 1814 C C . LEU A 1 261 ? 8.072 15.772 38.264 1.000 33.063 310 LEU A C 1
ATOM 1815 O O . LEU A 1 261 ? 8.628 16.863 38.272 1.000 45.295 310 LEU A O 1
ATOM 1820 N N . THR A 1 262 ? 8.626 14.694 37.722 1.000 29.214 311 THR A N 1
ATOM 1821 C CA . THR A 1 262 ? 9.950 14.679 37.116 1.000 28.540 311 THR A CA 1
ATOM 1822 C C . THR A 1 262 ? 9.907 15.045 35.621 1.000 25.626 311 THR A C 1
ATOM 1823 O O . THR A 1 262 ? 8.969 14.638 34.916 1.000 26.068 311 THR A O 1
ATOM 1827 N N . LEU A 1 263 ? 10.973 15.716 35.156 1.000 24.124 312 LEU A N 1
ATOM 1828 C CA . LEU A 1 263 ? 11.120 16.134 33.761 1.000 24.198 312 LEU A CA 1
ATOM 1829 C C . LEU A 1 263 ? 12.208 15.356 33.043 1.000 26.968 312 LEU A C 1
ATOM 1830 O O . LEU A 1 263 ? 12.568 15.728 31.917 1.000 23.721 312 LEU A O 1
ATOM 1835 N N . CYS A 1 264 ? 12.711 14.283 33.676 1.000 24.993 313 CYS A N 1
ATOM 1836 C CA . CYS A 1 264 ? 13.790 13.498 33.101 1.000 27.958 313 CYS A CA 1
ATOM 1837 C C . CYS A 1 264 ? 13.452 13.046 31.687 1.000 24.251 313 CYS A C 1
ATOM 1838 O O . CYS A 1 264 ? 14.361 12.879 30.877 1.000 26.011 313 CYS A O 1
ATOM 1841 N N . GLY A 1 265 ? 12.165 12.840 31.394 1.000 22.444 314 GLY A N 1
ATOM 1842 C CA . GLY A 1 265 ? 11.758 12.268 30.140 1.000 21.857 314 GLY A CA 1
ATOM 1843 C C . GLY A 1 265 ? 11.326 13.287 29.093 1.000 22.108 314 GLY A C 1
ATOM 1844 O O . GLY A 1 265 ? 10.934 12.898 27.980 1.000 20.147 314 GLY A O 1
ATOM 1845 N N . SER A 1 266 ? 11.365 14.570 29.473 1.000 17.927 315 SER A N 1
ATOM 1846 C CA . SER A 1 266 ? 10.904 15.650 28.603 1.000 18.677 315 SER A CA 1
ATOM 1847 C C . SER A 1 266 ? 11.924 15.956 27.533 1.000 16.889 315 SER A C 1
ATOM 1848 O O . SER A 1 266 ? 13.096 16.122 27.830 1.000 18.991 315 SER A O 1
ATOM 1851 N N . THR A 1 267 ? 11.451 16.178 26.316 1.000 16.324 316 THR A N 1
ATOM 1852 C CA . THR A 1 267 ? 12.295 16.662 25.228 1.000 17.058 316 THR A CA 1
ATOM 1853 C C . THR A 1 267 ? 12.819 18.074 25.494 1.000 16.604 316 THR A C 1
ATOM 1854 O O . THR A 1 267 ? 13.791 18.517 24.873 1.000 17.634 316 THR A O 1
ATOM 1858 N N . LEU A 1 268 ? 12.190 18.807 26.408 1.000 14.208 317 LEU A N 1
ATOM 1859 C CA . LEU A 1 268 ? 12.477 20.210 26.637 1.000 15.827 317 LEU A CA 1
ATOM 1860 C C . LEU A 1 268 ? 13.365 20.426 27.870 1.000 16.550 317 LEU A C 1
ATOM 1861 O O . LEU A 1 268 ? 13.647 21.568 28.203 1.000 16.443 317 LEU A O 1
ATOM 1866 N N . ARG A 1 269 ? 13.666 19.380 28.631 1.000 17.451 318 ARG A N 1
ATOM 1867 C CA . ARG A 1 269 ? 14.379 19.582 29.890 1.000 18.388 318 ARG A CA 1
ATOM 1868 C C . ARG A 1 269 ? 15.576 20.524 29.675 1.000 18.899 318 ARG A C 1
ATOM 1869 O O . ARG A 1 269 ? 16.347 20.320 28.751 1.000 17.686 318 ARG A O 1
ATOM 1877 N N . ALA A 1 270 ? 15.738 21.532 30.547 1.000 19.901 319 ALA A N 1
ATOM 1878 C CA . ALA A 1 270 ? 16.827 22.500 30.451 1.000 20.358 319 ALA A CA 1
ATOM 1879 C C . ALA A 1 270 ? 18.143 21.843 30.830 1.000 21.161 319 ALA A C 1
ATOM 1880 O O . ALA A 1 270 ? 18.187 20.948 31.637 1.000 22.566 319 ALA A O 1
ATOM 1882 N N . PRO A 1 271 ? 19.260 22.227 30.197 1.000 22.183 320 PRO A N 1
ATOM 1883 C CA . PRO A 1 271 ? 20.558 21.711 30.643 1.000 26.052 320 PRO A CA 1
ATOM 1884 C C . PRO A 1 271 ? 20.892 22.313 32.001 1.000 27.718 320 PRO A C 1
ATOM 1885 O O . PRO A 1 271 ? 20.612 23.489 32.220 1.000 30.337 320 PRO A O 1
ATOM 1889 N N . HIS A 1 272 ? 21.533 21.528 32.870 1.000 29.889 321 HIS A N 1
ATOM 1890 C CA . HIS A 1 272 ? 22.156 22.043 34.090 1.000 35.496 321 HIS A CA 1
ATOM 1891 C C . HIS A 1 272 ? 23.042 23.245 33.756 1.000 34.612 321 HIS A C 1
ATOM 1892 O O . HIS A 1 272 ? 23.679 23.264 32.720 1.000 30.937 321 HIS A O 1
ATOM 1899 N N . SER A 1 273 ? 23.060 24.268 34.624 1.000 36.481 322 SER A N 1
ATOM 1900 C CA . SER A 1 273 ? 23.746 25.523 34.354 1.000 40.442 322 SER A CA 1
ATOM 1901 C C . SER A 1 273 ? 25.243 25.283 34.142 1.000 40.371 322 SER A C 1
ATOM 1902 O O . SER A 1 273 ? 25.872 26.040 33.404 1.000 40.736 322 SER A O 1
ATOM 1905 N N . CYS A 1 274 ? 25.803 24.249 34.798 1.000 39.893 323 CYS A N 1
ATOM 1906 C CA . CYS A 1 274 ? 27.208 23.893 34.626 1.000 42.172 323 CYS A CA 1
ATOM 1907 C C . CYS A 1 274 ? 27.447 23.539 33.163 1.000 40.710 323 CYS A C 1
ATOM 1908 O O . CYS A 1 274 ? 28.380 24.050 32.546 1.000 38.366 323 CYS A O 1
ATOM 1911 N N . HIS A 1 275 ? 26.582 22.679 32.609 1.000 35.355 324 HIS A N 1
ATOM 1912 C CA . HIS A 1 275 ? 26.758 22.234 31.230 1.000 34.738 324 HIS A CA 1
ATOM 1913 C C . HIS A 1 275 ? 26.478 23.362 30.234 1.000 33.225 324 HIS A C 1
ATOM 1914 O O . HIS A 1 275 ? 27.163 23.497 29.215 1.000 32.366 324 HIS A O 1
ATOM 1921 N N . ALA A 1 276 ? 25.457 24.181 30.514 1.000 34.713 325 ALA A N 1
ATOM 1922 C CA . ALA A 1 276 ? 25.145 25.303 29.646 1.000 33.083 325 ALA A CA 1
ATOM 1923 C C . ALA A 1 276 ? 26.393 26.162 29.492 1.000 31.575 325 ALA A C 1
ATOM 1924 O O . ALA A 1 276 ? 26.719 26.611 28.390 1.000 29.765 325 ALA A O 1
ATOM 1926 N N . GLN A 1 277 ? 27.116 26.335 30.611 1.000 35.326 326 GLN A N 1
ATOM 1927 C CA . GLN A 1 277 ? 28.337 27.139 30.628 1.000 38.421 326 GLN A CA 1
ATOM 1928 C C . GLN A 1 277 ? 29.461 26.432 29.863 1.000 34.110 326 GLN A C 1
ATOM 1929 O O . GLN A 1 277 ? 30.194 27.080 29.124 1.000 35.764 326 GLN A O 1
ATOM 1935 N N . TYR A 1 278 ? 29.608 25.116 30.046 1.000 34.419 327 TYR A N 1
ATOM 1936 C CA . TYR A 1 278 ? 30.560 24.304 29.300 1.000 33.556 327 TYR A CA 1
ATOM 1937 C C . TYR A 1 278 ? 30.353 24.460 27.791 1.000 35.473 327 TYR A C 1
ATOM 1938 O O . TYR A 1 278 ? 31.297 24.502 27.019 1.000 32.388 327 TYR A O 1
ATOM 1947 N N . MET A 1 279 ? 29.088 24.473 27.345 1.000 34.780 328 MET A N 1
ATOM 1948 C CA . MET A 1 279 ? 28.779 24.588 25.932 1.000 32.213 328 MET A CA 1
ATOM 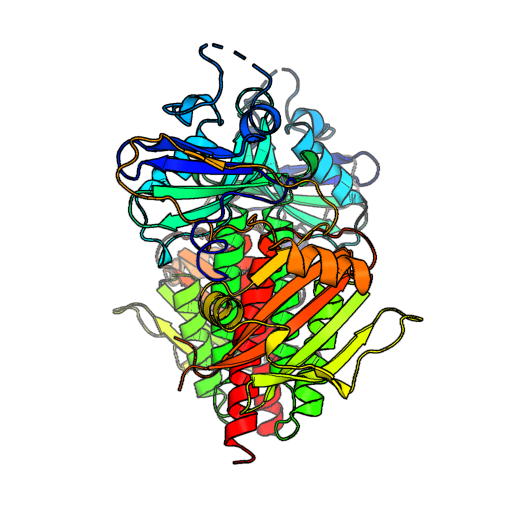1949 C C . MET A 1 279 ? 29.201 25.974 25.428 1.000 32.996 328 MET A C 1
ATOM 1950 O O . MET A 1 279 ? 29.810 26.112 24.364 1.000 30.651 328 MET A O 1
ATOM 1955 N N . ALA A 1 280 ? 28.872 27.007 26.213 1.000 33.366 329 ALA A N 1
ATOM 1956 C CA . ALA A 1 280 ? 29.181 28.367 25.807 1.000 36.496 329 ALA A CA 1
ATOM 1957 C C . ALA A 1 280 ? 30.698 28.492 25.655 1.000 37.963 329 ALA A C 1
ATOM 1958 O O . ALA A 1 280 ? 31.185 29.031 24.666 1.000 34.834 329 ALA A O 1
ATOM 1960 N N . ASN A 1 281 ? 31.435 27.899 26.600 1.000 42.047 330 ASN A N 1
ATOM 1961 C CA . ASN A 1 281 ? 32.888 27.999 26.621 1.000 41.404 330 ASN A CA 1
ATOM 1962 C C . ASN A 1 281 ? 33.502 27.276 25.429 1.000 41.598 330 ASN A C 1
ATOM 1963 O O . ASN A 1 281 ? 34.560 27.703 24.992 1.000 43.089 330 ASN A O 1
ATOM 1968 N N . MET A 1 282 ? 32.904 26.198 24.887 1.000 38.120 331 MET A N 1
ATOM 1969 C CA . MET A 1 282 ? 33.521 25.562 23.717 1.000 40.947 331 MET A CA 1
ATOM 1970 C C . MET A 1 282 ? 32.807 25.926 22.410 1.000 38.818 331 MET A C 1
ATOM 1971 O O . MET A 1 282 ? 33.092 25.351 21.363 1.000 34.121 331 MET A O 1
ATOM 1976 N N . ASP A 1 283 ? 31.960 26.965 22.450 1.000 37.682 332 ASP A N 1
ATOM 1977 C CA . ASP A 1 283 ? 31.293 27.498 21.270 1.000 40.755 332 ASP A CA 1
ATOM 1978 C C . ASP A 1 283 ? 30.373 26.450 20.625 1.000 31.065 332 ASP A C 1
ATOM 1979 O O . ASP A 1 283 ? 30.056 26.550 19.434 1.000 35.234 332 ASP A O 1
ATOM 1984 N N . SER A 1 284 ? 29.920 25.463 21.414 1.000 31.205 333 SER A N 1
ATOM 1985 C CA . SER A 1 284 ? 28.776 24.650 21.012 1.000 27.256 333 SER A CA 1
ATOM 1986 C C . SER A 1 284 ? 27.478 25.266 21.537 1.000 26.317 333 SER A C 1
ATOM 1987 O O . SER A 1 284 ? 27.025 24.953 22.629 1.000 31.509 333 SER A O 1
ATOM 1990 N N . ILE A 1 285 ? 26.860 26.127 20.735 1.000 22.730 334 ILE A N 1
ATOM 1991 C CA . ILE A 1 285 ? 25.667 26.833 21.181 1.000 23.164 334 ILE A CA 1
ATOM 1992 C C . ILE A 1 285 ? 24.508 25.822 21.197 1.000 21.246 334 ILE A C 1
ATOM 1993 O O . ILE A 1 285 ? 23.662 25.885 22.097 1.000 21.236 334 ILE A O 1
ATOM 1998 N N . ALA A 1 286 ? 24.477 24.895 20.221 1.000 19.898 335 ALA A N 1
ATOM 1999 C CA . ALA A 1 286 ? 23.426 23.889 20.133 1.000 18.308 335 ALA A CA 1
ATOM 2000 C C . ALA A 1 286 ? 24.045 22.506 20.141 1.000 17.833 335 ALA A C 1
ATOM 2001 O O . ALA A 1 286 ? 25.174 22.348 19.644 1.000 17.389 335 ALA A O 1
ATOM 2003 N N . SER A 1 287 ? 23.296 21.484 20.629 1.000 16.496 336 SER A N 1
ATOM 2004 C CA . SER A 1 287 ? 23.755 20.115 20.540 1.000 16.529 336 SER A CA 1
ATOM 2005 C C . SER A 1 287 ? 22.599 19.152 20.286 1.000 17.738 336 SER A C 1
ATOM 2006 O O . SER A 1 287 ? 21.474 19.418 20.689 1.000 17.190 336 SER A O 1
ATOM 2009 N N . LEU A 1 288 ? 22.944 17.982 19.748 1.000 17.381 337 LEU A N 1
ATOM 2010 C CA . LEU A 1 288 ? 22.041 16.833 19.621 1.000 17.583 337 LEU A CA 1
ATOM 2011 C C . LEU A 1 288 ? 22.872 15.627 19.986 1.000 17.905 337 LEU A C 1
ATOM 2012 O O . LEU A 1 288 ? 23.889 15.368 19.334 1.000 17.391 337 LEU A O 1
ATOM 2017 N N . VAL A 1 289 ? 22.453 14.888 21.008 1.000 16.670 338 VAL A N 1
ATOM 2018 C CA . VAL A 1 289 ? 23.233 13.769 21.508 1.000 19.265 338 VAL A CA 1
ATOM 2019 C C . VAL A 1 289 ? 22.400 12.487 21.445 1.000 21.249 338 VAL A C 1
ATOM 2020 O O . VAL A 1 289 ? 21.253 12.428 21.941 1.000 19.343 338 VAL A O 1
ATOM 2024 N N . MET A 1 290 ? 23.010 11.466 20.855 1.000 20.228 339 MET A N 1
ATOM 2025 C CA . MET A 1 290 ? 22.403 10.153 20.814 1.000 22.219 339 MET A CA 1
ATOM 2026 C C . MET A 1 290 ? 23.199 9.154 21.643 1.000 22.269 339 MET A C 1
ATOM 2027 O O . MET A 1 290 ? 24.376 8.932 21.376 1.000 21.228 339 MET A O 1
ATOM 2032 N N . ALA A 1 291 ? 22.515 8.480 22.575 1.000 19.702 340 ALA A N 1
ATOM 2033 C CA . ALA A 1 291 ? 23.104 7.382 23.317 1.000 22.933 340 ALA A CA 1
ATOM 2034 C C . ALA A 1 291 ? 23.385 6.199 22.387 1.000 23.495 340 ALA A C 1
ATOM 2035 O O . ALA A 1 291 ? 22.616 5.931 21.446 1.000 21.632 340 ALA A O 1
ATOM 2037 N N . VAL A 1 292 ? 24.525 5.538 22.656 1.000 23.652 341 VAL A N 1
ATOM 2038 C CA . VAL A 1 292 ? 24.879 4.292 21.995 1.000 24.245 341 VAL A CA 1
ATOM 2039 C C . VAL A 1 292 ? 24.963 3.218 23.073 1.000 25.463 341 VAL A C 1
ATOM 2040 O O . VAL A 1 292 ? 25.945 3.175 23.823 1.000 25.120 341 VAL A O 1
ATOM 2044 N N . VAL A 1 293 ? 23.881 2.424 23.190 1.000 26.284 342 VAL A N 1
ATOM 2045 C CA . VAL A 1 293 ? 23.767 1.402 24.221 1.000 28.744 342 VAL A CA 1
ATOM 2046 C C . VAL A 1 293 ? 23.913 0.013 23.602 1.000 32.372 342 VAL A C 1
ATOM 2047 O O . VAL A 1 293 ? 23.111 -0.398 22.758 1.000 31.216 342 VAL A O 1
ATOM 2051 N N . VAL A 1 294 ? 24.947 -0.711 24.021 1.000 33.589 343 VAL A N 1
ATOM 2052 C CA . VAL A 1 294 ? 25.147 -2.054 23.496 1.000 36.873 343 VAL A CA 1
ATOM 2053 C C . VAL A 1 294 ? 24.393 -3.039 24.393 1.000 38.783 343 VAL A C 1
ATOM 2054 O O . VAL A 1 294 ? 24.203 -2.777 25.588 1.000 39.534 343 VAL A O 1
ATOM 2058 N N . ASN A 1 295 ? 23.980 -4.175 23.800 1.000 43.424 344 ASN A N 1
ATOM 2059 C CA . ASN A 1 295 ? 23.182 -5.194 24.478 1.000 42.275 344 ASN A CA 1
ATOM 2060 C C . ASN A 1 295 ? 21.927 -4.556 25.059 1.000 42.603 344 ASN A C 1
ATOM 2061 O O . ASN A 1 295 ? 21.573 -4.814 26.200 1.000 40.669 344 ASN A O 1
ATOM 2066 N N . ASP A 1 296 ? 21.272 -3.690 24.279 1.000 46.540 345 ASP A N 1
ATOM 2067 C CA . ASP A 1 296 ? 20.148 -2.923 24.788 1.000 48.345 345 ASP A CA 1
ATOM 2068 C C . ASP A 1 296 ? 18.900 -3.801 24.948 1.000 59.511 345 ASP A C 1
ATOM 2069 O O . ASP A 1 296 ? 18.690 -4.742 24.187 1.000 59.018 345 ASP A O 1
ATOM 2074 N N . ASN A 1 297 ? 18.072 -3.434 25.941 1.000 69.069 346 ASN A N 1
ATOM 2075 C CA . ASN A 1 297 ? 16.770 -4.030 26.212 1.000 74.263 346 ASN A CA 1
ATOM 2076 C C . ASN A 1 297 ? 15.879 -2.944 26.834 1.000 73.136 346 ASN A C 1
ATOM 2077 O O . ASN A 1 297 ? 14.743 -3.282 27.225 1.000 83.095 346 ASN A O 1
ATOM 2082 N N . ARG A 1 311 ? 24.890 -6.892 30.857 1.000 62.010 360 ARG A N 1
ATOM 2083 C CA . ARG A 1 311 ? 25.683 -6.785 29.599 1.000 63.390 360 ARG A CA 1
ATOM 2084 C C . ARG A 1 311 ? 25.443 -5.390 29.005 1.000 57.163 360 ARG A C 1
ATOM 2085 O O . ARG A 1 311 ? 26.331 -4.806 28.379 1.000 59.022 360 ARG A O 1
ATOM 2093 N N . LYS A 1 312 ? 24.226 -4.878 29.244 1.000 49.584 361 LYS A N 1
ATOM 2094 C CA . LYS A 1 312 ? 23.739 -3.611 28.732 1.000 47.335 361 LYS A CA 1
ATOM 2095 C C . LYS A 1 312 ? 24.594 -2.459 29.244 1.000 42.488 361 LYS A C 1
ATOM 2096 O O . LYS A 1 312 ? 24.707 -2.258 30.442 1.000 42.519 361 LYS A O 1
ATOM 2102 N N . ARG A 1 313 ? 25.152 -1.662 28.331 1.000 40.194 362 ARG A N 1
ATOM 2103 C CA . ARG A 1 313 ? 26.174 -0.706 28.717 1.000 36.280 362 ARG A CA 1
ATOM 2104 C C . ARG A 1 313 ? 26.089 0.495 27.765 1.000 29.095 362 ARG A C 1
ATOM 2105 O O . ARG A 1 313 ? 25.848 0.318 26.582 1.000 29.418 362 ARG A O 1
ATOM 2113 N N . LEU A 1 314 ? 26.275 1.700 28.302 1.000 29.666 363 LEU A N 1
ATOM 2114 C CA . LEU A 1 314 ? 26.513 2.879 27.480 1.000 26.301 363 LEU A CA 1
ATOM 2115 C C . LEU A 1 314 ? 27.931 2.804 26.913 1.000 22.857 363 LEU A C 1
ATOM 2116 O O . LEU A 1 314 ? 28.888 3.126 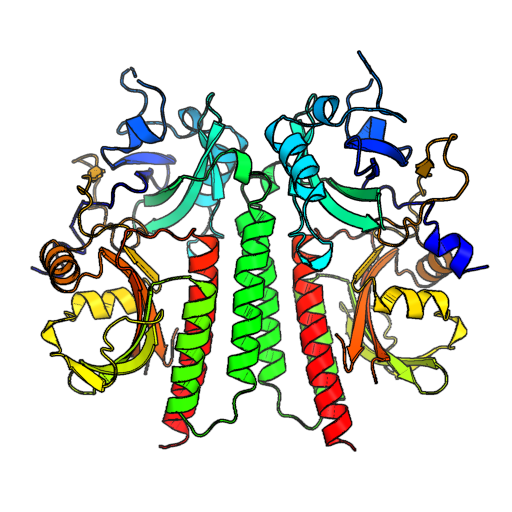27.611 1.000 26.492 363 LEU A O 1
ATOM 2121 N N . TRP A 1 315 ? 28.030 2.440 25.646 1.000 25.577 364 TRP A N 1
ATOM 2122 C CA . TRP A 1 315 ? 29.301 2.365 24.932 1.000 26.292 364 TRP A CA 1
ATOM 2123 C C . TRP A 1 315 ? 29.887 3.757 24.714 1.000 27.720 364 TRP A C 1
ATOM 2124 O O . TRP A 1 315 ? 31.104 3.949 24.749 1.000 25.628 364 TRP A O 1
ATOM 2135 N N . GLY A 1 316 ? 29.010 4.715 24.413 1.000 25.747 365 GLY A N 1
ATOM 2136 C CA . GLY A 1 316 ? 29.445 6.038 24.003 1.000 25.103 365 GLY A CA 1
ATOM 2137 C C . GLY A 1 316 ? 28.238 6.860 23.566 1.000 23.963 365 GLY A C 1
ATOM 2138 O O . GLY A 1 316 ? 27.121 6.395 23.776 1.000 21.466 365 GLY A O 1
ATOM 2139 N N . LEU A 1 317 ? 28.524 7.999 22.909 1.000 22.562 366 LEU A N 1
ATOM 2140 C CA . LEU A 1 317 ? 27.531 8.968 22.450 1.000 21.191 366 LEU A CA 1
ATOM 2141 C C . LEU A 1 317 ? 27.901 9.401 21.035 1.000 23.562 366 LEU A C 1
ATOM 2142 O O . LEU A 1 317 ? 29.092 9.547 20.716 1.000 23.269 366 LEU A O 1
ATOM 2147 N N . VAL A 1 318 ? 26.890 9.624 20.196 1.000 18.843 367 VAL A N 1
ATOM 2148 C CA . VAL A 1 318 ? 27.065 10.421 18.995 1.000 20.257 367 VAL A CA 1
ATOM 2149 C C . VAL A 1 318 ? 26.654 11.852 19.308 1.000 21.757 367 VAL A C 1
ATOM 2150 O O . VAL A 1 318 ? 25.522 12.124 19.730 1.000 21.651 367 VAL A O 1
ATOM 2154 N N . VAL A 1 319 ? 27.631 12.757 19.245 1.000 19.128 368 VAL A N 1
ATOM 2155 C CA . VAL A 1 319 ? 27.514 14.107 19.758 1.000 18.848 368 VAL A CA 1
ATOM 2156 C C . VAL A 1 319 ? 27.543 15.040 18.554 1.000 21.798 368 VAL A C 1
ATOM 2157 O O . VAL A 1 319 ? 28.539 15.101 17.834 1.000 21.022 368 VAL A O 1
ATOM 2161 N N . CYS A 1 320 ? 26.454 15.777 18.347 1.000 19.476 369 CYS A N 1
ATOM 2162 C CA . CYS A 1 320 ? 26.359 16.777 17.295 1.000 17.952 369 CYS A CA 1
ATOM 2163 C C . CYS A 1 320 ? 26.415 18.150 17.957 1.000 19.101 369 CYS A C 1
ATOM 2164 O O . CYS A 1 320 ? 25.697 18.386 18.929 1.000 18.991 369 CYS A O 1
ATOM 2167 N N . HIS A 1 321 ? 27.238 19.053 17.426 1.000 19.321 370 HIS A N 1
ATOM 2168 C CA . HIS A 1 321 ? 27.333 20.416 17.909 1.000 18.676 370 HIS A CA 1
ATOM 2169 C C . HIS A 1 321 ? 27.134 21.407 16.776 1.000 18.528 370 HIS A C 1
ATOM 2170 O O . HIS A 1 321 ? 27.477 21.146 15.627 1.000 19.334 370 HIS A O 1
ATOM 2177 N N . ASN A 1 322 ? 26.572 22.563 17.121 1.000 19.877 371 ASN A N 1
ATOM 2178 C CA . ASN A 1 322 ? 26.419 23.658 16.192 1.000 21.132 371 ASN A CA 1
ATOM 2179 C C . ASN A 1 322 ? 26.925 24.931 16.852 1.000 19.857 371 ASN A C 1
ATOM 2180 O O . ASN A 1 322 ? 26.679 25.124 18.036 1.000 19.640 371 ASN A O 1
ATOM 2185 N N . THR A 1 323 ? 27.549 25.817 16.032 1.000 21.915 372 THR A N 1
ATOM 2186 C CA . THR A 1 323 ? 28.104 27.091 16.450 1.000 23.928 372 THR A CA 1
ATOM 2187 C C . THR A 1 323 ? 27.010 28.114 16.766 1.000 23.304 372 THR A C 1
ATOM 2188 O O . THR A 1 323 ? 27.237 29.074 17.515 1.000 28.457 372 THR A O 1
ATOM 2192 N N . THR A 1 324 ? 25.833 27.934 16.143 1.000 21.139 373 THR A N 1
ATOM 2193 C CA . THR A 1 324 ? 24.702 28.809 16.287 1.000 19.925 373 THR A CA 1
ATOM 2194 C C . THR A 1 324 ? 23.516 27.958 16.755 1.000 19.964 373 THR A C 1
ATOM 2195 O O . THR A 1 324 ? 23.566 26.745 16.660 1.000 20.251 373 THR A O 1
ATOM 2199 N N . PRO A 1 325 ? 22.421 28.567 17.231 1.000 20.842 374 PRO A N 1
ATOM 2200 C CA . PRO A 1 325 ? 21.262 27.765 17.617 1.000 18.843 374 PRO A CA 1
ATOM 2201 C C . PRO A 1 325 ? 20.808 26.838 16.507 1.000 18.761 374 PRO A C 1
ATOM 2202 O O . PRO A 1 325 ? 20.886 27.156 15.293 1.000 19.883 374 PRO A O 1
ATOM 2206 N N . ARG A 1 326 ? 20.296 25.670 16.926 1.000 18.011 375 ARG A N 1
ATOM 2207 C CA . ARG A 1 326 ? 19.814 24.715 15.949 1.000 17.307 375 ARG A CA 1
ATOM 2208 C C . ARG A 1 326 ? 18.678 23.910 16.562 1.000 16.095 375 ARG A C 1
ATOM 2209 O O . ARG A 1 326 ? 18.748 23.460 17.710 1.000 16.089 375 ARG A O 1
ATOM 2217 N N . PHE A 1 327 ? 17.618 23.778 15.753 1.000 17.792 376 PHE A N 1
ATOM 2218 C CA . PHE A 1 327 ? 16.476 22.962 16.088 1.000 15.989 376 PHE A CA 1
ATOM 2219 C C . PHE A 1 327 ? 16.240 21.975 14.956 1.000 15.510 376 PHE A C 1
ATOM 2220 O O . PHE A 1 327 ? 16.207 22.362 13.791 1.000 15.997 376 PHE A O 1
ATOM 2228 N N . VAL A 1 328 ? 16.033 20.699 15.314 1.000 16.019 377 VAL A N 1
ATOM 2229 C CA . VAL A 1 328 ? 15.488 19.745 14.370 1.000 16.213 377 VAL A CA 1
ATOM 2230 C C . VAL A 1 328 ? 14.214 19.149 14.943 1.000 16.425 377 VAL A C 1
ATOM 2231 O O . VAL A 1 328 ? 14.104 18.917 16.140 1.000 14.309 377 VAL A O 1
ATOM 2235 N N . PRO A 1 329 ? 13.252 18.886 14.059 1.000 16.704 378 PRO A N 1
ATOM 2236 C CA . PRO A 1 329 ? 11.953 18.449 14.546 1.000 17.368 378 PRO A CA 1
ATOM 2237 C C . PRO A 1 329 ? 11.941 17.019 15.035 1.000 15.990 378 PRO A C 1
ATOM 2238 O O . PRO A 1 329 ? 12.790 16.188 14.721 1.000 15.822 378 PRO A O 1
ATOM 2242 N N . PHE A 1 330 ? 10.889 16.705 15.794 1.000 14.645 379 PHE A N 1
ATOM 2243 C CA . PHE A 1 330 ? 10.831 15.406 16.457 1.000 14.234 379 PHE A CA 1
ATOM 2244 C C . PHE A 1 330 ? 10.957 14.225 15.492 1.000 14.411 379 PHE A C 1
ATOM 2245 O O . PHE A 1 330 ? 11.648 13.267 15.807 1.000 16.012 379 PHE A O 1
ATOM 2253 N N . PRO A 1 331 ? 10.273 14.199 14.328 1.000 13.751 380 PRO A N 1
ATOM 2254 C CA . PRO A 1 331 ? 10.366 13.042 13.450 1.000 14.151 380 PRO A CA 1
ATOM 2255 C C . PRO A 1 331 ? 11.804 12.723 13.037 1.000 15.165 380 PRO A C 1
ATOM 2256 O O . PRO A 1 331 ? 12.124 11.542 12.921 1.000 16.069 380 PRO A O 1
ATOM 2260 N N . LEU A 1 332 ? 12.660 13.745 12.842 1.000 16.183 381 LEU A N 1
ATOM 2261 C CA . LEU A 1 332 ? 14.064 13.486 12.515 1.000 16.548 381 LEU A CA 1
ATOM 2262 C C . LEU A 1 332 ? 14.804 12.880 13.725 1.000 16.792 381 LEU A C 1
ATOM 2263 O O . LEU A 1 332 ? 15.588 11.930 13.593 1.000 17.456 381 LEU A O 1
ATOM 2268 N N . ARG A 1 333 ? 14.553 13.401 14.926 1.000 15.918 382 ARG A N 1
ATOM 2269 C CA . ARG A 1 333 ? 15.154 12.863 16.130 1.000 15.382 382 ARG A CA 1
ATOM 2270 C C . ARG A 1 333 ? 14.705 11.418 16.358 1.000 16.755 382 ARG A C 1
ATOM 2271 O O . ARG A 1 333 ? 15.499 10.581 16.804 1.000 18.218 382 ARG A O 1
ATOM 2279 N N . TYR A 1 334 ? 13.462 11.122 15.981 1.000 15.972 383 TYR A N 1
ATOM 2280 C CA . TYR A 1 334 ? 12.938 9.775 16.157 1.000 15.894 383 TYR A CA 1
ATOM 2281 C C . TYR A 1 334 ? 13.664 8.834 15.203 1.000 17.701 383 TYR A C 1
ATOM 2282 O O . TYR A 1 334 ? 14.047 7.712 15.566 1.000 19.653 383 TYR A O 1
ATOM 2291 N N . ALA A 1 335 ? 13.829 9.276 13.957 1.000 18.247 384 ALA A N 1
ATOM 2292 C CA . ALA A 1 335 ? 14.559 8.515 12.962 1.000 20.182 384 ALA A CA 1
ATOM 2293 C C . ALA A 1 335 ? 16.005 8.290 13.415 1.000 23.181 384 ALA A C 1
ATOM 2294 O O . ALA A 1 335 ? 16.534 7.187 13.238 1.000 22.907 384 ALA A O 1
ATOM 2296 N N . CYS A 1 336 ? 16.625 9.315 14.012 1.000 21.424 385 CYS A N 1
ATOM 2297 C CA . CYS A 1 336 ? 18.005 9.205 14.488 1.000 23.059 385 CYS A CA 1
ATOM 2298 C C . CYS A 1 336 ? 18.130 8.182 15.602 1.000 24.591 385 CYS A C 1
ATOM 2299 O O . CYS A 1 336 ? 19.175 7.505 15.729 1.000 24.285 385 CYS A O 1
ATOM 2302 N N . GLU A 1 337 ? 17.076 8.069 16.416 1.000 23.989 386 GLU A N 1
ATOM 2303 C CA . GLU A 1 337 ? 17.057 7.096 17.490 1.000 25.622 386 GLU A CA 1
ATOM 2304 C C . GLU A 1 337 ? 17.209 5.676 16.916 1.000 25.367 386 GLU A C 1
ATOM 2305 O O . GLU A 1 337 ? 17.962 4.865 17.428 1.000 21.647 386 GLU A O 1
ATOM 2311 N N . PHE A 1 338 ? 16.502 5.357 15.825 1.000 25.731 387 PHE A N 1
ATOM 2312 C CA . PHE A 1 338 ? 16.618 4.022 15.268 1.000 25.461 387 PHE A CA 1
ATOM 2313 C C . PHE A 1 338 ? 17.994 3.866 14.634 1.000 22.470 387 PHE A C 1
ATOM 2314 O O . PHE A 1 338 ? 18.576 2.788 14.732 1.000 23.920 387 PHE A O 1
ATOM 2322 N N . LEU A 1 339 ? 18.486 4.892 13.942 1.000 22.185 388 LEU A N 1
ATOM 2323 C CA . LEU A 1 339 ? 19.811 4.784 13.356 1.000 22.214 388 LEU A CA 1
ATOM 2324 C C . LEU A 1 339 ? 20.841 4.478 14.462 1.000 22.980 388 LEU A C 1
ATOM 2325 O O . LEU A 1 339 ? 21.731 3.647 14.251 1.000 24.383 388 LEU A O 1
ATOM 2330 N N . ALA A 1 340 ? 20.728 5.128 15.628 1.000 22.336 389 ALA A N 1
ATOM 2331 C CA . ALA A 1 340 ? 21.658 4.907 16.732 1.000 22.687 389 ALA A CA 1
ATOM 2332 C C . ALA A 1 340 ? 21.527 3.480 17.279 1.000 24.217 389 ALA A C 1
ATOM 2333 O O . ALA A 1 340 ? 22.526 2.831 17.580 1.000 24.731 389 ALA A O 1
ATOM 2335 N N . GLN A 1 341 ? 20.309 2.948 17.320 1.000 24.151 390 GLN A N 1
ATOM 2336 C CA . GLN A 1 341 ? 20.085 1.582 17.802 1.000 28.097 390 GLN A CA 1
ATOM 2337 C C . GLN A 1 341 ? 20.763 0.541 16.906 1.000 26.374 390 GLN A C 1
ATOM 2338 O O . GLN A 1 341 ? 21.373 -0.412 17.397 1.000 28.211 390 GLN A O 1
ATOM 2344 N N . VAL A 1 342 ? 20.672 0.755 15.598 1.000 23.704 391 VAL A N 1
ATOM 2345 C CA . VAL A 1 342 ? 21.299 -0.121 14.620 1.000 26.405 391 VAL A CA 1
ATOM 2346 C C . VAL A 1 342 ? 22.813 -0.001 14.724 1.000 27.137 391 VAL A C 1
ATOM 2347 O O . VAL A 1 342 ? 23.520 -1.000 14.717 1.000 27.634 391 VAL A O 1
ATOM 2351 N N . PHE A 1 343 ? 23.300 1.230 14.833 1.000 24.243 392 PHE A N 1
ATOM 2352 C CA . PHE A 1 343 ? 24.719 1.473 15.081 1.000 24.568 392 PHE A CA 1
ATOM 2353 C C . PHE A 1 343 ? 25.230 0.715 16.311 1.000 24.504 392 PHE A C 1
ATOM 2354 O O . PHE A 1 343 ? 26.298 0.098 16.201 1.000 27.010 392 PHE A O 1
ATOM 2362 N N . ALA A 1 344 ? 24.498 0.735 17.427 1.000 23.665 393 ALA A N 1
ATOM 2363 C CA . ALA A 1 344 ? 24.902 0.055 18.651 1.000 25.179 393 ALA A CA 1
ATOM 2364 C C . ALA A 1 344 ? 25.046 -1.451 18.432 1.000 28.531 393 ALA A C 1
ATOM 2365 O O . ALA A 1 344 ? 25.955 -2.074 18.982 1.000 26.666 393 ALA A O 1
ATOM 2367 N N . ILE A 1 345 ? 24.145 -2.045 17.644 1.000 29.785 394 ILE A N 1
ATOM 2368 C CA . ILE A 1 345 ? 24.238 -3.471 17.355 1.000 31.955 394 ILE A CA 1
ATOM 2369 C C . ILE A 1 345 ? 25.520 -3.785 16.583 1.000 34.850 394 ILE A C 1
ATOM 2370 O O . ILE A 1 345 ? 26.194 -4.787 16.885 1.000 36.135 394 ILE A O 1
ATOM 2375 N N . HIS A 1 346 ? 25.827 -2.960 15.577 1.000 30.978 395 HIS A N 1
ATOM 2376 C CA . HIS A 1 346 ? 27.004 -3.145 14.753 1.000 32.276 395 HIS A CA 1
ATOM 2377 C C . HIS A 1 346 ? 28.287 -2.894 15.552 1.000 35.130 395 HIS A C 1
ATOM 2378 O O . HIS A 1 346 ? 29.299 -3.542 15.281 1.000 33.354 395 HIS A O 1
ATOM 2385 N N . VAL A 1 347 ? 28.252 -1.961 16.509 1.000 31.885 396 VAL A N 1
ATOM 2386 C CA . VAL A 1 347 ? 29.385 -1.717 17.394 1.000 32.489 396 VAL A CA 1
ATOM 2387 C C . VAL A 1 347 ? 29.639 -2.961 18.234 1.000 37.497 396 VAL A C 1
ATOM 2388 O O . VAL A 1 347 ? 30.781 -3.407 18.357 1.000 34.211 396 VAL A O 1
ATOM 2392 N N . ASN A 1 348 ? 28.571 -3.525 18.792 1.000 38.236 397 ASN A N 1
ATOM 2393 C CA . ASN A 1 348 ? 28.703 -4.672 19.680 1.000 42.833 397 ASN A CA 1
ATOM 2394 C C . ASN A 1 348 ? 29.218 -5.913 18.940 1.000 44.729 397 ASN A C 1
ATOM 2395 O O . ASN A 1 348 ? 29.995 -6.682 19.507 1.000 45.725 397 ASN A O 1
ATOM 2400 N N . LYS A 1 349 ? 28.782 -6.109 17.687 1.000 44.829 398 LYS A N 1
ATOM 2401 C CA . LYS A 1 349 ? 29.313 -7.161 16.829 1.000 48.457 398 LYS A CA 1
ATOM 2402 C C . LYS A 1 349 ? 30.818 -6.996 16.660 1.000 52.564 398 LYS A C 1
ATOM 2403 O O . LYS A 1 349 ? 31.567 -7.970 16.779 1.000 50.132 398 LYS A O 1
ATOM 2409 N N . GLU A 1 350 ? 31.252 -5.768 16.350 1.000 47.095 399 GLU A N 1
ATOM 2410 C CA . GLU A 1 350 ? 32.669 -5.503 16.160 1.000 46.458 399 GLU A CA 1
ATOM 2411 C C . GLU A 1 350 ? 33.461 -5.818 17.424 1.000 49.053 399 GLU A C 1
ATOM 2412 O O . GLU A 1 350 ? 34.561 -6.358 17.345 1.000 51.836 399 GLU A O 1
ATOM 2418 N N . ILE A 1 351 ? 32.921 -5.462 18.586 1.000 48.031 400 ILE A N 1
ATOM 2419 C CA . ILE A 1 351 ? 33.577 -5.771 19.846 1.000 50.959 400 ILE A CA 1
ATOM 2420 C C . ILE A 1 351 ? 33.771 -7.283 20.010 1.000 55.273 400 ILE A C 1
ATOM 2421 O O . ILE A 1 351 ? 34.868 -7.718 20.353 1.000 59.602 400 ILE A O 1
ATOM 2426 N N . GLU A 1 352 ? 32.707 -8.069 19.801 1.000 58.065 401 GLU A N 1
ATOM 2427 C CA . GLU A 1 352 ? 32.768 -9.523 19.910 1.000 62.928 401 GLU A CA 1
ATOM 2428 C C . GLU A 1 352 ? 33.769 -10.114 18.918 1.000 67.867 401 GLU A C 1
ATOM 2429 O O . GLU A 1 352 ? 34.429 -11.101 19.226 1.000 72.037 401 GLU A O 1
ATOM 2435 N N . LEU A 1 353 ? 33.865 -9.511 17.728 1.000 67.570 402 LEU A N 1
ATOM 2436 C CA . LEU A 1 353 ? 34.689 -10.037 16.654 1.000 72.493 402 LEU A CA 1
ATOM 2437 C C . LEU A 1 353 ? 36.168 -9.979 17.036 1.000 80.363 402 LEU A C 1
ATOM 2438 O O . LEU A 1 353 ? 36.843 -11.004 17.015 1.000 87.963 402 LEU A O 1
ATOM 2443 N N . HIS A 1 354 ? 36.657 -8.786 17.402 1.000 88.211 403 HIS A N 1
ATOM 2444 C CA . HIS A 1 354 ? 38.037 -8.614 17.834 1.000 94.316 403 HIS A CA 1
ATOM 2445 C C . HIS A 1 354 ? 38.166 -8.896 19.331 1.000 90.675 403 HIS A C 1
ATOM 2446 O O . HIS A 1 354 ? 38.920 -8.210 20.015 1.000 96.174 403 HIS A O 1
ATOM 2453 N N . HIS A 1 355 ? 37.431 -9.901 19.832 1.000 90.448 404 HIS A N 1
ATOM 2454 C CA . HIS A 1 355 ? 37.547 -10.359 21.209 1.000 89.435 404 HIS A CA 1
ATOM 2455 C C . HIS A 1 355 ? 37.762 -11.878 21.223 1.000 92.043 404 HIS A C 1
ATOM 2456 O O . HIS A 1 355 ? 37.913 -12.483 20.135 1.000 96.251 404 HIS A O 1
ATOM 2463 N N . ALA B 1 20 ? -2.198 -2.336 -28.374 1.000 93.527 69 ALA B N 1
ATOM 2464 C CA . ALA B 1 20 ? -3.527 -1.935 -27.850 1.000 88.262 69 ALA B CA 1
ATOM 2465 C C . ALA B 1 20 ? -3.453 -1.736 -26.335 1.000 84.626 69 ALA B C 1
ATOM 2466 O O . ALA B 1 20 ? -3.963 -0.734 -25.826 1.000 77.570 69 ALA B O 1
ATOM 2468 N N . TYR B 1 21 ? -2.815 -2.687 -25.627 1.000 79.054 70 TYR B N 1
ATOM 2469 C CA . TYR B 1 21 ? -2.693 -2.613 -24.174 1.000 74.934 70 TYR B CA 1
ATOM 2470 C C . TYR B 1 21 ? -2.080 -1.274 -23.756 1.000 65.374 70 TYR B C 1
ATOM 2471 O O . TYR B 1 21 ? -2.667 -0.531 -22.968 1.000 56.071 70 TYR B O 1
ATOM 2480 N N . LEU B 1 22 ? -0.893 -0.988 -24.298 1.000 60.623 71 LEU B N 1
ATOM 2481 C CA . LEU B 1 22 ? -0.095 0.146 -23.866 1.000 64.850 71 LEU B CA 1
ATOM 2482 C C . LEU B 1 22 ? -0.855 1.452 -24.127 1.000 65.051 71 LEU B C 1
ATOM 2483 O O . LEU B 1 22 ? -0.917 2.301 -23.242 1.000 59.943 71 LEU B O 1
ATOM 2488 N N . HIS B 1 23 ? -1.492 1.593 -25.300 1.000 66.288 72 HIS B N 1
ATOM 2489 C CA . HIS B 1 23 ? -2.261 2.795 -25.600 1.000 71.496 72 HIS B CA 1
ATOM 2490 C C . HIS B 1 23 ? -3.189 3.124 -24.425 1.000 62.769 72 HIS B C 1
ATOM 2491 O O . HIS B 1 23 ? -3.133 4.223 -23.875 1.000 68.467 72 HIS B O 1
ATOM 2498 N N . HIS B 1 24 ? -4.014 2.150 -24.027 1.000 61.461 73 HIS B N 1
ATOM 2499 C CA . HIS B 1 24 ? -5.131 2.377 -23.118 1.000 64.890 73 HIS B CA 1
ATOM 2500 C C . HIS B 1 24 ? -4.673 2.462 -21.658 1.000 54.878 73 HIS B C 1
ATOM 2501 O O . HIS B 1 24 ? -5.357 3.068 -20.830 1.000 49.943 73 HIS B O 1
ATOM 2508 N N . MET B 1 25 ? -3.532 1.827 -21.339 1.000 51.486 74 MET B N 1
ATOM 2509 C CA . MET B 1 25 ? -2.982 1.826 -19.982 1.000 55.022 74 MET B CA 1
ATOM 2510 C C . MET B 1 25 ? -2.253 3.146 -19.695 1.000 49.894 74 MET B C 1
ATOM 2511 O O . MET B 1 25 ? -2.346 3.689 -18.590 1.000 39.106 74 MET B O 1
ATOM 2516 N N . GLN B 1 26 ? -1.549 3.669 -20.711 1.000 49.371 75 GLN B N 1
ATOM 2517 C CA . GLN B 1 26 ? -0.820 4.929 -20.610 1.000 54.995 75 GLN B CA 1
ATOM 2518 C C . GLN B 1 26 ? -1.806 6.071 -20.407 1.000 49.600 75 GLN B C 1
ATOM 2519 O O . GLN B 1 26 ? -1.602 6.913 -19.529 1.000 46.147 75 GLN B O 1
ATOM 2525 N N . LYS B 1 27 ? -2.864 6.104 -21.235 1.000 43.921 76 LYS B N 1
ATOM 2526 C CA . LYS B 1 27 ? -3.836 7.177 -21.105 1.000 41.818 76 LYS B CA 1
ATOM 2527 C C . LYS B 1 27 ? -4.474 7.110 -19.712 1.000 34.090 76 LYS B C 1
ATOM 2528 O O . LYS B 1 27 ? -4.706 8.162 -19.150 1.000 34.977 76 LYS B O 1
ATOM 2534 N N . GLY B 1 28 ? -4.801 5.902 -19.205 1.000 30.427 77 GLY B N 1
ATOM 2535 C CA . GLY B 1 28 ? -5.265 5.748 -17.826 1.000 28.377 77 GLY B CA 1
ATOM 2536 C C . GLY B 1 28 ? -6.543 6.548 -17.577 1.000 29.037 77 GLY B C 1
ATOM 2537 O O . GLY B 1 28 ? -6.682 7.162 -16.515 1.000 27.535 77 GLY B O 1
ATOM 2538 N N . LYS B 1 29 ? -7.492 6.494 -18.549 1.000 29.782 78 LYS B N 1
ATOM 2539 C CA . LYS B 1 29 ? -8.715 7.288 -18.481 1.000 28.115 78 LYS B CA 1
ATOM 2540 C C . LYS B 1 29 ? -9.756 6.735 -17.522 1.000 26.229 78 LYS B C 1
ATOM 2541 O O . LYS B 1 29 ? -10.770 7.391 -17.315 1.000 27.377 78 LYS B O 1
ATOM 2547 N N . MET B 1 30 ? -9.564 5.523 -16.995 1.000 23.859 79 MET B N 1
ATOM 2548 C CA . MET B 1 30 ? -10.470 4.983 -15.999 1.000 23.797 79 MET B CA 1
ATOM 2549 C C . MET B 1 30 ? -9.688 4.810 -14.694 1.000 22.279 79 MET B C 1
ATOM 2550 O O . MET B 1 30 ? -8.558 4.321 -14.731 1.000 23.014 79 MET B O 1
ATOM 2555 N N . ILE B 1 31 ? -10.304 5.214 -13.575 1.000 22.200 80 ILE B N 1
ATOM 2556 C CA . ILE B 1 31 ? -9.716 5.077 -12.245 1.000 21.265 80 ILE B CA 1
ATOM 2557 C C . ILE B 1 31 ? -10.645 4.234 -11.360 1.000 20.528 80 ILE B C 1
ATOM 2558 O O . ILE B 1 31 ? -11.847 4.068 -11.614 1.000 21.051 80 ILE B O 1
ATOM 2563 N N . GLN B 1 32 ? -10.059 3.754 -10.270 1.000 18.942 81 GLN B N 1
ATOM 2564 C CA . GLN B 1 32 ? -10.775 3.136 -9.178 1.000 18.808 81 GLN B CA 1
ATOM 2565 C C . GLN B 1 32 ? -11.523 4.198 -8.378 1.000 17.782 81 GLN B C 1
ATOM 2566 O O . GLN B 1 32 ? -11.014 5.306 -8.201 1.000 17.769 81 GLN B O 1
ATOM 2572 N N . PRO B 1 33 ? -12.706 3.889 -7.804 1.000 20.038 82 PRO B N 1
ATOM 2573 C CA . PRO B 1 33 ? -13.511 4.893 -7.111 1.000 20.682 82 PRO B CA 1
ATOM 2574 C C . PRO B 1 33 ? -13.108 5.191 -5.665 1.000 19.507 82 PRO B C 1
ATOM 2575 O O . PRO B 1 33 ? -13.725 6.043 -5.065 1.000 20.201 82 PRO B O 1
ATOM 2579 N N . PHE B 1 34 ? -12.081 4.501 -5.132 1.000 19.761 83 PHE B N 1
ATOM 2580 C CA . PHE B 1 34 ? -11.635 4.724 -3.758 1.000 20.817 83 PHE B CA 1
ATOM 2581 C C . PHE B 1 34 ? -11.077 6.140 -3.582 1.000 20.771 83 PHE B C 1
ATOM 2582 O O . PHE B 1 34 ? -11.093 6.639 -2.455 1.000 18.972 83 PHE B O 1
ATOM 2590 N N . GLY B 1 35 ? -10.599 6.753 -4.673 1.000 17.810 84 GLY B N 1
ATOM 2591 C CA . GLY B 1 35 ? -10.052 8.106 -4.654 1.000 17.025 84 GLY B CA 1
ATOM 2592 C C . GLY B 1 35 ? -10.524 8.908 -5.860 1.000 15.914 84 GLY B C 1
ATOM 2593 O O . GLY B 1 35 ? -11.351 8.411 -6.628 1.000 17.547 84 GLY B O 1
ATOM 2594 N N . CYS B 1 36 ? -10.046 10.147 -6.007 1.000 15.807 85 CYS B N 1
ATOM 2595 C CA . CYS B 1 36 ? -10.349 10.948 -7.187 1.000 15.174 85 CYS B CA 1
ATOM 2596 C C . CYS B 1 36 ? -9.052 11.596 -7.658 1.000 16.002 85 CYS B C 1
ATOM 2597 O O . CYS B 1 36 ? -8.054 11.610 -6.946 1.000 14.980 85 CYS B O 1
ATOM 2600 N N . LEU B 1 37 ? -9.056 12.086 -8.915 1.000 16.372 86 LEU B N 1
ATOM 2601 C CA . LEU B 1 37 ? -7.875 12.615 -9.576 1.000 15.596 86 LEU B CA 1
ATOM 2602 C C . LEU B 1 37 ? -8.155 14.012 -10.113 1.000 16.302 86 LEU B C 1
ATOM 2603 O O . LEU B 1 37 ? -9.228 14.269 -10.694 1.000 16.848 86 LEU B O 1
ATOM 2608 N N . LEU B 1 38 ? -7.142 14.876 -9.990 1.000 16.043 87 LEU B N 1
ATOM 2609 C CA . LEU B 1 38 ? -7.078 16.137 -10.721 1.000 16.642 87 LEU B CA 1
ATOM 2610 C C . LEU B 1 38 ? -5.764 16.183 -11.494 1.000 17.356 87 LEU B C 1
ATOM 2611 O O . LEU B 1 38 ? -4.759 15.671 -11.021 1.000 16.594 87 LEU B O 1
ATOM 2616 N N . ALA B 1 39 ? -5.783 16.792 -12.702 1.000 15.663 88 ALA B N 1
ATOM 2617 C CA . ALA B 1 39 ? -4.566 17.231 -13.353 1.000 16.502 88 ALA B CA 1
ATOM 2618 C C . ALA B 1 39 ? -4.578 18.757 -13.479 1.000 16.652 88 ALA B C 1
ATOM 2619 O O . ALA B 1 39 ? -5.622 19.339 -13.807 1.000 18.376 88 ALA B O 1
ATOM 2621 N N . LEU B 1 40 ? -3.442 19.387 -13.180 1.000 16.078 89 LEU B N 1
ATOM 2622 C CA . LEU B 1 40 ? -3.298 20.837 -13.220 1.000 16.860 89 LEU B CA 1
ATOM 2623 C C . LEU B 1 40 ? -2.225 21.211 -14.252 1.000 19.410 89 LEU B C 1
ATOM 2624 O O . LEU B 1 40 ? -1.242 20.497 -14.401 1.000 19.174 89 LEU B O 1
ATOM 2629 N N . ASP B 1 41 ? -2.458 22.322 -14.962 1.000 20.545 90 ASP B N 1
ATOM 2630 C CA . ASP B 1 41 ? -1.477 22.936 -15.853 1.000 22.280 90 ASP B CA 1
ATOM 2631 C C . ASP B 1 41 ? -0.420 23.609 -14.988 1.000 21.463 90 ASP B C 1
ATOM 2632 O O . ASP B 1 41 ? -0.777 24.384 -14.107 1.000 25.233 90 ASP B O 1
ATOM 2637 N N . GLU B 1 42 ? 0.862 23.283 -15.184 1.000 22.160 91 GLU B N 1
ATOM 2638 C CA . GLU B 1 42 ? 1.925 23.901 -14.424 1.000 25.346 91 GLU B CA 1
ATOM 2639 C C . GLU B 1 42 ? 1.925 25.434 -14.516 1.000 27.631 91 GLU B C 1
ATOM 2640 O O . GLU B 1 42 ? 2.295 26.099 -13.543 1.000 25.557 91 GLU B O 1
ATOM 2646 N N . LYS B 1 43 ? 1.550 26.005 -15.661 1.000 30.828 92 LYS B N 1
ATOM 2647 C CA . LYS B 1 43 ? 1.639 27.453 -15.837 1.000 37.752 92 LYS B CA 1
ATOM 2648 C C . LYS B 1 43 ? 0.539 28.200 -15.077 1.000 39.231 92 LYS B C 1
ATOM 2649 O O . LYS B 1 43 ? 0.807 29.254 -14.518 1.000 40.541 92 LYS B O 1
ATOM 2655 N N . THR B 1 44 ? -0.696 27.671 -15.042 1.000 33.469 93 THR B N 1
ATOM 2656 C CA . THR B 1 44 ? -1.845 28.391 -14.509 1.000 30.947 93 THR B CA 1
ATOM 2657 C C . THR B 1 44 ? -2.281 27.841 -13.156 1.000 32.961 93 THR B C 1
ATOM 2658 O O . THR B 1 44 ? -3.013 28.483 -12.433 1.000 33.424 93 THR B O 1
ATOM 2662 N N . CYS B 1 45 ? -1.877 26.615 -12.844 1.000 27.989 94 CYS B N 1
ATOM 2663 C CA . CYS B 1 45 ? -2.329 25.916 -11.658 1.000 27.368 94 CYS B CA 1
ATOM 2664 C C . CYS B 1 45 ? -3.830 25.603 -11.711 1.000 25.191 94 CYS B C 1
ATOM 2665 O O . CYS B 1 45 ? -4.408 25.227 -10.706 1.000 27.248 94 CYS B O 1
ATOM 2668 N N . LYS B 1 46 ? -4.448 25.617 -12.894 1.000 26.468 95 LYS B N 1
ATOM 2669 C CA . LYS B 1 46 ? -5.882 25.336 -12.990 1.000 24.067 95 LYS B CA 1
ATOM 2670 C C . LYS B 1 46 ? -6.113 23.915 -13.481 1.000 20.654 95 LYS B C 1
ATOM 2671 O O . LYS B 1 46 ? -5.230 23.261 -14.053 1.000 19.362 95 LYS B O 1
ATOM 2677 N N . VAL B 1 47 ? -7.333 23.443 -13.246 1.000 19.354 96 VAL B N 1
ATOM 2678 C CA . VAL B 1 47 ? -7.711 22.073 -13.541 1.000 18.429 96 VAL B CA 1
ATOM 2679 C C . VAL B 1 47 ? -7.798 21.888 -15.061 1.000 19.475 96 VAL B C 1
ATOM 2680 O O . VAL B 1 47 ? -8.564 22.589 -15.717 1.000 20.044 96 VAL B O 1
ATOM 2684 N N . ILE B 1 48 ? -7.058 20.910 -15.608 1.000 18.881 97 ILE B N 1
ATOM 2685 C CA . ILE B 1 48 ? -7.160 20.526 -17.012 1.000 20.876 97 ILE B CA 1
ATOM 2686 C C . ILE B 1 48 ? -7.679 19.100 -17.172 1.000 20.417 97 ILE B C 1
ATOM 2687 O O . ILE B 1 48 ? -7.942 18.643 -18.299 1.000 19.892 97 ILE B O 1
ATOM 2692 N N . ALA B 1 49 ? -7.849 18.357 -16.062 1.000 18.143 98 ALA B N 1
ATOM 2693 C CA . ALA B 1 49 ? -8.531 17.077 -16.099 1.000 18.131 98 ALA B CA 1
ATOM 2694 C C . ALA B 1 49 ? -9.046 16.740 -14.710 1.000 17.624 98 ALA B C 1
ATOM 2695 O O . ALA B 1 49 ? -8.458 17.123 -13.689 1.000 17.576 98 ALA B O 1
ATOM 2697 N N . TYR B 1 50 ? -10.138 15.999 -14.676 1.000 18.137 99 TYR B N 1
ATOM 2698 C CA . TYR B 1 50 ? -10.650 15.530 -13.393 1.000 18.359 99 TYR B CA 1
ATOM 2699 C C . TYR B 1 50 ? -11.406 14.228 -13.571 1.000 18.072 99 TYR B C 1
ATOM 2700 O O . TYR B 1 50 ? -12.088 13.975 -14.584 1.000 18.580 99 TYR B O 1
ATOM 2709 N N . SER B 1 51 ? -11.360 13.387 -12.544 1.000 17.756 100 SER B N 1
ATOM 2710 C CA . SER B 1 51 ? -12.211 12.204 -12.527 1.000 18.250 100 SER B CA 1
ATOM 2711 C C . SER B 1 51 ? -13.650 12.620 -12.239 1.000 18.737 100 SER B C 1
ATOM 2712 O O . SER B 1 51 ? -13.895 13.597 -11.545 1.000 19.381 100 SER B O 1
ATOM 2715 N N . GLU B 1 52 ? -14.624 11.864 -12.746 1.000 20.920 101 GLU B N 1
ATOM 2716 C CA . GLU B 1 52 ? -16.008 12.318 -12.660 1.000 22.287 101 GLU B CA 1
ATOM 2717 C C . GLU B 1 52 ? -16.560 12.322 -11.241 1.000 22.064 101 GLU B C 1
ATOM 2718 O O . GLU B 1 52 ? -17.568 12.971 -10.975 1.000 24.835 101 GLU B O 1
ATOM 2724 N N . ASN B 1 53 ? -15.897 11.619 -10.336 1.000 20.637 102 ASN B N 1
ATOM 2725 C CA . ASN B 1 53 ? -16.273 11.559 -8.936 1.000 21.021 102 ASN B CA 1
ATOM 2726 C C . ASN B 1 53 ? -15.621 12.684 -8.136 1.000 20.111 102 ASN B C 1
ATOM 2727 O O . ASN B 1 53 ? -15.886 12.848 -6.950 1.000 19.223 102 ASN B O 1
ATOM 2732 N N . ALA B 1 54 ? -14.746 13.471 -8.763 1.000 19.565 103 ALA B N 1
ATOM 2733 C CA . ALA B 1 54 ? -14.025 14.479 -7.988 1.000 18.889 103 ALA B CA 1
ATOM 2734 C C . ALA B 1 54 ? -14.975 15.563 -7.479 1.000 18.578 103 ALA B C 1
ATOM 2735 O O . ALA B 1 54 ? -14.827 16.010 -6.333 1.000 20.093 103 ALA B O 1
ATOM 2737 N N . PRO B 1 55 ? -15.964 16.061 -8.255 1.000 19.009 104 PRO B N 1
ATOM 2738 C CA . PRO B 1 55 ? -16.891 17.057 -7.696 1.000 20.468 104 PRO B CA 1
ATOM 2739 C C . PRO B 1 55 ? -17.569 16.580 -6.416 1.000 22.548 104 PRO B C 1
ATOM 2740 O O . PRO B 1 55 ? -17.645 17.342 -5.430 1.000 23.047 104 PRO B O 1
ATOM 2744 N N . GLU B 1 56 ? -18.011 15.315 -6.388 1.000 23.149 105 GLU B N 1
ATOM 2745 C CA . GLU B 1 56 ? -18.705 14.807 -5.210 1.000 26.474 105 GLU B CA 1
ATOM 2746 C C . GLU B 1 56 ? -17.715 14.653 -4.059 1.000 25.411 105 GLU B C 1
ATOM 2747 O O . GLU B 1 56 ? -18.038 14.937 -2.907 1.000 25.046 105 GLU B O 1
ATOM 2753 N N . MET B 1 57 ? -16.506 14.166 -4.340 1.000 21.591 106 MET B N 1
ATOM 2754 C CA . MET B 1 57 ? -15.571 13.924 -3.244 1.000 21.834 106 MET B CA 1
ATOM 2755 C C . MET B 1 57 ? -15.011 15.197 -2.632 1.000 21.540 106 MET B C 1
ATOM 2756 O O . MET B 1 57 ? -14.744 15.217 -1.428 1.000 22.099 106 MET B O 1
ATOM 2761 N N . LEU B 1 58 ? -14.717 16.216 -3.470 1.000 19.538 107 LEU B N 1
ATOM 2762 C CA . LEU B 1 58 ? -13.924 17.354 -3.030 1.000 19.835 107 LEU B CA 1
ATOM 2763 C C . LEU B 1 58 ? -14.780 18.594 -2.752 1.000 20.219 107 LEU B C 1
ATOM 2764 O O . LEU B 1 58 ? -14.300 19.571 -2.162 1.000 20.952 107 LEU B O 1
ATOM 2769 N N . THR B 1 59 ? -16.012 18.636 -3.271 1.000 22.694 108 THR B N 1
ATOM 2770 C CA . THR B 1 59 ? -16.834 19.823 -3.059 1.000 23.713 108 THR B CA 1
ATOM 2771 C C . THR B 1 59 ? -18.157 19.465 -2.397 1.000 25.049 108 THR B C 1
ATOM 2772 O O . THR B 1 59 ? -18.512 18.314 -2.251 1.000 24.874 108 THR B O 1
ATOM 2776 N N . MET B 1 60 ? -18.962 20.472 -2.120 1.000 30.004 109 MET B N 1
ATOM 2777 C CA . MET B 1 60 ? -20.331 20.160 -1.728 1.000 44.001 109 MET B CA 1
ATOM 2778 C C . MET B 1 60 ? -21.308 20.875 -2.659 1.000 59.548 109 MET B C 1
ATOM 2779 O O . MET B 1 60 ? -21.769 21.974 -2.360 1.000 76.936 109 MET B O 1
ATOM 2784 N N . VAL B 1 61 ? -21.603 20.198 -3.784 1.000 79.581 110 VAL B N 1
ATOM 2785 C CA . VAL B 1 61 ? -22.181 20.795 -4.985 1.000 92.118 110 VAL B CA 1
ATOM 2786 C C . VAL B 1 61 ? -23.415 21.631 -4.606 1.000 97.124 110 VAL B C 1
ATOM 2787 O O . VAL B 1 61 ? -24.545 21.145 -4.828 1.000 93.409 110 VAL B O 1
ATOM 2791 N N . HIS B 1 71 ? -20.991 30.598 -6.731 1.000 111.785 120 HIS B N 1
ATOM 2792 C CA . HIS B 1 71 ? -21.162 29.171 -6.324 1.000 118.690 120 HIS B CA 1
ATOM 2793 C C . HIS B 1 71 ? -20.648 28.256 -7.447 1.000 112.641 120 HIS B C 1
ATOM 2794 O O . HIS B 1 71 ? -21.441 27.575 -8.102 1.000 107.246 120 HIS B O 1
ATOM 2801 N N . PRO B 1 72 ? -19.307 28.183 -7.686 1.000 94.075 121 PRO B N 1
ATOM 2802 C CA . PRO B 1 72 ? -18.756 27.528 -8.878 1.000 81.276 121 PRO B CA 1
ATOM 2803 C C . PRO B 1 72 ? -18.432 26.034 -8.710 1.000 71.951 121 PRO B C 1
ATOM 2804 O O . PRO B 1 72 ? -17.924 25.610 -7.668 1.000 74.151 121 PRO B O 1
ATOM 2808 N N . ALA B 1 73 ? -18.738 25.237 -9.749 1.000 51.543 122 ALA B N 1
ATOM 2809 C CA . ALA B 1 73 ? -18.592 23.796 -9.696 1.000 45.399 122 ALA B CA 1
ATOM 2810 C C . ALA B 1 73 ? -17.210 23.421 -10.237 1.000 43.563 122 ALA B C 1
ATOM 2811 O O . ALA B 1 73 ? -16.730 24.063 -11.171 1.000 43.045 122 ALA B O 1
ATOM 2813 N N . LEU B 1 74 ? -16.590 22.405 -9.626 1.000 27.522 123 LEU B N 1
ATOM 2814 C CA . LEU B 1 74 ? -15.354 21.806 -10.106 1.000 22.299 123 LEU B CA 1
ATOM 2815 C C . LEU B 1 74 ? -15.527 21.350 -11.552 1.000 22.135 123 LEU B C 1
ATOM 2816 O O . LEU B 1 74 ? -16.372 20.528 -11.859 1.000 24.535 123 LEU B O 1
ATOM 2821 N N . GLY B 1 75 ? -14.666 21.877 -12.411 1.000 21.858 124 GLY B N 1
ATOM 2822 C CA . GLY B 1 75 ? -14.605 21.515 -13.813 1.000 21.507 124 GLY B CA 1
ATOM 2823 C C . GLY B 1 75 ? -13.293 21.993 -14.440 1.000 20.352 124 GLY B C 1
ATOM 2824 O O . GLY B 1 75 ? -12.357 22.395 -13.757 1.000 20.879 124 GLY B O 1
ATOM 2825 N N . ILE B 1 76 ? -13.222 21.892 -15.767 1.000 20.658 125 ILE B N 1
ATOM 2826 C CA . ILE B 1 76 ? -12.095 22.451 -16.478 1.000 20.854 125 ILE B CA 1
ATOM 2827 C C . ILE B 1 76 ? -12.006 23.943 -16.176 1.000 22.877 125 ILE B C 1
ATOM 2828 O O . ILE B 1 76 ? -12.973 24.714 -16.300 1.000 25.153 125 ILE B O 1
ATOM 2833 N N . GLY B 1 77 ? -10.814 24.385 -15.793 1.000 21.429 126 GLY B N 1
ATOM 2834 C CA . GLY B 1 77 ? -10.590 25.805 -15.520 1.000 22.001 126 GLY B CA 1
ATOM 2835 C C . GLY B 1 77 ? -10.663 26.189 -14.038 1.000 22.164 126 GLY B C 1
ATOM 2836 O O . GLY B 1 77 ? -10.335 27.305 -13.649 1.000 23.551 126 GLY B O 1
ATOM 2837 N N . THR B 1 78 ? -11.065 25.255 -13.185 1.000 21.630 127 THR B N 1
ATOM 2838 C CA . THR B 1 78 ? -11.229 25.541 -11.776 1.000 21.447 127 THR B CA 1
ATOM 2839 C C . THR B 1 78 ? -9.875 25.919 -11.159 1.000 21.175 127 THR B C 1
ATOM 2840 O O . THR B 1 78 ? -8.831 25.321 -11.427 1.000 19.727 127 THR B O 1
ATOM 2844 N N . ASP B 1 79 ? -9.939 26.927 -10.297 1.000 22.486 128 ASP B N 1
ATOM 2845 C CA . ASP B 1 79 ? -8.834 27.356 -9.465 1.000 23.301 128 ASP B CA 1
ATOM 2846 C C . ASP B 1 79 ? -8.854 26.544 -8.172 1.000 20.816 128 ASP B C 1
ATOM 2847 O O . ASP B 1 79 ? -9.872 26.486 -7.522 1.000 20.311 128 ASP B O 1
ATOM 2852 N N . ILE B 1 80 ? -7.733 25.946 -7.788 1.000 21.090 129 ILE B N 1
ATOM 2853 C CA . ILE B 1 80 ? -7.718 25.073 -6.612 1.000 21.097 129 ILE B CA 1
ATOM 2854 C C . ILE B 1 80 ? -7.897 25.858 -5.318 1.000 22.719 129 ILE B C 1
ATOM 2855 O O . ILE B 1 80 ? -8.221 25.251 -4.303 1.000 18.777 129 ILE B O 1
ATOM 2860 N N . LYS B 1 81 ? -7.736 27.187 -5.331 1.000 21.870 130 LYS B N 1
ATOM 2861 C CA . LYS B 1 81 ? -8.012 27.959 -4.122 1.000 22.380 130 LYS B CA 1
ATOM 2862 C C . LYS B 1 81 ? -9.478 27.965 -3.767 1.000 22.489 130 LYS B C 1
ATOM 2863 O O . LYS B 1 81 ? -9.823 28.300 -2.633 1.000 23.207 130 LYS B O 1
ATOM 2869 N N . THR B 1 82 ? -10.344 27.603 -4.720 1.000 20.200 131 THR B N 1
ATOM 2870 C CA . THR B 1 82 ? -11.754 27.433 -4.401 1.000 20.506 131 THR B CA 1
ATOM 2871 C C . THR B 1 82 ? -12.076 26.054 -3.830 1.000 19.616 131 THR B C 1
ATOM 2872 O O . THR B 1 82 ? -13.210 25.890 -3.385 1.000 22.508 131 THR B O 1
ATOM 2876 N N . LEU B 1 83 ? -11.146 25.081 -3.914 1.000 18.558 132 LEU B N 1
ATOM 2877 C CA . LEU B 1 83 ? -11.426 23.688 -3.569 1.000 18.110 132 LEU B CA 1
ATOM 2878 C C . LEU B 1 83 ? -10.880 23.320 -2.196 1.000 17.166 132 LEU B C 1
ATOM 2879 O O . LEU B 1 83 ? -11.515 22.517 -1.531 1.000 17.180 132 LEU B O 1
ATOM 2884 N N . PHE B 1 84 ? -9.746 23.912 -1.798 1.000 16.490 133 PHE B N 1
ATOM 2885 C CA . PHE B 1 84 ? -9.013 23.495 -0.624 1.000 15.793 133 PHE B CA 1
ATOM 2886 C C . PHE B 1 84 ? -8.815 24.683 0.303 1.000 16.788 133 PHE B C 1
ATOM 2887 O O . PHE B 1 84 ? -8.851 25.830 -0.126 1.000 18.417 133 PHE B O 1
ATOM 2895 N N . THR B 1 85 ? -8.570 24.413 1.576 1.000 15.940 134 THR B N 1
ATOM 2896 C CA . THR B 1 85 ? -8.168 25.471 2.496 1.000 16.782 134 THR B CA 1
ATOM 2897 C C . THR B 1 85 ? -6.864 26.143 2.053 1.000 16.804 134 THR B C 1
ATOM 2898 O O . THR B 1 85 ? -6.065 25.608 1.280 1.000 16.942 134 THR B O 1
ATOM 2902 N N . ALA B 1 86 ? -6.624 27.356 2.554 1.000 17.536 135 ALA B N 1
ATOM 2903 C CA . ALA B 1 86 ? -5.512 28.119 2.009 1.000 18.102 135 ALA B CA 1
ATOM 2904 C C . ALA B 1 86 ? -4.161 27.399 2.131 1.000 18.458 135 ALA B C 1
ATOM 2905 O O . ALA B 1 86 ? -3.398 27.320 1.152 1.000 17.633 135 ALA B O 1
ATOM 2907 N N . PRO B 1 87 ? -3.790 26.819 3.297 1.000 16.772 136 PRO B N 1
ATOM 2908 C CA . PRO B 1 87 ? -2.513 26.128 3.403 1.000 15.857 136 PRO B CA 1
ATOM 2909 C C . PRO B 1 87 ? -2.449 24.901 2.498 1.000 15.621 136 PRO B C 1
ATOM 2910 O O . PRO B 1 87 ? -1.374 24.564 2.025 1.000 14.901 136 PRO B O 1
ATOM 2914 N N . SER B 1 88 ? -3.596 24.258 2.274 1.000 14.753 137 SER B N 1
ATOM 2915 C CA . SER B 1 88 ? -3.653 23.085 1.402 1.000 14.827 137 SER B CA 1
ATOM 2916 C C . SER B 1 88 ? -3.391 23.505 -0.051 1.000 15.644 137 SER B C 1
ATOM 2917 O O . SER B 1 88 ? -2.599 22.881 -0.758 1.000 16.675 137 SER B O 1
ATOM 2920 N N . ALA B 1 89 ? -4.143 24.506 -0.510 1.000 15.241 138 ALA B N 1
ATOM 2921 C CA . ALA B 1 89 ? -3.998 25.000 -1.877 1.000 15.548 138 ALA B CA 1
ATOM 2922 C C . ALA B 1 89 ? -2.575 25.448 -2.136 1.000 16.619 138 ALA B C 1
ATOM 2923 O O . ALA B 1 89 ? -1.977 25.162 -3.184 1.000 18.023 138 ALA B O 1
ATOM 2925 N N . SER B 1 90 ? -1.970 26.093 -1.139 1.000 17.272 139 SER B N 1
ATOM 2926 C CA . SER B 1 90 ? -0.615 26.613 -1.286 1.000 17.642 139 SER B CA 1
ATOM 2927 C C . SER B 1 90 ? 0.391 25.479 -1.386 1.000 18.191 139 SER B C 1
ATOM 2928 O O . SER B 1 90 ? 1.327 25.512 -2.206 1.000 19.206 139 SER B O 1
ATOM 2931 N N . ALA B 1 91 ? 0.201 24.431 -0.555 1.000 17.103 140 ALA B N 1
ATOM 2932 C CA . ALA B 1 91 ? 1.104 23.294 -0.619 1.000 15.658 140 ALA B CA 1
ATOM 2933 C C . ALA B 1 91 ? 1.077 22.664 -2.014 1.000 17.804 140 ALA B C 1
ATOM 2934 O O . ALA B 1 91 ? 2.116 22.246 -2.505 1.000 19.250 140 ALA B O 1
ATOM 2936 N N . LEU B 1 92 ? -0.108 22.557 -2.631 1.000 16.243 141 LEU B N 1
ATOM 2937 C CA . LEU B 1 92 ? -0.182 21.978 -3.962 1.000 18.409 141 LEU B CA 1
ATOM 2938 C C . LEU B 1 92 ? 0.481 22.913 -4.981 1.000 20.692 141 LEU B C 1
ATOM 2939 O O . LEU B 1 92 ? 1.235 22.434 -5.821 1.000 22.720 141 LEU B O 1
ATOM 2944 N N . GLN B 1 93 ? 0.224 24.219 -4.906 1.000 19.793 142 GLN B N 1
ATOM 2945 C CA . GLN B 1 93 ? 0.820 25.174 -5.844 1.000 22.613 142 GLN B CA 1
ATOM 2946 C C . GLN B 1 93 ? 2.346 25.158 -5.716 1.000 25.728 142 GLN B C 1
ATOM 2947 O O . GLN B 1 93 ? 3.059 25.178 -6.726 1.000 24.674 142 GLN B O 1
ATOM 2953 N N . LYS B 1 94 ? 2.880 25.072 -4.482 1.000 24.025 143 LYS B N 1
ATOM 2954 C CA . LYS B 1 94 ? 4.326 25.035 -4.284 1.000 26.779 143 LYS B CA 1
ATOM 2955 C C . LYS B 1 94 ? 4.959 23.775 -4.863 1.000 26.204 143 LYS B C 1
ATOM 2956 O O . LYS B 1 94 ? 6.154 23.769 -5.200 1.000 26.268 143 LYS B O 1
ATOM 2962 N N . ALA B 1 95 ? 4.187 22.696 -4.998 1.000 23.461 144 ALA B N 1
ATOM 2963 C CA . ALA B 1 95 ? 4.694 21.448 -5.535 1.000 23.027 144 ALA B CA 1
ATOM 2964 C C . ALA B 1 95 ? 5.097 21.619 -7.013 1.000 27.142 144 ALA B C 1
ATOM 2965 O O . ALA B 1 95 ? 5.931 20.872 -7.501 1.000 27.388 144 ALA B O 1
ATOM 2967 N N . LEU B 1 96 ? 4.480 22.563 -7.712 1.000 27.251 145 LEU B N 1
ATOM 2968 C CA . LEU B 1 96 ? 4.777 22.816 -9.129 1.000 36.147 145 LEU B CA 1
ATOM 2969 C C . LEU B 1 96 ? 6.273 23.094 -9.346 1.000 40.746 145 LEU B C 1
ATOM 2970 O O . LEU B 1 96 ? 6.810 22.749 -10.405 1.000 47.529 145 LEU B O 1
ATOM 2975 N N . GLY B 1 97 ? 6.950 23.623 -8.308 1.000 43.983 146 GLY B N 1
ATOM 2976 C CA . GLY B 1 97 ? 8.342 24.051 -8.381 1.000 49.287 146 GLY B CA 1
ATOM 2977 C C . GLY B 1 97 ? 9.376 22.970 -8.048 1.000 55.650 146 GLY B C 1
ATOM 2978 O O . GLY B 1 97 ? 10.563 23.285 -7.998 1.000 59.976 146 GLY B O 1
ATOM 2979 N N . PHE B 1 98 ? 8.956 21.705 -7.860 1.000 50.694 147 PHE B N 1
ATOM 2980 C CA . PHE B 1 98 ? 9.886 20.610 -7.630 1.000 49.227 147 PHE B CA 1
ATOM 2981 C C . PHE B 1 98 ? 9.981 19.667 -8.841 1.000 44.177 147 PHE B C 1
ATOM 2982 O O . PHE B 1 98 ? 8.986 19.297 -9.459 1.000 44.695 147 PHE B O 1
ATOM 2990 N N . ALA B 1 99 ? 11.203 19.198 -9.129 1.000 46.360 148 ALA B N 1
ATOM 2991 C CA . ALA B 1 99 ? 11.414 18.044 -9.998 1.000 46.354 148 ALA B CA 1
ATOM 2992 C C . ALA B 1 99 ? 10.757 16.809 -9.382 1.000 45.397 148 ALA B C 1
ATOM 2993 O O . ALA B 1 99 ? 10.847 16.589 -8.174 1.000 41.365 148 ALA B O 1
ATOM 2995 N N . GLU B 1 100 ? 10.135 15.994 -10.238 1.000 40.863 149 GLU B N 1
ATOM 2996 C CA . GLU B 1 100 ? 9.508 14.742 -9.850 1.000 39.546 149 GLU B CA 1
ATOM 2997 C C . GLU B 1 100 ? 10.280 14.105 -8.702 1.000 38.911 149 GLU B C 1
ATOM 2998 O O . GLU B 1 100 ? 9.707 13.755 -7.686 1.000 33.429 149 GLU B O 1
ATOM 3004 N N . VAL B 1 101 ? 11.593 13.925 -8.881 1.000 39.698 150 VAL B N 1
ATOM 3005 C CA . VAL B 1 101 ? 12.375 13.119 -7.959 1.000 37.935 150 VAL B CA 1
ATOM 3006 C C . VAL B 1 101 ? 12.474 13.796 -6.593 1.000 35.698 150 VAL B C 1
ATOM 3007 O O . VAL B 1 101 ? 12.817 13.122 -5.630 1.000 38.664 150 VAL B O 1
ATOM 3011 N N . LEU B 1 102 ? 12.198 15.104 -6.504 1.000 33.015 151 LEU B N 1
ATOM 3012 C CA . LEU B 1 102 ? 12.300 15.844 -5.258 1.000 31.871 151 LEU B CA 1
ATOM 3013 C C . LEU B 1 102 ? 10.930 16.037 -4.596 1.000 28.890 151 LEU B C 1
ATOM 3014 O O . LEU B 1 102 ? 10.851 16.754 -3.605 1.000 31.010 151 LEU B O 1
ATOM 3019 N N . LEU B 1 103 ? 9.844 15.536 -5.196 1.000 24.128 152 LEU B N 1
ATOM 3020 C CA . LEU B 1 103 ? 8.523 15.626 -4.566 1.000 22.927 152 LEU B CA 1
ATOM 3021 C C . LEU B 1 103 ? 8.501 14.735 -3.329 1.000 20.656 152 LEU B C 1
ATOM 3022 O O . LEU B 1 103 ? 8.858 13.560 -3.426 1.000 22.932 152 LEU B O 1
ATOM 3027 N N . LEU B 1 104 ? 8.080 15.303 -2.179 1.000 19.858 153 LEU B N 1
ATOM 3028 C CA . LEU B 1 104 ? 7.896 14.529 -0.969 1.000 19.004 153 LEU B CA 1
ATOM 3029 C C . LEU B 1 104 ? 6.382 14.359 -0.777 1.000 15.581 153 LEU B C 1
ATOM 3030 O O . LEU B 1 104 ? 5.646 15.347 -0.628 1.000 17.857 153 LEU B O 1
ATOM 3035 N N . ASN B 1 105 ? 5.965 13.107 -0.906 1.000 14.771 154 ASN B N 1
ATOM 3036 C CA . ASN B 1 105 ? 4.550 12.753 -0.791 1.000 14.835 154 ASN B CA 1
ATOM 3037 C C . ASN B 1 105 ? 4.310 12.105 0.564 1.000 15.686 154 ASN B C 1
ATOM 3038 O O . ASN B 1 105 ? 5.254 11.605 1.201 1.000 14.988 154 ASN B O 1
ATOM 3043 N N . PRO B 1 106 ? 3.044 12.026 1.023 1.000 14.228 155 PRO B N 1
ATOM 3044 C CA . PRO B 1 106 ? 1.882 12.704 0.435 1.000 13.855 155 PRO B CA 1
ATOM 3045 C C . PRO B 1 106 ? 1.696 14.078 1.073 1.000 15.725 155 PRO B C 1
ATOM 3046 O O . PRO B 1 106 ? 2.266 14.321 2.121 1.000 18.109 155 PRO B O 1
ATOM 3050 N N . VAL B 1 107 ? 0.799 14.908 0.544 1.000 14.378 156 VAL B N 1
ATOM 3051 C CA . VAL B 1 107 ? 0.394 16.147 1.156 1.000 14.872 156 VAL B CA 1
ATOM 3052 C C . VAL B 1 107 ? -0.956 15.884 1.815 1.000 15.095 156 VAL B C 1
ATOM 3053 O O . VAL B 1 107 ? -1.846 15.341 1.172 1.000 17.029 156 VAL B O 1
ATOM 3057 N N . LEU B 1 108 ? -1.158 16.245 3.104 1.000 13.618 157 LEU B N 1
ATOM 3058 C CA . LEU B 1 108 ? -2.491 16.123 3.678 1.000 14.886 157 LEU B CA 1
ATOM 3059 C C . LEU B 1 108 ? -3.240 17.430 3.454 1.000 15.295 157 LEU B C 1
ATOM 3060 O O . LEU B 1 108 ? -2.823 18.498 3.926 1.000 15.096 157 LEU B O 1
ATOM 3065 N N . ILE B 1 109 ? -4.314 17.333 2.656 1.000 13.731 158 ILE B N 1
ATOM 3066 C CA . ILE B 1 109 ? -5.131 18.484 2.323 1.000 14.344 158 ILE B CA 1
ATOM 3067 C C . ILE B 1 109 ? -6.485 18.391 3.006 1.000 14.836 158 ILE B C 1
ATOM 3068 O O . ILE B 1 109 ? -6.972 17.315 3.339 1.000 15.462 158 ILE B O 1
ATOM 3073 N N . HIS B 1 110 ? -7.060 19.568 3.205 1.000 14.697 159 HIS B N 1
ATOM 3074 C CA . HIS B 1 110 ? -8.440 19.737 3.639 1.000 15.532 159 HIS B CA 1
ATOM 3075 C C . HIS B 1 110 ? -9.250 20.469 2.572 1.000 15.910 159 HIS B C 1
ATOM 3076 O O . HIS B 1 110 ? -8.841 21.512 2.043 1.000 15.646 159 HIS B O 1
ATOM 3083 N N . CYS B 1 111 ? -10.445 19.935 2.278 1.000 16.191 160 CYS B N 1
ATOM 3084 C CA . CYS B 1 111 ? -11.384 20.605 1.400 1.000 16.611 160 CYS B CA 1
ATOM 3085 C C . CYS B 1 111 ? -11.938 21.858 2.083 1.000 17.874 160 CYS B C 1
ATOM 3086 O O . CYS B 1 111 ? -12.146 21.907 3.300 1.000 19.020 160 CYS B O 1
ATOM 3089 N N . LYS B 1 112 ? -12.147 22.873 1.255 1.000 18.340 161 LYS B N 1
ATOM 3090 C CA . LYS B 1 112 ? -12.482 24.187 1.733 1.000 19.595 161 LYS B CA 1
ATOM 3091 C C . LYS B 1 112 ? -13.859 24.190 2.395 1.000 19.725 161 LYS B C 1
ATOM 3092 O O . LYS B 1 112 ? -14.004 24.805 3.440 1.000 23.380 161 LYS B O 1
ATOM 3098 N N . THR B 1 113 ? -14.858 23.621 1.734 1.000 19.690 162 THR B N 1
ATOM 3099 C CA . THR B 1 113 ? -16.221 23.699 2.263 1.000 27.242 162 THR B CA 1
ATOM 3100 C C . THR B 1 113 ? -16.383 22.695 3.403 1.000 29.885 162 THR B C 1
ATOM 3101 O O . THR B 1 113 ? -16.772 23.060 4.503 1.000 29.754 162 THR B O 1
ATOM 3105 N N . SER B 1 114 ? -16.091 21.419 3.137 1.000 27.918 163 SER B N 1
ATOM 3106 C CA . SER B 1 114 ? -16.437 20.377 4.079 1.000 23.821 163 SER B CA 1
ATOM 3107 C C . SER B 1 114 ? -15.416 20.246 5.205 1.000 27.487 163 SER B C 1
ATOM 3108 O O . SER B 1 114 ? -15.735 19.582 6.193 1.000 26.401 163 SER B O 1
ATOM 3111 N N . GLY B 1 115 ? -14.165 20.703 4.983 1.000 25.433 164 GLY B N 1
ATOM 3112 C CA . GLY B 1 115 ? -13.032 20.363 5.827 1.000 24.312 164 GLY B CA 1
ATOM 3113 C C . GLY B 1 115 ? -12.572 18.906 5.688 1.000 22.353 164 GLY B C 1
ATOM 3114 O O . GLY B 1 115 ? -11.690 18.467 6.449 1.000 21.925 164 GLY B O 1
ATOM 3115 N N . LYS B 1 116 ? -13.119 18.148 4.726 1.000 19.029 165 LYS B N 1
ATOM 3116 C CA . LYS B 1 116 ? -12.828 16.726 4.622 1.000 19.750 165 LYS B CA 1
ATOM 3117 C C . LYS B 1 116 ? -11.352 16.550 4.256 1.000 17.354 165 LYS B C 1
ATOM 3118 O O . LYS B 1 116 ? -10.864 17.234 3.345 1.000 17.457 165 LYS B O 1
ATOM 3124 N N . PRO B 1 117 ? -10.632 15.648 4.943 1.000 17.115 166 PRO B N 1
ATOM 3125 C CA . PRO B 1 117 ? -9.213 15.413 4.663 1.000 14.575 166 PRO B CA 1
ATOM 3126 C C . PRO B 1 117 ? -8.928 14.300 3.668 1.000 13.717 166 PRO B C 1
ATOM 3127 O O . PRO B 1 117 ? -9.608 13.278 3.609 1.000 15.173 166 PRO B O 1
ATOM 3131 N N . PHE B 1 118 ? -7.856 14.502 2.882 1.000 14.071 167 PHE B N 1
ATOM 3132 C CA . PHE B 1 118 ? -7.352 13.556 1.915 1.000 14.121 167 PHE B CA 1
ATOM 3133 C C . PHE B 1 118 ? -5.828 13.592 1.943 1.000 14.256 167 PHE B C 1
ATOM 3134 O O . PHE B 1 118 ? -5.232 14.654 2.121 1.000 15.589 167 PHE B O 1
ATOM 3142 N N . TYR B 1 119 ? -5.208 12.464 1.605 1.000 13.525 168 TYR B N 1
ATOM 3143 C CA . TYR B 1 119 ? -3.823 12.502 1.167 1.000 13.929 168 TYR B CA 1
ATOM 3144 C C . TYR B 1 119 ? -3.847 12.780 -0.323 1.000 15.768 168 TYR B C 1
ATOM 3145 O O . TYR B 1 119 ? -4.553 12.072 -1.057 1.000 16.234 168 TYR B O 1
ATOM 3154 N N . ALA B 1 120 ? -3.068 13.789 -0.711 1.000 15.276 169 ALA B N 1
ATOM 3155 C CA . ALA B 1 120 ? -2.800 14.115 -2.111 1.000 15.665 169 ALA B CA 1
ATOM 3156 C C . ALA B 1 120 ? -1.430 13.580 -2.499 1.000 15.204 169 ALA B C 1
ATOM 3157 O O . ALA B 1 120 ? -0.438 13.933 -1.870 1.000 17.196 169 ALA B O 1
ATOM 3159 N N . ILE B 1 121 ? -1.393 12.677 -3.478 1.000 15.663 170 ILE B N 1
ATOM 3160 C CA . ILE B 1 121 ? -0.166 12.051 -3.930 1.000 14.654 170 ILE B CA 1
ATOM 3161 C C . ILE B 1 121 ? 0.138 12.657 -5.297 1.000 15.941 170 ILE B C 1
ATOM 3162 O O . ILE B 1 121 ? -0.684 12.530 -6.212 1.000 14.435 170 ILE B O 1
ATOM 3167 N N . ILE B 1 122 ? 1.270 13.342 -5.408 1.000 15.569 171 ILE B N 1
ATOM 3168 C CA . ILE B 1 122 ? 1.554 14.155 -6.590 1.000 16.144 171 ILE B CA 1
ATOM 3169 C C . ILE B 1 122 ? 2.581 13.451 -7.464 1.000 17.397 171 ILE B C 1
ATOM 3170 O O . ILE B 1 122 ? 3.598 13.000 -6.989 1.000 16.938 171 ILE B O 1
ATOM 3175 N N . HIS B 1 123 ? 2.370 13.501 -8.800 1.000 16.360 172 HIS B N 1
ATOM 3176 C CA . HIS B 1 123 ? 3.448 13.183 -9.735 1.000 16.594 172 HIS B CA 1
ATOM 3177 C C . HIS B 1 123 ? 3.363 14.166 -10.902 1.000 17.492 172 HIS B C 1
ATOM 3178 O O . HIS B 1 123 ? 2.381 14.864 -11.060 1.000 17.687 172 HIS B O 1
ATOM 3185 N N . ARG B 1 124 ? 4.395 14.160 -11.750 1.000 20.507 173 ARG B N 1
ATOM 3186 C CA . ARG B 1 124 ? 4.478 15.100 -12.858 1.000 21.941 173 ARG B CA 1
ATOM 3187 C C . ARG B 1 124 ? 4.598 14.331 -14.160 1.000 20.293 173 ARG B C 1
ATOM 3188 O O . ARG B 1 124 ? 5.276 13.296 -14.234 1.000 22.409 173 ARG B O 1
ATOM 3196 N N . VAL B 1 125 ? 3.911 14.853 -15.184 1.000 19.838 174 VAL B N 1
ATOM 3197 C CA . VAL B 1 125 ? 4.172 14.459 -16.561 1.000 20.728 174 VAL B CA 1
ATOM 3198 C C . VAL B 1 125 ? 4.348 15.754 -17.344 1.000 21.367 174 VAL B C 1
ATOM 3199 O O . VAL B 1 125 ? 3.367 16.473 -17.546 1.000 21.015 174 VAL B O 1
ATOM 3203 N N . THR B 1 126 ? 5.624 16.024 -17.734 1.000 21.041 175 THR B N 1
ATOM 3204 C CA . THR B 1 126 ? 6.012 17.256 -18.387 1.000 23.428 175 THR B CA 1
ATOM 3205 C C . THR B 1 126 ? 5.304 18.432 -17.732 1.000 23.409 175 THR B C 1
ATOM 3206 O O . THR B 1 126 ? 5.439 18.657 -16.520 1.000 23.271 175 THR B O 1
ATOM 3210 N N . GLY B 1 127 ? 4.512 19.190 -18.491 1.000 20.046 176 GLY B N 1
ATOM 3211 C CA . GLY B 1 127 ? 3.933 20.426 -18.040 1.000 19.572 176 GLY B CA 1
ATOM 3212 C C . GLY B 1 127 ? 2.640 20.252 -17.229 1.000 19.120 176 GLY B C 1
ATOM 3213 O O . GLY B 1 127 ? 1.974 21.237 -16.992 1.000 19.686 176 GLY B O 1
ATOM 3214 N N . SER B 1 128 ? 2.287 19.008 -16.861 1.000 17.113 177 SER B N 1
ATOM 3215 C CA . SER B 1 128 ? 1.100 18.713 -16.058 1.000 17.474 177 SER B CA 1
ATOM 3216 C C . SER B 1 128 ? 1.515 18.193 -14.680 1.000 17.553 177 SER B C 1
ATOM 3217 O O . SER B 1 128 ? 2.448 17.411 -14.551 1.000 18.878 177 SER B O 1
ATOM 3220 N N . MET B 1 129 ? 0.725 18.567 -13.680 1.000 17.480 178 MET B N 1
ATOM 3221 C CA . MET B 1 129 ? 0.903 17.989 -12.342 1.000 16.344 178 MET B CA 1
ATOM 3222 C C . MET B 1 129 ? -0.350 17.177 -12.050 1.000 16.902 178 MET B C 1
ATOM 3223 O O . MET B 1 129 ? -1.461 17.713 -12.116 1.000 17.474 178 MET B O 1
ATOM 3228 N N . ILE B 1 130 ? -0.169 15.879 -11.821 1.000 17.015 179 ILE B N 1
ATOM 3229 C CA . ILE B 1 130 ? -1.266 14.959 -11.615 1.000 16.246 179 ILE B CA 1
ATOM 3230 C C . ILE B 1 130 ? -1.371 14.626 -10.114 1.000 16.900 179 ILE B C 1
ATOM 3231 O O . ILE B 1 130 ? -0.367 14.324 -9.477 1.000 15.759 179 ILE B O 1
ATOM 3236 N N . ILE B 1 131 ? -2.586 14.718 -9.570 1.000 14.698 180 ILE B N 1
ATOM 3237 C CA . ILE B 1 131 ? -2.780 14.591 -8.121 1.000 14.310 180 ILE B CA 1
ATOM 3238 C C . ILE B 1 131 ? -3.861 13.549 -7.871 1.000 14.750 180 ILE B C 1
ATOM 3239 O O . ILE B 1 131 ? -5.011 13.704 -8.323 1.000 15.201 180 ILE B O 1
ATOM 3244 N N . ASP B 1 132 ? -3.488 12.496 -7.120 1.000 13.783 181 ASP B N 1
ATOM 3245 C CA . ASP B 1 132 ? -4.418 11.504 -6.637 1.000 15.152 181 ASP B CA 1
ATOM 3246 C C . ASP B 1 132 ? -4.835 11.900 -5.220 1.000 14.430 181 ASP B C 1
ATOM 3247 O O . ASP B 1 132 ? -3.963 12.229 -4.417 1.000 14.982 181 ASP B O 1
ATOM 3252 N N . PHE B 1 133 ? -6.136 11.822 -4.926 1.000 13.673 182 PHE B N 1
ATOM 3253 C CA . PHE B 1 133 ? -6.681 12.158 -3.624 1.000 14.316 182 PHE B CA 1
ATOM 3254 C C . PHE B 1 133 ? -7.313 10.918 -3.011 1.000 15.430 182 PHE B C 1
ATOM 3255 O O . PHE B 1 133 ? -8.271 10.343 -3.580 1.000 16.100 182 PHE B O 1
ATOM 3263 N N . GLU B 1 134 ? -6.766 10.501 -1.861 1.000 14.717 183 GLU B N 1
ATOM 3264 C CA . GLU B 1 134 ? -7.223 9.304 -1.152 1.000 15.300 183 GLU B CA 1
ATOM 3265 C C . GLU B 1 134 ? -7.755 9.755 0.199 1.000 15.279 183 GLU B C 1
ATOM 3266 O O . GLU B 1 134 ? -7.086 10.447 0.978 1.000 14.671 183 GLU B O 1
ATOM 3272 N N . PRO B 1 135 ? -9.006 9.411 0.560 1.000 16.222 184 PRO B N 1
ATOM 3273 C CA . PRO B 1 135 ? -9.570 9.891 1.813 1.000 17.548 184 PRO B CA 1
ATOM 3274 C C . PRO B 1 135 ? -8.834 9.410 3.054 1.000 15.190 184 PRO B C 1
ATOM 3275 O O . PRO B 1 135 ? -8.256 8.328 3.064 1.000 15.678 184 PRO B O 1
ATOM 3279 N N . VAL B 1 136 ? -8.861 10.241 4.091 1.000 15.532 185 VAL B N 1
ATOM 3280 C CA . VAL B 1 136 ? -8.209 9.956 5.371 1.000 16.400 185 VAL B CA 1
ATOM 3281 C C . VAL B 1 136 ? -9.315 10.023 6.415 1.000 17.698 185 VAL B C 1
ATOM 3282 O O . VAL B 1 136 ? -10.167 10.919 6.347 1.000 18.079 185 VAL B O 1
ATOM 3286 N N . LYS B 1 137 ? -9.303 9.128 7.394 1.000 17.393 186 LYS B N 1
ATOM 3287 C CA . LYS B 1 137 ? -10.335 9.224 8.425 1.000 19.335 186 LYS B CA 1
ATOM 3288 C C . LYS B 1 137 ? -10.050 10.418 9.317 1.000 20.321 186 LYS B C 1
ATOM 3289 O O . LYS B 1 137 ? -8.902 10.765 9.558 1.000 17.637 186 LYS B O 1
ATOM 3295 N N . PRO B 1 138 ? -11.055 11.065 9.934 1.000 19.491 187 PRO B 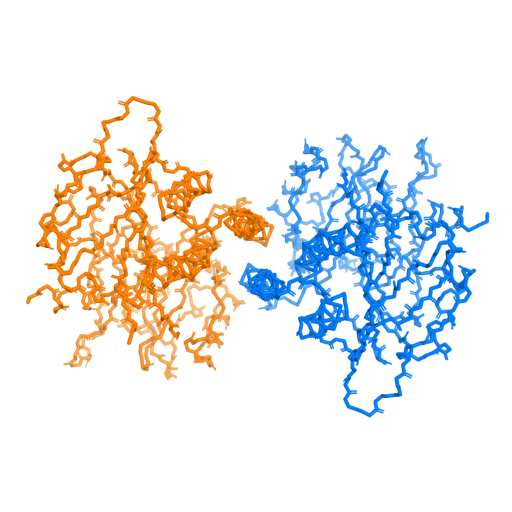N 1
ATOM 3296 C CA . PRO B 1 138 ? -10.769 12.236 10.765 1.000 19.693 187 PRO B CA 1
ATOM 3297 C C . PRO B 1 138 ? -9.778 11.995 11.894 1.000 19.905 187 PRO B C 1
ATOM 3298 O O . PRO B 1 138 ? -8.950 12.852 12.147 1.000 20.512 187 PRO B O 1
ATOM 3302 N N . TYR B 1 139 ? -9.838 10.839 12.548 1.000 20.036 188 TYR B N 1
ATOM 3303 C CA . TYR B 1 139 ? -8.937 10.558 13.660 1.000 23.484 188 TYR B CA 1
ATOM 3304 C C . TYR B 1 139 ? -7.542 10.237 13.184 1.000 24.136 188 TYR B C 1
ATOM 3305 O O . TYR B 1 139 ? -6.618 10.198 13.999 1.000 23.826 188 TYR B O 1
ATOM 3314 N N . GLU B 1 140 ? -7.381 10.014 11.883 1.000 18.387 189 GLU B N 1
ATOM 3315 C CA . GLU B 1 140 ? -6.052 9.749 11.387 1.000 21.493 189 GLU B CA 1
ATOM 3316 C C . GLU B 1 140 ? -5.295 11.081 11.241 1.000 18.751 189 GLU B C 1
ATOM 3317 O O . GLU B 1 140 ? -4.071 11.048 11.161 1.000 20.411 189 GLU B O 1
ATOM 3323 N N . VAL B 1 141 ? -5.990 12.222 11.128 1.000 17.702 190 VAL B N 1
ATOM 3324 C CA . VAL B 1 141 ? -5.353 13.488 10.769 1.000 16.997 190 VAL B CA 1
ATOM 3325 C C . VAL B 1 141 ? -4.328 13.889 11.819 1.000 18.221 190 VAL B C 1
ATOM 3326 O O . VAL B 1 141 ? -3.168 14.180 11.518 1.000 16.519 190 VAL B O 1
ATOM 3330 N N . PRO B 1 142 ? -4.663 13.924 13.121 1.000 15.886 191 PRO B N 1
ATOM 3331 C CA . PRO B 1 142 ? -3.643 14.283 14.118 1.000 15.651 191 PRO B CA 1
ATOM 3332 C C . PRO B 1 142 ? -2.516 13.280 14.229 1.000 15.605 191 PRO B C 1
ATOM 3333 O O . PRO B 1 142 ? -1.461 13.645 14.716 1.000 16.833 191 PRO B O 1
ATOM 3337 N N . MET B 1 143 ? -2.740 12.042 13.784 1.000 15.161 192 MET B N 1
ATOM 3338 C CA . MET B 1 143 ? -1.790 10.964 13.885 1.000 16.024 192 MET B CA 1
ATOM 3339 C C . MET B 1 143 ? -0.979 10.795 12.587 1.000 15.243 192 MET B C 1
ATOM 3340 O O . MET B 1 143 ? -0.277 9.823 12.463 1.000 17.408 192 MET B O 1
ATOM 3345 N N . THR B 1 144 ? -1.025 11.732 11.641 1.000 16.646 193 THR B N 1
ATOM 3346 C CA . THR B 1 144 ? -0.424 11.514 10.322 1.000 18.249 193 THR B CA 1
ATOM 3347 C C . THR B 1 144 ? 1.092 11.291 10.382 1.000 16.023 193 THR B C 1
ATOM 3348 O O . THR B 1 144 ? 1.590 10.342 9.772 1.000 16.516 193 THR B O 1
ATOM 3352 N N . ALA B 1 145 ? 1.795 12.091 11.174 1.000 16.435 194 ALA B N 1
ATOM 3353 C CA . ALA B 1 145 ? 3.241 11.910 11.287 1.000 16.338 194 ALA B CA 1
ATOM 3354 C C . ALA B 1 145 ? 3.524 10.659 12.082 1.000 15.106 194 ALA B C 1
ATOM 3355 O O . ALA B 1 145 ? 4.395 9.869 11.744 1.000 15.909 194 ALA B O 1
ATOM 3357 N N . ALA B 1 146 ? 2.740 10.420 13.157 1.000 13.520 195 ALA B N 1
ATOM 3358 C CA . ALA B 1 146 ? 2.973 9.263 13.995 1.000 15.497 195 ALA B CA 1
ATOM 3359 C C . ALA B 1 146 ? 2.873 7.986 13.159 1.000 14.257 195 ALA B C 1
ATOM 3360 O O . ALA B 1 146 ? 3.644 7.044 13.348 1.000 15.224 195 ALA B O 1
ATOM 3362 N N . GLY B 1 147 ? 1.783 7.881 12.390 1.000 15.816 196 GLY B N 1
ATOM 3363 C CA . GLY B 1 147 ? 1.497 6.689 11.596 1.000 16.204 196 GLY B CA 1
ATOM 3364 C C . GLY B 1 147 ? 2.530 6.465 10.485 1.000 16.702 196 GLY B C 1
ATOM 3365 O O . GLY B 1 147 ? 2.897 5.339 10.190 1.000 17.231 196 GLY B O 1
ATOM 3366 N N . ALA B 1 148 ? 2.987 7.563 9.888 1.000 16.265 197 ALA B N 1
ATOM 3367 C CA . ALA B 1 148 ? 4.046 7.517 8.890 1.000 16.618 197 ALA B CA 1
ATOM 3368 C C . ALA B 1 148 ? 5.348 7.001 9.490 1.000 16.490 197 ALA B C 1
ATOM 3369 O O . ALA B 1 148 ? 5.946 6.078 8.934 1.000 15.731 197 ALA B O 1
ATOM 3371 N N . LEU B 1 149 ? 5.772 7.527 10.642 1.000 14.830 198 LEU B N 1
ATOM 3372 C CA . LEU B 1 149 ? 6.964 7.013 11.292 1.000 15.122 198 LEU B CA 1
ATOM 3373 C C . LEU B 1 149 ? 6.824 5.539 11.644 1.000 15.702 198 LEU B C 1
ATOM 3374 O O . LEU B 1 149 ? 7.755 4.768 11.542 1.000 16.249 198 LEU B O 1
ATOM 3379 N N . GLN B 1 150 ? 5.659 5.141 12.161 1.000 16.173 199 GLN B N 1
ATOM 3380 C CA . GLN B 1 150 ? 5.489 3.763 12.587 1.000 17.793 199 GLN B CA 1
ATOM 3381 C C . GLN B 1 150 ? 5.559 2.838 11.394 1.000 16.749 199 GLN B C 1
ATOM 3382 O O . GLN B 1 150 ? 6.186 1.793 11.509 1.000 17.041 199 GLN B O 1
ATOM 3388 N N . SER B 1 151 ? 4.908 3.208 10.273 1.000 16.693 200 SER B N 1
ATOM 3389 C CA . SER B 1 151 ? 4.976 2.379 9.087 1.000 15.732 200 SER B CA 1
ATOM 3390 C C . SER B 1 151 ? 6.415 2.186 8.589 1.000 16.998 200 SER B C 1
ATOM 3391 O O . SER B 1 151 ? 6.886 1.081 8.236 1.000 16.324 200 SER B O 1
ATOM 3394 N N . TYR B 1 152 ? 7.172 3.296 8.555 1.000 17.017 201 TYR B N 1
ATOM 3395 C CA . TYR B 1 152 ? 8.555 3.210 8.086 1.000 16.996 201 TYR B CA 1
ATOM 3396 C C . TYR B 1 152 ? 9.446 2.472 9.078 1.000 17.716 201 TYR B C 1
ATOM 3397 O O . TYR B 1 152 ? 10.321 1.698 8.685 1.000 18.887 201 TYR B O 1
ATOM 3406 N N . LYS B 1 153 ? 9.232 2.671 10.380 1.000 17.961 202 LYS B N 1
ATOM 3407 C CA . LYS B 1 153 ? 9.957 1.937 11.406 1.000 18.715 202 LYS B CA 1
ATOM 3408 C C . LYS B 1 153 ? 9.755 0.435 11.245 1.000 19.000 202 LYS B C 1
ATOM 3409 O O . LYS B 1 153 ? 10.692 -0.347 11.339 1.000 18.632 202 LYS B O 1
ATOM 3415 N N . LEU B 1 154 ? 8.513 0.009 11.017 1.000 18.939 203 LEU B N 1
ATOM 3416 C CA . LEU B 1 154 ? 8.250 -1.415 10.851 1.000 19.601 203 LEU B CA 1
ATOM 3417 C C . LEU B 1 154 ? 8.979 -1.973 9.622 1.000 20.101 203 LEU B C 1
ATOM 3418 O O . LEU B 1 154 ? 9.558 -3.065 9.675 1.000 20.837 203 LEU B O 1
ATOM 3423 N N . ALA B 1 155 ? 8.937 -1.217 8.515 1.000 20.189 204 ALA B N 1
ATOM 3424 C CA . ALA B 1 155 ? 9.630 -1.593 7.290 1.000 20.518 204 ALA B CA 1
ATOM 3425 C C . ALA B 1 155 ? 11.137 -1.602 7.493 1.000 21.833 204 ALA B C 1
ATOM 3426 O O . ALA B 1 155 ? 11.816 -2.506 6.998 1.000 23.534 204 ALA B O 1
ATOM 3428 N N . ALA B 1 156 ? 11.672 -0.638 8.254 1.000 19.934 205 ALA B N 1
ATOM 3429 C CA . ALA B 1 156 ? 13.108 -0.609 8.530 1.000 21.649 205 ALA B CA 1
ATOM 3430 C C . ALA B 1 156 ? 13.545 -1.816 9.365 1.000 23.052 205 ALA B C 1
ATOM 3431 O O . ALA B 1 156 ? 14.621 -2.393 9.125 1.000 21.885 205 ALA B O 1
ATOM 3433 N N . LYS B 1 157 ? 12.697 -2.254 10.305 1.000 22.737 206 LYS B N 1
ATOM 3434 C CA . LYS B 1 157 ? 13.002 -3.451 11.075 1.000 25.606 206 LYS B CA 1
ATOM 3435 C C . LYS B 1 157 ? 12.979 -4.706 10.198 1.000 25.062 206 LYS B C 1
ATOM 3436 O O . LYS B 1 157 ? 13.836 -5.582 10.347 1.000 27.222 206 LYS B O 1
ATOM 3442 N N . ALA B 1 158 ? 12.027 -4.782 9.280 1.000 23.858 207 ALA B N 1
ATOM 3443 C CA . ALA B 1 158 ? 12.047 -5.843 8.289 1.000 24.087 207 ALA B CA 1
ATOM 3444 C C . ALA B 1 158 ? 13.376 -5.843 7.537 1.000 24.231 207 ALA B C 1
ATOM 3445 O O . ALA B 1 158 ? 13.955 -6.906 7.280 1.000 25.617 207 ALA B O 1
ATOM 3447 N N . ILE B 1 159 ? 13.795 -4.676 7.067 1.000 23.076 208 ILE B N 1
ATOM 3448 C CA . ILE B 1 159 ? 15.041 -4.561 6.328 1.000 23.881 208 ILE B CA 1
ATOM 3449 C C . ILE B 1 159 ? 16.194 -5.096 7.162 1.000 26.917 208 ILE B C 1
ATOM 3450 O O . ILE B 1 159 ? 17.027 -5.826 6.625 1.000 27.385 208 ILE B O 1
ATOM 3455 N N . THR B 1 160 ? 16.249 -4.798 8.470 1.000 27.752 209 THR B N 1
ATOM 3456 C CA . THR B 1 160 ? 17.347 -5.330 9.263 1.000 28.612 209 THR B CA 1
ATOM 3457 C C . THR B 1 160 ? 17.300 -6.856 9.314 1.000 28.817 209 THR B C 1
ATOM 3458 O O . THR B 1 160 ? 18.344 -7.490 9.394 1.000 30.992 209 THR B O 1
ATOM 3462 N N . ARG B 1 161 ? 16.126 -7.463 9.292 1.000 26.747 210 ARG B N 1
ATOM 3463 C CA . ARG B 1 161 ? 16.048 -8.921 9.320 1.000 28.058 210 ARG B CA 1
ATOM 3464 C C . ARG B 1 161 ? 16.410 -9.538 7.963 1.000 29.644 210 ARG B C 1
ATOM 3465 O O . ARG B 1 161 ? 17.003 -10.610 7.913 1.000 32.799 210 ARG B O 1
ATOM 3473 N N . LEU B 1 162 ? 16.046 -8.906 6.856 1.000 27.972 211 LEU B N 1
ATOM 3474 C CA . LEU B 1 162 ? 16.564 -9.343 5.571 1.000 30.252 211 LEU B CA 1
ATOM 3475 C C . LEU B 1 162 ? 18.092 -9.368 5.614 1.000 36.010 211 LEU B C 1
ATOM 3476 O O . LEU B 1 162 ? 18.702 -10.348 5.181 1.000 34.537 211 LEU B O 1
ATOM 3481 N N . GLN B 1 163 ? 18.700 -8.272 6.094 1.000 36.304 212 GLN B N 1
ATOM 3482 C CA . GLN B 1 163 ? 20.153 -8.136 6.133 1.000 38.750 212 GLN B CA 1
ATOM 3483 C C . GLN B 1 163 ? 20.810 -9.189 7.026 1.000 37.327 212 GLN B C 1
ATOM 3484 O O . GLN B 1 163 ? 21.896 -9.646 6.705 1.000 40.143 212 GLN B O 1
ATOM 3490 N N . SER B 1 164 ? 20.181 -9.551 8.148 1.000 37.582 213 SER B N 1
ATOM 3491 C CA . SER B 1 164 ? 20.683 -10.548 9.086 1.000 39.872 213 SER B CA 1
ATOM 3492 C C . SER B 1 164 ? 20.773 -11.941 8.483 1.000 41.913 213 SER B C 1
ATOM 3493 O O . SER B 1 164 ? 21.392 -12.812 9.079 1.000 39.515 213 SER B O 1
ATOM 3496 N N . LEU B 1 165 ? 20.022 -12.196 7.407 1.000 40.133 214 LEU B N 1
ATOM 3497 C CA . LEU B 1 165 ? 19.909 -13.545 6.867 1.000 40.990 214 LEU B CA 1
ATOM 3498 C C . LEU B 1 165 ? 21.272 -14.036 6.424 1.000 40.079 214 LEU B C 1
ATOM 3499 O O . LEU B 1 165 ? 21.944 -13.304 5.712 1.000 41.679 214 LEU B O 1
ATOM 3504 N N . PRO B 1 166 ? 21.656 -15.313 6.687 1.000 44.447 215 PRO B N 1
ATOM 3505 C CA . PRO B 1 166 ? 22.853 -15.880 6.061 1.000 40.681 215 PRO B CA 1
ATOM 3506 C C . PRO B 1 166 ? 22.657 -15.891 4.548 1.000 40.372 215 PRO B C 1
ATOM 3507 O O . PRO B 1 166 ? 21.565 -16.180 4.069 1.000 41.796 215 PRO B O 1
ATOM 3511 N N . SER B 1 167 ? 23.694 -15.540 3.798 1.000 42.663 216 SER B N 1
ATOM 3512 C CA . SER B 1 167 ? 23.623 -15.597 2.349 1.000 48.326 216 SER B CA 1
ATOM 3513 C C . SER B 1 167 ? 23.532 -17.046 1.884 1.000 52.942 216 SER B C 1
ATOM 3514 O O . SER B 1 167 ? 23.641 -17.967 2.690 1.000 53.986 216 SER B O 1
ATOM 3517 N N . GLY B 1 168 ? 23.339 -17.218 0.571 1.000 51.224 217 GLY B N 1
ATOM 3518 C CA . GLY B 1 168 ? 23.446 -18.510 -0.086 1.000 49.788 217 GLY B CA 1
ATOM 3519 C C . GLY B 1 168 ? 22.097 -19.149 -0.420 1.000 47.102 217 GLY B C 1
ATOM 3520 O O . GLY B 1 168 ? 22.050 -20.200 -1.049 1.000 47.054 217 GLY B O 1
ATOM 3521 N N . SER B 1 169 ? 20.975 -18.553 -0.006 1.000 39.173 218 SER B N 1
ATOM 3522 C CA . SER B 1 169 ? 19.711 -19.194 -0.321 1.000 34.221 218 SER B CA 1
ATOM 3523 C C . SER B 1 169 ? 18.691 -18.186 -0.853 1.000 33.810 218 SER B C 1
ATOM 3524 O O . SER B 1 169 ? 18.119 -17.447 -0.060 1.000 34.772 218 SER B O 1
ATOM 3527 N N . MET B 1 170 ? 18.395 -18.233 -2.155 1.000 30.671 219 MET B N 1
ATOM 3528 C CA . MET B 1 170 ? 17.365 -17.379 -2.713 1.000 32.095 219 MET B CA 1
ATOM 3529 C C . MET B 1 170 ? 16.042 -17.699 -2.032 1.000 34.534 219 MET B C 1
ATOM 3530 O O . MET B 1 170 ? 15.215 -16.818 -1.767 1.000 30.417 219 MET B O 1
ATOM 3535 N N . GLU B 1 171 ? 15.831 -18.990 -1.749 1.000 34.009 220 GLU B N 1
ATOM 3536 C CA . GLU B 1 171 ? 14.576 -19.451 -1.190 1.000 32.930 220 GLU B CA 1
ATOM 3537 C C . GLU B 1 171 ? 14.329 -18.904 0.219 1.000 30.723 220 GLU B C 1
ATOM 3538 O O . GLU B 1 171 ? 13.214 -18.499 0.520 1.000 29.892 220 GLU B O 1
ATOM 3544 N N . ARG B 1 172 ? 15.341 -18.906 1.094 1.000 30.232 221 ARG B N 1
ATOM 3545 C CA . ARG B 1 172 ? 15.205 -18.367 2.446 1.000 32.427 221 ARG B CA 1
ATOM 3546 C C . ARG B 1 172 ? 14.967 -16.853 2.371 1.000 29.583 221 ARG B C 1
ATOM 3547 O O . ARG B 1 172 ? 14.204 -16.300 3.155 1.000 28.970 221 ARG B O 1
ATOM 3555 N N . LEU B 1 173 ? 15.687 -16.191 1.459 1.000 29.324 222 LEU B N 1
ATOM 3556 C CA . LEU B 1 173 ? 15.549 -14.757 1.257 1.000 26.064 222 LEU B CA 1
ATOM 3557 C C . LEU B 1 173 ? 14.098 -14.443 0.865 1.000 25.261 222 LEU B C 1
ATOM 3558 O O . LEU B 1 173 ? 13.464 -13.563 1.465 1.000 23.154 222 LEU B O 1
ATOM 3563 N N . CYS B 1 174 ? 13.566 -15.134 -0.142 1.000 23.354 223 CYS B N 1
ATOM 3564 C CA . CYS B 1 174 ? 12.206 -14.855 -0.600 1.000 24.316 223 CYS B CA 1
ATOM 3565 C C . CYS B 1 174 ? 11.138 -15.237 0.421 1.000 23.516 223 CYS B C 1
ATOM 3566 O O . CYS B 1 174 ? 10.127 -14.544 0.550 1.000 22.512 223 CYS B O 1
ATOM 3569 N N . ASP B 1 175 ? 11.369 -16.326 1.168 1.000 23.084 224 ASP B N 1
ATOM 3570 C CA . ASP B 1 175 ? 10.492 -16.743 2.247 1.000 23.612 224 ASP B CA 1
ATOM 3571 C C . ASP B 1 175 ? 10.414 -15.638 3.293 1.000 23.630 224 ASP B C 1
ATOM 3572 O O . ASP B 1 175 ? 9.321 -15.313 3.772 1.000 22.538 224 ASP B O 1
ATOM 3577 N N . THR B 1 176 ? 11.587 -15.088 3.639 1.000 22.856 225 THR B N 1
ATOM 3578 C CA . THR B 1 176 ? 11.633 -14.052 4.660 1.000 24.021 225 THR B CA 1
ATOM 3579 C C . THR B 1 176 ? 10.865 -12.819 4.172 1.000 21.794 225 THR B C 1
ATOM 3580 O O . THR B 1 176 ? 10.121 -12.199 4.923 1.000 21.516 225 THR B O 1
ATOM 3584 N N . MET B 1 177 ? 11.075 -12.457 2.913 1.000 21.485 226 MET B N 1
ATOM 3585 C CA . MET B 1 177 ? 10.451 -11.277 2.345 1.000 20.958 226 MET B CA 1
ATOM 3586 C C . MET B 1 177 ? 8.927 -11.425 2.334 1.000 20.232 226 MET B C 1
ATOM 3587 O O . MET B 1 177 ? 8.213 -10.501 2.775 1.000 20.870 226 MET B O 1
ATOM 3592 N N . VAL B 1 178 ? 8.406 -12.601 1.947 1.000 19.256 227 VAL B N 1
ATOM 3593 C CA . VAL B 1 178 ? 6.962 -12.719 1.885 1.000 19.628 227 VAL B CA 1
ATOM 3594 C C . VAL B 1 178 ? 6.389 -12.692 3.299 1.000 19.681 227 VAL B C 1
ATOM 3595 O O . VAL B 1 178 ? 5.335 -12.079 3.508 1.000 19.399 227 VAL B O 1
ATOM 3599 N N . GLN B 1 179 ? 7.113 -13.247 4.275 1.000 19.824 228 GLN B N 1
ATOM 3600 C CA . GLN B 1 179 ? 6.658 -13.202 5.659 1.000 21.824 228 GLN B CA 1
ATOM 3601 C C . GLN B 1 179 ? 6.614 -11.756 6.176 1.000 20.402 228 GLN B C 1
ATOM 3602 O O . GLN B 1 179 ? 5.657 -11.368 6.839 1.000 20.873 228 GLN B O 1
ATOM 3608 N N . GLU B 1 180 ? 7.659 -10.995 5.917 1.000 20.000 229 GLU B N 1
ATOM 3609 C CA . GLU B 1 180 ? 7.714 -9.609 6.373 1.000 20.304 229 GLU B CA 1
ATOM 3610 C C . GLU B 1 180 ? 6.614 -8.772 5.725 1.000 20.237 229 GLU B C 1
ATOM 3611 O O . GLU B 1 180 ? 5.963 -7.996 6.415 1.000 20.773 229 GLU B O 1
ATOM 3617 N N . VAL B 1 181 ? 6.345 -8.980 4.423 1.000 18.842 230 VAL B N 1
ATOM 3618 C CA . VAL B 1 181 ? 5.344 -8.196 3.726 1.000 17.677 230 VAL B CA 1
ATOM 3619 C C . VAL B 1 181 ? 3.937 -8.563 4.229 1.000 18.491 230 VAL B C 1
ATOM 3620 O O . VAL B 1 181 ? 3.073 -7.688 4.412 1.000 17.560 230 VAL B O 1
ATOM 3624 N N . PHE B 1 182 ? 3.713 -9.868 4.489 1.000 17.908 231 PHE B N 1
ATOM 3625 C CA . PHE B 1 182 ? 2.470 -10.350 5.052 1.000 18.764 231 PHE B CA 1
ATOM 3626 C C . PHE B 1 182 ? 2.194 -9.670 6.386 1.000 18.432 231 PHE B C 1
ATOM 3627 O O . PHE B 1 182 ? 1.073 -9.228 6.619 1.000 18.436 231 PHE B O 1
ATOM 3635 N N . GLU B 1 183 ? 3.206 -9.591 7.255 1.000 20.263 232 GLU B N 1
ATOM 3636 C CA . GLU B 1 183 ? 2.983 -8.965 8.566 1.000 21.929 232 GLU B CA 1
ATOM 3637 C C . GLU B 1 183 ? 2.754 -7.463 8.434 1.000 20.304 232 GLU B C 1
ATOM 3638 O O . GLU B 1 183 ? 1.911 -6.890 9.127 1.000 21.982 232 GLU B O 1
ATOM 3644 N N . LEU B 1 184 ? 3.481 -6.811 7.526 1.000 19.798 233 LEU B N 1
ATOM 3645 C CA . LEU B 1 184 ? 3.384 -5.371 7.389 1.000 20.565 233 LEU B CA 1
ATOM 3646 C C . LEU B 1 184 ? 2.056 -4.920 6.764 1.000 20.449 233 LEU B C 1
ATOM 3647 O O . LEU B 1 184 ? 1.526 -3.864 7.132 1.000 19.519 233 LEU B O 1
ATOM 3652 N N . THR B 1 185 ? 1.519 -5.687 5.796 1.000 18.825 234 THR B N 1
ATOM 3653 C CA . THR B 1 185 ? 0.422 -5.252 4.959 1.000 17.641 234 THR B CA 1
ATOM 3654 C C . THR B 1 185 ? -0.937 -5.855 5.342 1.000 18.727 234 THR B C 1
ATOM 3655 O O . THR B 1 185 ? -1.976 -5.289 4.994 1.000 20.139 234 THR B O 1
ATOM 3659 N N . GLY B 1 186 ? -0.930 -6.980 6.059 1.000 18.763 235 GLY B N 1
ATOM 3660 C CA . GLY B 1 186 ? -2.169 -7.624 6.502 1.000 20.152 235 GLY B CA 1
ATOM 3661 C C . GLY B 1 186 ? -3.035 -8.243 5.408 1.000 21.095 235 GLY B C 1
ATOM 3662 O O . GLY B 1 186 ? -4.226 -8.497 5.658 1.000 22.144 235 GLY B O 1
ATOM 3663 N N . TYR B 1 187 ? -2.479 -8.507 4.216 1.000 19.091 236 TYR B N 1
ATOM 3664 C CA . TYR B 1 187 ? -3.189 -9.215 3.164 1.000 18.707 236 TYR B CA 1
ATOM 3665 C C . TYR B 1 187 ? -3.230 -10.727 3.454 1.000 19.486 236 TYR B C 1
ATOM 3666 O O . TYR B 1 187 ? -2.367 -11.249 4.169 1.000 22.584 236 TYR B O 1
ATOM 3675 N N . ASP B 1 188 ? -4.219 -11.420 2.879 1.000 19.560 237 ASP B N 1
ATOM 3676 C CA . ASP B 1 188 ? -4.491 -12.830 3.134 1.000 22.169 237 ASP B CA 1
ATOM 3677 C C . ASP B 1 188 ? -3.414 -13.733 2.524 1.000 21.340 237 ASP B C 1
ATOM 3678 O O . ASP B 1 188 ? -3.278 -14.884 2.974 1.000 22.759 237 ASP B O 1
ATOM 3683 N N . ARG B 1 189 ? -2.725 -13.272 1.456 1.000 20.323 238 ARG B N 1
ATOM 3684 C CA . ARG B 1 189 ? -1.789 -14.074 0.665 1.000 21.563 238 ARG B CA 1
ATOM 3685 C C . ARG B 1 189 ? -0.674 -13.137 0.188 1.000 20.245 238 ARG B C 1
ATOM 3686 O O . ARG B 1 189 ? -0.960 -12.041 -0.292 1.000 19.850 238 ARG B O 1
ATOM 3694 N N . VAL B 1 190 ? 0.574 -13.576 0.325 1.000 18.423 239 VAL B N 1
ATOM 3695 C CA . VAL B 1 190 ? 1.727 -12.886 -0.224 1.000 18.027 239 VAL B CA 1
ATOM 3696 C C . VAL B 1 190 ? 2.612 -13.917 -0.907 1.000 18.794 239 VAL B C 1
ATOM 3697 O O . VAL B 1 190 ? 2.981 -14.932 -0.303 1.000 19.967 239 VAL B O 1
ATOM 3701 N N . MET B 1 191 ? 2.976 -13.593 -2.139 1.000 19.057 240 MET B N 1
ATOM 3702 C CA . MET B 1 191 ? 3.795 -14.416 -3.025 1.000 19.553 240 MET B CA 1
ATOM 3703 C C . MET B 1 191 ? 4.987 -13.633 -3.564 1.000 20.699 240 MET B C 1
ATOM 3704 O O . MET B 1 191 ? 4.894 -12.437 -3.831 1.000 20.238 240 MET B O 1
ATOM 3709 N N . ALA B 1 192 ? 6.084 -14.357 -3.794 1.000 20.029 241 ALA B N 1
ATOM 3710 C CA . ALA B 1 192 ? 7.196 -13.898 -4.621 1.000 18.727 241 ALA B CA 1
ATOM 3711 C C . ALA B 1 192 ? 7.087 -14.591 -5.972 1.000 19.099 241 ALA B C 1
ATOM 3712 O O . ALA B 1 192 ? 7.083 -15.841 -6.025 1.000 20.183 241 ALA B O 1
ATOM 3714 N N . TYR B 1 193 ? 6.893 -13.770 -7.020 1.000 18.865 242 TYR B N 1
ATOM 3715 C CA . TYR B 1 193 ? 6.600 -14.209 -8.373 1.000 20.723 242 TYR B CA 1
ATOM 3716 C C . TYR B 1 193 ? 7.775 -13.824 -9.256 1.000 21.054 242 TYR B C 1
ATOM 3717 O O . TYR B 1 193 ? 8.062 -12.641 -9.480 1.000 19.546 242 TYR B O 1
ATOM 3726 N N . LYS B 1 194 ? 8.493 -14.861 -9.720 1.000 23.104 243 LYS B N 1
ATOM 3727 C CA . LYS B 1 194 ? 9.751 -14.691 -10.426 1.000 23.248 243 LYS B CA 1
ATOM 3728 C C . LYS B 1 194 ? 9.523 -14.821 -11.919 1.000 24.270 243 LYS B C 1
ATOM 3729 O O . LYS B 1 194 ? 8.871 -15.774 -12.332 1.000 23.988 243 LYS B O 1
ATOM 3735 N N . PHE B 1 195 ? 10.087 -13.902 -12.714 1.000 22.716 244 PHE B N 1
ATOM 3736 C CA . PHE B 1 195 ? 10.053 -14.020 -14.163 1.000 25.322 244 PHE B CA 1
ATOM 3737 C C . PHE B 1 195 ? 11.255 -14.824 -14.670 1.000 26.212 244 PHE B C 1
ATOM 3738 O O . PHE B 1 195 ? 12.419 -14.515 -14.399 1.000 30.642 244 PHE B O 1
ATOM 3746 N N . HIS B 1 196 ? 10.946 -15.850 -15.456 1.000 27.404 245 HIS B N 1
ATOM 3747 C CA . HIS B 1 196 ? 11.975 -16.640 -16.121 1.000 31.413 245 HIS B CA 1
ATOM 3748 C C . HIS B 1 196 ? 12.428 -15.946 -17.414 1.000 35.026 245 HIS B C 1
ATOM 3749 O O . HIS B 1 196 ? 11.826 -14.960 -17.854 1.000 30.601 245 HIS B O 1
ATOM 3756 N N . GLU B 1 197 ? 13.449 -16.532 -18.065 1.000 38.916 246 GLU B N 1
ATOM 3757 C CA . GLU B 1 197 ? 14.029 -15.926 -19.256 1.000 43.426 246 GLU B CA 1
ATOM 3758 C C . GLU B 1 197 ? 13.048 -15.901 -20.427 1.000 40.727 246 GLU B C 1
ATOM 3759 O O . GLU B 1 197 ? 13.165 -15.022 -21.268 1.000 45.370 246 GLU B O 1
ATOM 3765 N N . ASP B 1 198 ? 12.016 -16.751 -20.453 1.000 39.753 247 ASP B N 1
ATOM 3766 C CA . ASP B 1 198 ? 11.020 -16.655 -21.516 1.000 41.861 247 ASP B CA 1
ATOM 3767 C C . ASP B 1 198 ? 9.812 -15.813 -21.087 1.000 42.479 247 ASP B C 1
ATOM 3768 O O . ASP B 1 198 ? 8.764 -15.840 -21.746 1.000 39.747 247 ASP B O 1
ATOM 3773 N N . ASP B 1 199 ? 9.963 -15.084 -19.964 1.000 38.940 248 ASP B N 1
ATOM 3774 C CA . ASP B 1 199 ? 8.946 -14.182 -19.438 1.000 39.233 248 ASP B CA 1
ATOM 3775 C C . ASP B 1 199 ? 7.794 -14.918 -18.743 1.000 34.453 248 ASP B C 1
ATOM 3776 O O . ASP B 1 199 ? 6.888 -14.254 -18.250 1.000 34.106 248 ASP B O 1
ATOM 3781 N N . HIS B 1 200 ? 7.790 -16.262 -18.681 1.000 33.120 249 HIS B N 1
ATOM 3782 C CA . HIS B 1 200 ? 6.772 -16.973 -17.917 1.000 28.880 249 HIS B CA 1
ATOM 3783 C C . HIS B 1 200 ? 7.130 -16.766 -16.445 1.000 26.155 249 HIS B C 1
ATOM 3784 O O . HIS B 1 200 ? 8.270 -16.467 -16.106 1.000 25.826 249 HIS B O 1
ATOM 3791 N N . GLY B 1 201 ? 6.148 -16.921 -15.552 1.000 25.910 250 GLY B N 1
ATOM 3792 C CA . GLY B 1 201 ? 6.390 -16.693 -14.136 1.000 25.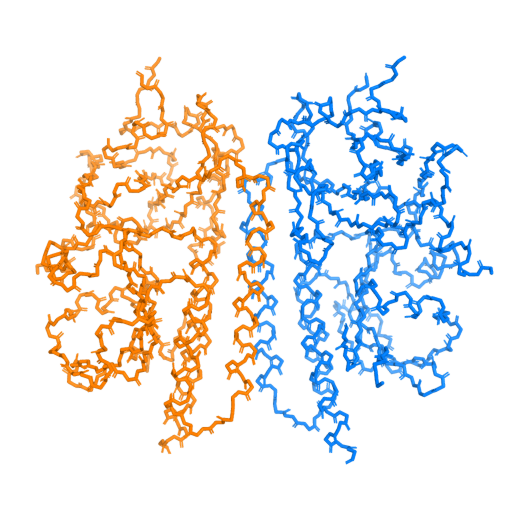493 250 GLY B CA 1
ATOM 3793 C C . GLY B 1 201 ? 6.264 -17.943 -13.265 1.000 24.610 250 GLY B C 1
ATOM 3794 O O . GLY B 1 201 ? 5.585 -18.903 -13.625 1.000 23.727 250 GLY B O 1
ATOM 3795 N N . GLU B 1 202 ? 6.902 -17.900 -12.085 1.000 23.556 251 GLU B N 1
ATOM 3796 C CA . GLU B 1 202 ? 6.817 -18.989 -11.117 1.000 22.187 251 GLU B CA 1
ATOM 3797 C C . GLU B 1 202 ? 6.603 -18.388 -9.746 1.000 21.307 251 GLU B C 1
ATOM 3798 O O . GLU B 1 202 ? 7.282 -17.447 -9.391 1.000 21.069 251 GLU B O 1
ATOM 3804 N N . VAL B 1 203 ? 5.705 -18.965 -8.973 1.000 20.374 252 VAL B N 1
ATOM 3805 C CA . VAL B 1 203 ? 5.600 -18.585 -7.568 1.000 20.462 252 VAL B CA 1
ATOM 3806 C C . VAL B 1 203 ? 6.665 -19.354 -6.791 1.000 19.471 252 VAL B C 1
ATOM 3807 O O . VAL B 1 203 ? 6.579 -20.585 -6.647 1.000 20.070 252 VAL B O 1
ATOM 3811 N N . ILE B 1 204 ? 7.664 -18.631 -6.298 1.000 18.879 253 ILE B N 1
ATOM 3812 C CA . ILE B 1 204 ? 8.794 -19.252 -5.619 1.000 21.822 253 ILE B CA 1
ATOM 3813 C C . ILE B 1 204 ? 8.772 -19.084 -4.106 1.000 21.449 253 ILE B C 1
ATOM 3814 O O . ILE B 1 204 ? 9.587 -19.719 -3.442 1.000 23.361 253 ILE B O 1
ATOM 3819 N N . ALA B 1 205 ? 7.824 -18.316 -3.549 1.000 19.560 254 ALA B N 1
ATOM 3820 C CA . ALA B 1 205 ? 7.677 -18.246 -2.105 1.000 19.086 254 ALA B CA 1
ATOM 3821 C C . ALA B 1 205 ? 6.275 -17.767 -1.822 1.000 18.794 254 ALA B C 1
ATOM 3822 O O . ALA B 1 205 ? 5.731 -17.047 -2.659 1.000 19.694 254 ALA B O 1
ATOM 3824 N N . GLU B 1 206 ? 5.719 -18.169 -0.682 1.000 18.610 255 GLU B N 1
ATOM 3825 C CA . GLU B 1 206 ? 4.325 -17.898 -0.390 1.000 20.025 255 GLU B CA 1
ATOM 3826 C C . GLU B 1 206 ? 4.029 -18.042 1.085 1.000 20.176 255 GLU B C 1
ATOM 3827 O O . GLU B 1 206 ? 4.513 -18.963 1.735 1.000 22.184 255 GLU B O 1
ATOM 3833 N N . ILE B 1 207 ? 3.210 -17.116 1.591 1.000 19.426 256 ILE B N 1
ATOM 3834 C CA . ILE B 1 207 ? 2.595 -17.251 2.902 1.000 20.801 256 ILE B CA 1
ATOM 3835 C C . ILE B 1 207 ? 1.132 -16.877 2.778 1.000 19.417 256 ILE B C 1
ATOM 3836 O O . ILE B 1 207 ? 0.776 -15.896 2.088 1.000 20.573 256 ILE B O 1
ATOM 3841 N N . THR B 1 208 ? 0.268 -17.636 3.471 1.000 21.020 257 THR B N 1
ATOM 3842 C CA . THR B 1 208 ? -1.154 -17.318 3.463 1.000 22.028 257 THR B CA 1
ATOM 3843 C C . THR B 1 208 ? -1.768 -17.443 4.850 1.000 22.045 257 THR B C 1
ATOM 3844 O O . THR B 1 208 ? -1.216 -18.094 5.734 1.000 21.669 257 THR B O 1
ATOM 3848 N N . LYS B 1 209 ? -2.949 -16.850 5.013 1.000 23.567 258 LYS B N 1
ATOM 3849 C CA . LYS B 1 209 ? -3.758 -17.179 6.181 1.000 25.698 258 LYS B CA 1
ATOM 3850 C C . LYS B 1 209 ? -4.158 -18.652 6.114 1.000 24.852 258 LYS B C 1
ATOM 3851 O O . LYS B 1 209 ? -4.253 -19.251 5.040 1.000 22.493 258 LYS B O 1
ATOM 3857 N N . PRO B 1 210 ? -4.402 -19.299 7.263 1.000 29.081 259 PRO B N 1
ATOM 3858 C CA . PRO B 1 210 ? -4.817 -20.708 7.261 1.000 31.195 259 PRO B CA 1
ATOM 3859 C C . PRO B 1 210 ? -6.016 -20.965 6.367 1.000 30.519 259 PRO B C 1
ATOM 3860 O O . PRO B 1 210 ? -6.961 -20.175 6.309 1.000 28.559 259 PRO B O 1
ATOM 3864 N N . GLY B 1 211 ? -5.961 -22.073 5.615 1.000 31.034 260 GLY B N 1
ATOM 3865 C CA . GLY B 1 211 ? -7.113 -22.518 4.852 1.000 30.941 260 GLY B CA 1
ATOM 3866 C C . GLY B 1 211 ? -7.064 -22.176 3.367 1.000 31.232 260 GLY B C 1
ATOM 3867 O O . GLY B 1 211 ? -7.756 -22.806 2.596 1.000 33.033 260 GLY B O 1
ATOM 3868 N N . LEU B 1 212 ? -6.265 -21.194 2.932 1.000 26.732 261 LEU B N 1
ATOM 3869 C CA . LEU B 1 212 ? -6.307 -20.789 1.537 1.000 26.254 261 LEU B CA 1
ATOM 3870 C C . LEU B 1 212 ? -5.569 -21.820 0.679 1.000 24.508 261 LEU B C 1
ATOM 3871 O O . LEU B 1 212 ? -4.682 -22.505 1.156 1.000 25.482 261 LEU B O 1
ATOM 3876 N N . GLU B 1 213 ? -5.954 -21.903 -0.585 1.000 26.444 262 GLU B N 1
ATOM 3877 C CA . GLU B 1 213 ? -5.322 -22.844 -1.500 1.000 29.012 262 GLU B CA 1
ATOM 3878 C C . GLU B 1 213 ? -3.955 -22.294 -1.904 1.000 23.652 262 GLU B C 1
ATOM 3879 O O . GLU B 1 213 ? -3.860 -21.123 -2.292 1.000 24.140 262 GLU B O 1
ATOM 3885 N N . PRO B 1 214 ? -2.857 -23.079 -1.825 1.000 22.730 263 PRO B N 1
ATOM 3886 C CA . PRO B 1 214 ? -1.540 -22.579 -2.198 1.000 22.004 263 PRO B CA 1
ATOM 3887 C C . PRO B 1 214 ? -1.299 -22.519 -3.705 1.000 22.044 263 PRO B C 1
ATOM 3888 O O . PRO B 1 214 ? -1.823 -23.328 -4.466 1.000 21.980 263 PRO B O 1
ATOM 3892 N N . TYR B 1 215 ? -0.530 -21.522 -4.132 1.000 20.729 264 TYR B N 1
ATOM 3893 C CA . TYR B 1 215 ? -0.018 -21.468 -5.486 1.000 20.600 264 TYR B CA 1
ATOM 3894 C C . TYR B 1 215 ? 1.490 -21.714 -5.508 1.000 19.225 264 TYR B C 1
ATOM 3895 O O . TYR B 1 215 ? 2.106 -21.619 -6.559 1.000 18.893 264 TYR B O 1
ATOM 3904 N N . LEU B 1 216 ? 2.135 -21.934 -4.359 1.000 19.383 265 LEU B N 1
ATOM 3905 C CA . LEU B 1 216 ? 3.582 -22.107 -4.348 1.000 19.021 265 LEU B CA 1
ATOM 3906 C C . LEU B 1 216 ? 4.020 -23.218 -5.311 1.000 21.003 265 LEU B C 1
ATOM 3907 O O . LEU B 1 216 ? 3.462 -24.331 -5.297 1.000 22.159 265 LEU B O 1
ATOM 3912 N N . GLY B 1 217 ? 5.037 -22.899 -6.122 1.000 19.174 266 GLY B N 1
ATOM 3913 C CA . GLY B 1 217 ? 5.647 -23.861 -7.031 1.000 20.903 266 GLY B CA 1
ATOM 3914 C C . GLY B 1 217 ? 4.998 -23.865 -8.407 1.000 21.785 266 GLY B C 1
ATOM 3915 O O . GLY B 1 217 ? 5.491 -24.521 -9.328 1.000 23.427 266 GLY B O 1
ATOM 3916 N N . LEU B 1 218 ? 3.868 -23.170 -8.566 1.000 22.246 267 LEU B N 1
ATOM 3917 C CA . LEU B 1 218 ? 3.165 -23.169 -9.845 1.000 21.232 267 LEU B CA 1
ATOM 3918 C C . LEU B 1 218 ? 3.748 -22.138 -10.813 1.000 21.924 267 LEU B C 1
ATOM 3919 O O . LEU B 1 218 ? 4.288 -21.082 -10.433 1.000 21.833 267 LEU B O 1
ATOM 3924 N N . HIS B 1 219 ? 3.642 -22.504 -12.101 1.000 21.720 268 HIS B N 1
ATOM 3925 C CA . HIS B 1 219 ? 4.130 -21.741 -13.220 1.000 22.303 268 HIS B CA 1
ATOM 3926 C C . HIS B 1 219 ? 2.932 -21.245 -14.010 1.000 22.572 268 HIS B C 1
ATOM 3927 O O . HIS B 1 219 ? 1.892 -21.929 -14.109 1.000 21.865 268 HIS B O 1
ATOM 3934 N N . TYR B 1 220 ? 3.122 -20.074 -14.610 1.000 23.479 269 TYR B N 1
ATOM 3935 C CA . TYR B 1 220 ? 2.072 -19.361 -15.301 1.000 25.181 269 TYR B CA 1
ATOM 3936 C C . TYR B 1 220 ? 2.624 -18.808 -16.614 1.000 26.719 269 TYR B C 1
ATOM 3937 O O . TYR B 1 220 ? 3.787 -18.438 -16.733 1.000 25.471 269 TYR B O 1
ATOM 3946 N N . PRO B 1 221 ? 1.777 -18.739 -17.659 1.000 30.335 270 PRO B N 1
ATOM 3947 C CA . PRO B 1 221 ? 2.222 -18.242 -18.962 1.000 32.144 270 PRO B CA 1
ATOM 3948 C C . PRO B 1 221 ? 2.683 -16.786 -18.895 1.000 33.246 270 PRO B C 1
ATOM 3949 O O . PRO B 1 221 ? 2.166 -16.000 -18.086 1.000 31.005 270 PRO B O 1
ATOM 3953 N N . ALA B 1 222 ? 3.646 -16.427 -19.750 1.000 31.067 271 ALA B N 1
ATOM 3954 C CA . ALA B 1 222 ? 4.056 -15.040 -19.929 1.000 31.011 271 ALA B CA 1
ATOM 3955 C C . ALA B 1 222 ? 2.856 -14.128 -20.196 1.000 33.598 271 ALA B C 1
ATOM 3956 O O . ALA B 1 222 ? 2.810 -13.007 -19.710 1.000 36.649 271 ALA B O 1
ATOM 3958 N N . THR B 1 223 ? 1.865 -14.596 -20.958 1.000 35.750 272 THR B N 1
ATOM 3959 C CA . THR B 1 223 ? 0.801 -13.709 -21.409 1.000 40.319 272 THR B CA 1
ATOM 3960 C C . THR B 1 223 ? -0.176 -13.343 -20.286 1.000 39.483 272 THR B C 1
ATOM 3961 O O . THR B 1 223 ? -1.039 -12.485 -20.483 1.000 37.723 272 THR B O 1
ATOM 3965 N N . ASP B 1 224 ? -0.086 -14.028 -19.128 1.000 36.718 273 ASP B N 1
ATOM 3966 C CA . ASP B 1 224 ? -0.857 -13.638 -17.964 1.000 34.059 273 ASP B CA 1
ATOM 3967 C C . ASP B 1 224 ? -0.430 -12.256 -17.478 1.000 31.881 273 ASP B C 1
ATOM 3968 O O . ASP B 1 224 ? -1.228 -11.551 -16.874 1.000 33.811 273 ASP B O 1
ATOM 3973 N N . ILE B 1 225 ? 0.823 -11.867 -17.724 1.000 30.466 274 ILE B N 1
ATOM 3974 C CA . ILE B 1 225 ? 1.281 -10.533 -17.365 1.000 30.485 274 ILE B CA 1
ATOM 3975 C C . ILE B 1 225 ? 1.917 -9.920 -18.601 1.000 32.188 274 ILE B C 1
ATOM 3976 O O . ILE B 1 225 ? 3.120 -10.087 -18.833 1.000 33.221 274 ILE B O 1
ATOM 3981 N N . PRO B 1 226 ? 1.129 -9.179 -19.406 1.000 35.220 275 PRO B N 1
ATOM 3982 C CA . PRO B 1 226 ? 1.638 -8.622 -20.659 1.000 40.082 275 PRO B CA 1
ATOM 3983 C C . PRO B 1 226 ? 2.850 -7.712 -20.489 1.000 39.248 275 PRO B C 1
ATOM 3984 O O . PRO B 1 226 ? 3.125 -7.151 -19.429 1.000 38.554 275 PRO B O 1
ATOM 3988 N N . GLN B 1 227 ? 3.597 -7.615 -21.580 1.000 39.572 276 GLN B N 1
ATOM 3989 C CA . GLN B 1 227 ? 4.765 -6.768 -21.688 1.000 39.950 276 GLN B CA 1
ATOM 3990 C C . GLN B 1 227 ? 4.468 -5.363 -21.146 1.000 34.891 276 GLN B C 1
ATOM 3991 O O . GLN B 1 227 ? 5.293 -4.748 -20.467 1.000 31.542 276 GLN B O 1
ATOM 3997 N N . ALA B 1 228 ? 3.293 -4.843 -21.494 1.000 34.631 277 ALA B N 1
ATOM 3998 C CA . ALA B 1 228 ? 2.927 -3.482 -21.145 1.000 37.253 277 ALA B CA 1
ATOM 3999 C C . ALA B 1 228 ? 2.844 -3.333 -19.622 1.000 34.944 277 ALA B C 1
ATOM 4000 O O . ALA B 1 228 ? 3.232 -2.303 -19.070 1.000 34.993 277 ALA B O 1
ATOM 4002 N N . SER B 1 229 ? 2.310 -4.360 -18.945 1.000 34.457 278 SER B N 1
ATOM 4003 C CA . SER B 1 229 ? 2.268 -4.347 -17.490 1.000 32.861 278 SER B CA 1
ATOM 4004 C C . SER B 1 229 ? 3.690 -4.404 -16.897 1.000 32.075 278 SER B C 1
ATOM 4005 O O . SER B 1 229 ? 4.033 -3.632 -16.002 1.000 31.422 278 SER B O 1
ATOM 4008 N N . ARG B 1 230 ? 4.536 -5.304 -17.413 1.000 30.549 279 ARG B N 1
ATOM 4009 C CA . ARG B 1 230 ? 5.907 -5.409 -16.922 1.000 34.592 279 ARG B CA 1
ATOM 4010 C C . ARG B 1 230 ? 6.680 -4.090 -17.130 1.000 35.002 279 ARG B C 1
ATOM 4011 O O . ARG B 1 230 ? 7.456 -3.641 -16.274 1.000 32.764 279 ARG B O 1
ATOM 4019 N N . PHE B 1 231 ? 6.437 -3.457 -18.274 1.000 35.476 280 PHE B N 1
ATOM 4020 C CA . PHE B 1 231 ? 7.079 -2.193 -18.605 1.000 37.980 280 PHE B CA 1
ATOM 4021 C C . PHE B 1 231 ? 6.668 -1.129 -17.586 1.000 33.286 280 PHE B C 1
ATOM 4022 O O . PHE B 1 231 ? 7.505 -0.395 -17.090 1.000 34.490 280 PHE B O 1
ATOM 4030 N N . LEU B 1 232 ? 5.384 -1.066 -17.217 1.000 30.892 281 LEU B N 1
ATOM 4031 C CA . LEU B 1 232 ? 4.937 0.007 -16.346 1.000 33.078 281 LEU B CA 1
ATOM 4032 C C . LEU B 1 232 ? 5.468 -0.206 -14.930 1.000 33.686 281 LEU B C 1
ATOM 4033 O O . LEU B 1 232 ? 5.647 0.759 -14.188 1.000 33.561 281 LEU B O 1
ATOM 4038 N N . PHE B 1 233 ? 5.739 -1.462 -14.548 1.000 31.972 282 PHE B N 1
ATOM 4039 C CA . PHE B 1 233 ? 6.230 -1.765 -13.214 1.000 31.339 282 PHE B CA 1
ATOM 4040 C C . PHE B 1 233 ? 7.652 -1.238 -13.048 1.000 31.988 282 PHE B C 1
ATOM 4041 O O . PHE B 1 233 ? 8.076 -1.027 -11.923 1.000 32.286 282 PHE B O 1
ATOM 4049 N N . MET B 1 234 ? 8.364 -1.015 -14.158 1.000 33.805 283 MET B N 1
ATOM 4050 C CA . MET B 1 234 ? 9.706 -0.456 -14.095 1.000 38.348 283 MET B CA 1
ATOM 4051 C C . MET B 1 234 ? 9.638 0.948 -13.479 1.000 37.972 283 MET B C 1
ATOM 4052 O O . MET B 1 234 ? 10.581 1.344 -12.808 1.000 38.470 283 MET B O 1
ATOM 4057 N N . LYS B 1 235 ? 8.535 1.688 -13.704 1.000 37.424 284 LYS B N 1
ATOM 4058 C CA . LYS B 1 235 ? 8.432 3.083 -13.278 1.000 38.731 284 LYS B CA 1
ATOM 4059 C C . LYS B 1 235 ? 7.459 3.219 -12.115 1.000 34.524 284 LYS B C 1
ATOM 4060 O O . LYS B 1 235 ? 7.685 4.001 -11.206 1.000 35.086 284 LYS B O 1
ATOM 4066 N N . ASN B 1 236 ? 6.341 2.497 -12.182 1.000 30.373 285 ASN B N 1
ATOM 4067 C CA . ASN B 1 236 ? 5.344 2.527 -11.138 1.000 30.214 285 ASN B CA 1
ATOM 4068 C C . ASN B 1 236 ? 5.559 1.289 -10.250 1.000 28.398 285 ASN B C 1
ATOM 4069 O O . ASN B 1 236 ? 5.016 0.221 -10.530 1.000 28.908 285 ASN B O 1
ATOM 4074 N N . LYS B 1 237 ? 6.286 1.445 -9.150 1.000 24.769 286 LYS B N 1
ATOM 4075 C CA . LYS B 1 237 ? 6.839 0.320 -8.417 1.000 26.475 286 LYS B CA 1
ATOM 4076 C C . LYS B 1 237 ? 5.847 -0.326 -7.451 1.000 22.873 286 LYS B C 1
ATOM 4077 O O . LYS B 1 237 ? 6.093 -1.451 -7.008 1.000 20.761 286 LYS B O 1
ATOM 4083 N N . VAL B 1 238 ? 4.738 0.365 -7.106 1.000 22.194 287 VAL B N 1
ATOM 4084 C CA . VAL B 1 238 ? 3.751 -0.202 -6.217 1.000 19.694 287 VAL B CA 1
ATOM 4085 C C . VAL B 1 238 ? 2.387 0.045 -6.853 1.000 21.626 287 VAL B C 1
ATOM 4086 O O . VAL B 1 238 ? 2.109 1.154 -7.296 1.000 22.693 287 VAL B O 1
ATOM 4090 N N . ARG B 1 239 ? 1.542 -0.993 -6.951 1.000 18.091 288 ARG B N 1
ATOM 4091 C CA . ARG B 1 239 ? 0.246 -0.853 -7.604 1.000 19.451 288 ARG B CA 1
ATOM 4092 C C . ARG B 1 239 ? -0.786 -1.484 -6.686 1.000 17.792 288 ARG B C 1
ATOM 4093 O O . ARG B 1 239 ? -0.645 -2.669 -6.320 1.000 17.697 288 ARG B O 1
ATOM 4101 N N . MET B 1 240 ? -1.827 -0.723 -6.342 1.000 17.516 289 MET B N 1
ATOM 4102 C CA . MET B 1 240 ? -2.877 -1.218 -5.445 1.000 17.820 289 MET B CA 1
ATOM 4103 C C . MET B 1 240 ? -4.229 -1.254 -6.156 1.000 18.633 289 MET B C 1
ATOM 4104 O O . MET B 1 240 ? -4.616 -0.302 -6.852 1.000 18.872 289 MET B O 1
ATOM 4109 N N . ILE B 1 241 ? -4.942 -2.397 -6.028 1.000 17.933 290 ILE B N 1
ATOM 4110 C CA . ILE B 1 241 ? -6.315 -2.530 -6.514 1.000 18.305 290 ILE B CA 1
ATOM 4111 C C . ILE B 1 241 ? -7.140 -2.872 -5.287 1.000 18.321 290 ILE B C 1
ATOM 4112 O O . ILE B 1 241 ? -6.924 -3.904 -4.661 1.000 18.171 290 ILE B O 1
ATOM 4117 N N . VAL B 1 242 ? -8.070 -1.974 -4.933 1.000 18.836 291 VAL B N 1
ATOM 4118 C CA . VAL B 1 242 ? -8.837 -2.087 -3.714 1.000 17.601 291 VAL B CA 1
ATOM 4119 C C . VAL B 1 242 ? -9.948 -3.142 -3.857 1.000 18.710 291 VAL B C 1
ATOM 4120 O O . VAL B 1 242 ? -10.218 -3.872 -2.905 1.000 20.524 291 VAL B O 1
ATOM 4124 N N . ASP B 1 243 ? -10.625 -3.166 -5.006 1.000 19.450 292 ASP B N 1
ATOM 4125 C CA . ASP B 1 243 ? -11.772 -4.047 -5.203 1.000 21.136 292 ASP B CA 1
ATOM 4126 C C . ASP B 1 243 ? -11.999 -4.269 -6.693 1.000 20.883 292 ASP B C 1
ATOM 4127 O O . ASP B 1 243 ? -12.351 -3.335 -7.406 1.000 21.747 292 ASP B O 1
ATOM 4132 N N . CYS B 1 244 ? -11.746 -5.489 -7.177 1.000 22.045 293 CYS B N 1
ATOM 4133 C CA . CYS B 1 244 ? -11.788 -5.790 -8.606 1.000 24.543 293 CYS B CA 1
ATOM 4134 C C . CYS B 1 244 ? -13.205 -5.646 -9.164 1.000 23.911 293 CYS B C 1
ATOM 4135 O O . CYS B 1 244 ? -13.361 -5.495 -10.372 1.000 26.079 293 CYS B O 1
ATOM 4138 N N . HIS B 1 245 ? -14.222 -5.637 -8.302 1.000 24.859 294 HIS B N 1
ATOM 4139 C CA . HIS B 1 245 ? -15.604 -5.484 -8.751 1.000 29.660 294 HIS B CA 1
ATOM 4140 C C . HIS B 1 245 ? -16.068 -4.030 -8.707 1.000 31.097 294 HIS B C 1
ATOM 4141 O O . HIS B 1 245 ? -17.200 -3.710 -9.087 1.000 27.938 294 HIS B O 1
ATOM 4148 N N . ALA B 1 246 ? -15.226 -3.113 -8.237 1.000 27.441 295 ALA B N 1
ATOM 4149 C CA . ALA B 1 246 ? -15.702 -1.749 -8.092 1.000 28.188 295 ALA B CA 1
ATOM 4150 C C . ALA B 1 246 ? -15.958 -1.138 -9.467 1.000 29.384 295 ALA B C 1
ATOM 4151 O O . ALA B 1 246 ? -15.286 -1.465 -10.432 1.000 34.360 295 ALA B O 1
ATOM 4153 N N . LYS B 1 247 ? -16.936 -0.230 -9.547 1.000 26.998 296 LYS B N 1
ATOM 4154 C CA . LYS B 1 247 ? -17.268 0.430 -10.800 1.000 29.285 296 LYS B CA 1
ATOM 4155 C C . LYS B 1 247 ? -16.301 1.584 -11.047 1.000 26.354 296 LYS B C 1
ATOM 4156 O O . LYS B 1 247 ? -16.220 2.515 -10.229 1.000 28.055 296 LYS B O 1
ATOM 4162 N N . HIS B 1 248 ? -15.624 1.498 -12.185 1.000 23.926 297 HIS B N 1
ATOM 4163 C CA . HIS B 1 248 ? -14.606 2.456 -12.576 1.000 24.763 297 HIS B CA 1
ATOM 4164 C C . HIS B 1 248 ? -15.205 3.809 -12.911 1.000 24.061 297 HIS B C 1
ATOM 4165 O O . HIS B 1 248 ? -16.385 3.921 -13.263 1.000 25.642 297 HIS B O 1
ATOM 4172 N N . VAL B 1 249 ? -14.368 4.841 -12.763 1.000 22.620 298 VAL B N 1
ATOM 4173 C CA . VAL B 1 249 ? -14.757 6.232 -12.914 1.000 23.730 298 VAL B CA 1
ATOM 4174 C C . VAL B 1 249 ? -13.936 6.822 -14.044 1.000 22.014 298 VAL B C 1
ATOM 4175 O O . VAL B 1 249 ? -12.712 6.645 -14.100 1.000 21.470 298 VAL B O 1
ATOM 4179 N N . ARG B 1 250 ? -14.611 7.540 -14.945 1.000 22.917 299 ARG B N 1
ATOM 4180 C CA . ARG B 1 250 ? -13.950 8.163 -16.087 1.000 24.941 299 ARG B CA 1
ATOM 4181 C C . ARG B 1 250 ? -13.243 9.434 -15.674 1.000 22.724 299 ARG B C 1
ATOM 4182 O O . ARG B 1 250 ? -13.759 10.166 -14.820 1.000 21.380 299 ARG B O 1
ATOM 4190 N N . VAL B 1 251 ? -12.085 9.691 -16.309 1.000 21.490 300 VAL B N 1
ATOM 4191 C CA . VAL B 1 251 ? -11.423 10.982 -16.271 1.000 20.397 300 VAL B CA 1
ATOM 4192 C C . VAL B 1 251 ? -11.775 11.816 -17.504 1.000 21.429 300 VAL B C 1
ATOM 4193 O O . VAL B 1 251 ? -11.632 11.341 -18.650 1.000 23.431 300 VAL B O 1
ATOM 4197 N N . LEU B 1 252 ? -12.236 13.045 -17.265 1.000 21.513 301 LEU B N 1
ATOM 4198 C CA . LEU B 1 252 ? -12.509 14.027 -18.318 1.000 24.250 301 LEU B CA 1
ATOM 4199 C C . LEU B 1 252 ? -11.342 14.996 -18.452 1.000 22.282 301 LEU B C 1
ATOM 4200 O O . LEU B 1 252 ? -10.825 15.472 -17.447 1.000 22.565 301 LEU B O 1
ATOM 4205 N N . GLN B 1 253 ? -10.924 15.308 -19.687 1.000 20.393 302 GLN B N 1
ATOM 4206 C CA . GLN B 1 253 ? -9.872 16.303 -19.852 1.000 21.779 302 GLN B CA 1
ATOM 4207 C C . GLN B 1 253 ? -10.346 17.509 -20.660 1.000 21.455 302 GLN B C 1
ATOM 4208 O O . GLN B 1 253 ? -11.389 17.466 -21.326 1.000 23.877 302 GLN B O 1
ATOM 4214 N N . ASP B 1 254 ? -9.585 18.600 -20.584 1.000 21.607 303 ASP B N 1
ATOM 4215 C CA . ASP B 1 254 ? -9.870 19.823 -21.322 1.000 22.268 303 ASP B CA 1
ATOM 4216 C C . ASP B 1 254 ? -10.058 19.504 -22.816 1.000 23.674 303 ASP B C 1
ATOM 4217 O O . ASP B 1 254 ? -9.132 18.998 -23.439 1.000 23.205 303 ASP B O 1
ATOM 4222 N N . GLU B 1 255 ? -11.216 19.863 -23.386 1.000 25.534 304 GLU B N 1
ATOM 4223 C CA . GLU B 1 255 ? -11.474 19.625 -24.799 1.000 30.959 304 GLU B CA 1
ATOM 4224 C C . GLU B 1 255 ? -10.460 20.367 -25.672 1.000 27.878 304 GLU B C 1
ATOM 4225 O O . GLU B 1 255 ? -10.282 20.003 -26.831 1.000 28.538 304 GLU B O 1
ATOM 4231 N N . LYS B 1 256 ? -9.840 21.437 -25.177 1.000 29.355 305 LYS B N 1
ATOM 4232 C CA . LYS B 1 256 ? -8.858 22.151 -25.978 1.000 31.864 305 LYS B CA 1
ATOM 4233 C C . LYS B 1 256 ? -7.600 21.325 -26.240 1.000 31.899 305 LYS B C 1
ATOM 4234 O O . LYS B 1 256 ? -6.883 21.610 -27.208 1.000 29.583 305 LYS B O 1
ATOM 4240 N N . LEU B 1 257 ? -7.297 20.309 -25.411 1.000 26.724 306 LEU B N 1
ATOM 4241 C CA . LEU B 1 257 ? -6.056 19.571 -25.614 1.000 24.694 306 LEU B CA 1
ATOM 4242 C C . LEU B 1 257 ? -6.130 18.729 -26.882 1.000 24.799 306 LEU B C 1
ATOM 4243 O O . LEU B 1 257 ? -7.059 17.939 -27.057 1.000 24.070 306 LEU B O 1
ATOM 4248 N N . PRO B 1 258 ? -5.124 18.806 -27.794 1.000 24.935 307 PRO B N 1
ATOM 4249 C CA . PRO B 1 258 ? -5.147 17.999 -29.008 1.000 25.385 307 PRO B CA 1
ATOM 4250 C C . PRO B 1 258 ? -4.465 16.630 -28.911 1.000 25.151 307 PRO B C 1
ATOM 4251 O O . PRO B 1 258 ? -4.305 15.927 -29.896 1.000 24.557 307 PRO B O 1
ATOM 4255 N N . PHE B 1 259 ? -4.141 16.218 -27.685 1.000 21.615 308 PHE B N 1
ATOM 4256 C CA . PHE B 1 259 ? -3.619 14.915 -27.372 1.000 21.800 308 PHE B CA 1
ATOM 4257 C C . PHE B 1 259 ? -4.258 14.475 -26.065 1.000 20.477 308 PHE B C 1
ATOM 4258 O O . PHE B 1 259 ? -4.828 15.304 -25.355 1.000 19.891 308 PHE B O 1
ATOM 4266 N N . ASP B 1 260 ? -4.160 13.188 -25.792 1.000 22.303 309 ASP B N 1
ATOM 4267 C CA . ASP B 1 260 ? -4.569 12.662 -24.491 1.000 21.982 309 ASP B CA 1
ATOM 4268 C C . ASP B 1 260 ? -3.445 12.798 -23.473 1.000 21.518 309 ASP B C 1
ATOM 4269 O O . ASP B 1 260 ? -2.294 12.456 -23.732 1.000 21.376 309 ASP B O 1
ATOM 4274 N N . LEU B 1 261 ? -3.803 13.210 -22.261 1.000 19.812 310 LEU B N 1
ATOM 4275 C CA . LEU B 1 261 ? -2.851 13.153 -21.171 1.000 21.002 310 LEU B CA 1
ATOM 4276 C C . LEU B 1 261 ? -2.506 11.701 -20.836 1.000 23.509 310 LEU B C 1
ATOM 4277 O O . LEU B 1 261 ? -3.303 10.783 -21.049 1.000 25.025 310 LEU B O 1
ATOM 4282 N N . THR B 1 262 ? -1.309 11.529 -20.260 1.000 23.416 311 THR B N 1
ATOM 4283 C CA . THR B 1 262 ? -0.849 10.239 -19.769 1.000 22.490 311 THR B CA 1
ATOM 4284 C C . THR B 1 262 ? -1.128 10.202 -18.270 1.000 21.438 311 THR B C 1
ATOM 4285 O O . THR B 1 262 ? -0.556 11.027 -17.593 1.000 21.395 311 THR B O 1
ATOM 4289 N N . LEU B 1 263 ? -2.055 9.356 -17.834 1.000 21.391 312 LEU B N 1
ATOM 4290 C CA . LEU B 1 263 ? -2.446 9.271 -16.435 1.000 23.045 312 LEU B CA 1
ATOM 4291 C C . LEU B 1 263 ? -2.024 7.936 -15.826 1.000 23.629 312 LEU B C 1
ATOM 4292 O O . LEU B 1 263 ? -2.425 7.653 -14.701 1.000 25.101 312 LEU B O 1
ATOM 4297 N N . CYS B 1 264 ? -1.174 7.143 -16.502 1.000 22.424 313 CYS B N 1
ATOM 4298 C CA . CYS B 1 264 ? -0.800 5.852 -15.935 1.000 25.252 313 CYS B CA 1
ATOM 4299 C C . CYS B 1 264 ? 0.066 5.944 -14.681 1.000 24.373 313 CYS B C 1
ATOM 4300 O O . CYS B 1 264 ? 0.288 4.933 -14.039 1.000 28.714 313 CYS B O 1
ATOM 4303 N N . GLY B 1 265 ? 0.613 7.093 -14.337 1.000 21.543 314 GLY B N 1
ATOM 4304 C CA . GLY B 1 265 ? 1.325 7.203 -13.083 1.000 21.950 314 GLY B CA 1
ATOM 4305 C C . GLY B 1 265 ? 0.389 7.326 -11.869 1.000 21.010 314 GLY B C 1
ATOM 4306 O O . GLY B 1 265 ? 0.864 7.456 -10.737 1.000 21.918 314 GLY B O 1
ATOM 4307 N N . SER B 1 266 ? -0.921 7.319 -12.086 1.000 17.635 315 SER B N 1
ATOM 4308 C CA . SER B 1 266 ? -1.870 7.472 -10.994 1.000 18.583 315 SER B CA 1
ATOM 4309 C C . SER B 1 266 ? -1.873 6.259 -10.109 1.000 18.003 315 SER B C 1
ATOM 4310 O O . SER B 1 266 ? -1.966 5.128 -10.605 1.000 21.075 315 SER B O 1
ATOM 4313 N N . THR B 1 267 ? -1.939 6.506 -8.797 1.000 17.108 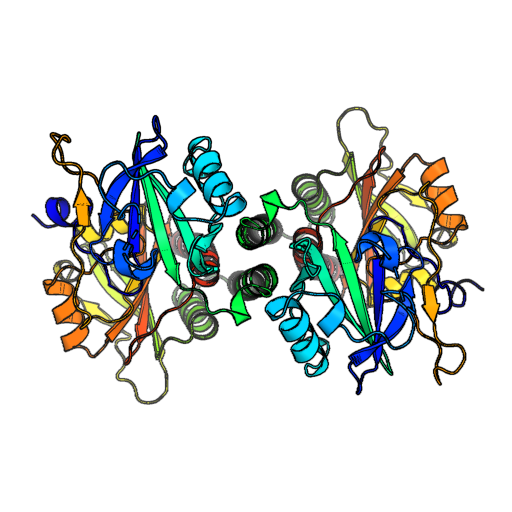316 THR B N 1
ATOM 4314 C CA . THR B 1 267 ? -2.181 5.460 -7.829 1.000 18.007 316 THR B CA 1
ATOM 4315 C C . THR B 1 267 ? -3.563 4.819 -7.974 1.000 17.042 316 THR B C 1
ATOM 4316 O O . THR B 1 267 ? -3.799 3.743 -7.419 1.000 18.293 316 THR B O 1
ATOM 4320 N N . LEU B 1 268 ? -4.477 5.480 -8.687 1.000 17.800 317 LEU B N 1
ATOM 4321 C CA . LEU B 1 268 ? -5.870 5.072 -8.769 1.000 18.101 317 LEU B CA 1
ATOM 4322 C C . LEU B 1 268 ? -6.187 4.355 -10.080 1.000 18.379 317 LEU B C 1
ATOM 4323 O O . LEU B 1 268 ? -7.334 3.934 -10.271 1.000 19.460 317 LEU B O 1
ATOM 4328 N N . ARG B 1 269 ? -5.210 4.231 -10.979 1.000 19.708 318 ARG B N 1
ATOM 4329 C CA . ARG B 1 269 ? -5.501 3.649 -12.292 1.000 20.940 318 ARG B CA 1
ATOM 4330 C C . ARG B 1 269 ? -6.293 2.345 -12.168 1.000 21.893 318 ARG B C 1
ATOM 4331 O O . ARG B 1 269 ? -5.993 1.449 -11.368 1.000 19.548 318 ARG B O 1
ATOM 4339 N N . ALA B 1 270 ? -7.393 2.242 -12.949 1.000 22.164 319 ALA B N 1
ATOM 4340 C CA . ALA B 1 270 ? -8.268 1.087 -12.877 1.000 23.694 319 ALA B CA 1
ATOM 4341 C C . ALA B 1 270 ? -7.597 -0.081 -13.585 1.000 22.658 319 ALA B C 1
ATOM 4342 O O . ALA B 1 270 ? -6.891 0.104 -14.556 1.000 23.666 319 ALA B O 1
ATOM 4344 N N . PRO B 1 271 ? -7.811 -1.318 -13.112 1.000 24.626 320 PRO B N 1
ATOM 4345 C CA . PRO B 1 271 ? -7.281 -2.492 -13.812 1.000 26.115 320 PRO B CA 1
ATOM 4346 C C . PRO B 1 271 ? -7.999 -2.710 -15.152 1.000 27.207 320 PRO B C 1
ATOM 4347 O O . PRO B 1 271 ? -9.194 -2.520 -15.229 1.000 28.790 320 PRO B O 1
ATOM 4351 N N . HIS B 1 272 ? -7.258 -3.113 -16.193 1.000 33.474 321 HIS B N 1
ATOM 4352 C CA . HIS B 1 272 ? -7.847 -3.534 -17.468 1.000 36.406 321 HIS B CA 1
ATOM 4353 C C . HIS B 1 272 ? -8.904 -4.599 -17.182 1.000 38.006 321 HIS B C 1
ATOM 4354 O O . HIS B 1 272 ? -8.755 -5.370 -16.234 1.000 37.441 321 HIS B O 1
ATOM 4361 N N . SER B 1 273 ? -10.003 -4.620 -17.963 1.000 38.749 322 SER B N 1
ATOM 4362 C CA . SER B 1 273 ? -11.129 -5.492 -17.643 1.000 41.910 322 SER B CA 1
ATOM 4363 C C . SER B 1 273 ? -10.733 -6.969 -17.715 1.000 36.111 322 SER B C 1
ATOM 4364 O O . SER B 1 273 ? -11.244 -7.750 -16.920 1.000 38.285 322 SER B O 1
ATOM 4367 N N . CYS B 1 274 ? -9.799 -7.340 -18.606 1.000 38.896 323 CYS B N 1
ATOM 4368 C CA . CYS B 1 274 ? -9.269 -8.702 -18.615 1.000 39.429 323 CYS B CA 1
ATOM 4369 C C . CYS B 1 274 ? -8.717 -9.047 -17.223 1.000 40.959 323 CYS B C 1
ATOM 4370 O O . CYS B 1 274 ? -9.021 -10.109 -16.657 1.000 38.730 323 CYS B O 1
ATOM 4373 N N . HIS B 1 275 ? -7.927 -8.126 -16.641 1.000 36.458 324 HIS B N 1
ATOM 4374 C CA . HIS B 1 275 ? -7.262 -8.422 -15.380 1.000 34.879 324 HIS B CA 1
ATOM 4375 C C . HIS B 1 275 ? -8.253 -8.404 -14.215 1.000 32.702 324 HIS B C 1
ATOM 4376 O O . HIS B 1 275 ? -8.119 -9.188 -13.283 1.000 31.782 324 HIS B O 1
ATOM 4383 N N . ALA B 1 276 ? -9.251 -7.520 -14.257 1.000 35.602 325 ALA B N 1
ATOM 4384 C CA . ALA B 1 276 ? -10.280 -7.501 -13.228 1.000 37.524 325 ALA B CA 1
ATOM 4385 C C . ALA B 1 276 ? -11.077 -8.806 -13.206 1.000 36.762 325 ALA B C 1
ATOM 4386 O O . ALA B 1 276 ? -11.508 -9.252 -12.151 1.000 34.524 325 ALA B O 1
ATOM 4388 N N . GLN B 1 277 ? -11.266 -9.414 -14.389 1.000 41.903 326 GLN B N 1
ATOM 4389 C CA . GLN B 1 277 ? -11.975 -10.679 -14.515 1.000 42.989 326 GLN B CA 1
ATOM 4390 C C . GLN B 1 277 ? -11.121 -11.810 -13.946 1.000 38.951 326 GLN B C 1
ATOM 4391 O O . GLN B 1 277 ? -11.606 -12.673 -13.200 1.000 40.781 326 GLN B O 1
ATOM 4397 N N . TYR B 1 278 ? -9.837 -11.766 -14.303 1.000 37.841 327 TYR B N 1
ATOM 4398 C CA . TYR B 1 278 ? -8.835 -12.696 -13.813 1.000 37.302 327 TYR B CA 1
ATOM 4399 C C . TYR B 1 278 ? -8.854 -12.713 -12.291 1.000 36.216 327 TYR B C 1
ATOM 4400 O O . TYR B 1 278 ? -8.827 -13.774 -11.677 1.000 35.968 327 TYR B O 1
ATOM 4409 N N . MET B 1 279 ? -8.893 -11.518 -11.681 1.000 35.669 328 MET B N 1
ATOM 4410 C CA . MET B 1 279 ? -8.890 -11.420 -10.237 1.000 31.778 328 MET B CA 1
ATOM 4411 C C . MET B 1 279 ? -10.171 -12.031 -9.683 1.000 34.470 328 MET B C 1
ATOM 4412 O O . MET B 1 279 ? -10.133 -12.814 -8.728 1.000 33.425 328 MET B O 1
ATOM 4417 N N . ALA B 1 280 ? -11.316 -11.633 -10.261 1.000 36.247 329 ALA B N 1
ATOM 4418 C CA . ALA B 1 280 ? -12.595 -12.137 -9.784 1.000 42.486 329 ALA B CA 1
ATOM 4419 C C . ALA B 1 280 ? -12.593 -13.663 -9.878 1.000 41.160 329 ALA B C 1
ATOM 4420 O O . ALA B 1 280 ? -13.081 -14.321 -8.970 1.000 40.281 329 ALA B O 1
ATOM 4422 N N . ASN B 1 281 ? -11.999 -14.186 -10.967 1.000 43.032 330 ASN B N 1
ATOM 4423 C CA . ASN B 1 281 ? -11.953 -15.617 -11.235 1.000 45.064 330 ASN B CA 1
ATOM 4424 C C . ASN B 1 281 ? -11.211 -16.357 -10.123 1.000 44.557 330 ASN B C 1
ATOM 4425 O O . ASN B 1 281 ? -11.661 -17.439 -9.754 1.000 43.469 330 ASN B O 1
ATOM 4430 N N . MET B 1 282 ? -10.114 -15.807 -9.572 1.000 40.692 331 MET B N 1
ATOM 4431 C CA . MET B 1 282 ? -9.375 -16.536 -8.536 1.000 37.263 331 MET B CA 1
ATOM 4432 C C . MET B 1 282 ? -9.721 -16.047 -7.130 1.000 36.831 331 MET B C 1
ATOM 4433 O O . MET B 1 282 ? -9.023 -16.381 -6.180 1.000 37.350 331 MET B O 1
ATOM 4438 N N . ASP B 1 283 ? -10.777 -15.239 -6.977 1.000 37.140 332 ASP B N 1
ATOM 4439 C CA . ASP B 1 283 ? -11.219 -14.824 -5.658 1.000 40.600 332 ASP B CA 1
ATOM 4440 C C . ASP B 1 283 ? -10.142 -13.967 -4.965 1.000 32.528 332 ASP B C 1
ATOM 4441 O O . ASP B 1 283 ? -10.093 -13.902 -3.746 1.000 31.548 332 ASP B O 1
ATOM 4446 N N . SER B 1 284 ? -9.291 -13.299 -5.751 1.000 31.292 333 SER B N 1
ATOM 4447 C CA . SER B 1 284 ? -8.466 -12.224 -5.236 1.000 30.824 333 SER B CA 1
ATOM 4448 C C . SER B 1 284 ? -9.183 -10.905 -5.541 1.000 27.722 333 SER B C 1
ATOM 4449 O O . SER B 1 284 ? -8.968 -10.322 -6.592 1.000 30.195 333 SER B O 1
ATOM 4452 N N . ILE B 1 285 ? -10.011 -10.440 -4.603 1.000 23.997 334 ILE B N 1
ATOM 4453 C CA . ILE B 1 285 ? -10.776 -9.230 -4.828 1.000 22.802 334 ILE B CA 1
ATOM 4454 C C . ILE B 1 285 ? -9.875 -7.981 -4.750 1.000 21.806 334 ILE B C 1
ATOM 4455 O O . ILE B 1 285 ? -10.113 -7.011 -5.465 1.000 21.644 334 ILE B O 1
ATOM 4460 N N . ALA B 1 286 ? -8.865 -8.000 -3.889 1.000 20.484 335 ALA B N 1
ATOM 4461 C CA . ALA B 1 286 ? -7.959 -6.864 -3.714 1.000 19.787 335 ALA B CA 1
ATOM 4462 C C . ALA B 1 286 ? -6.537 -7.331 -3.962 1.000 18.896 335 ALA B C 1
ATOM 4463 O O . ALA B 1 286 ? -6.251 -8.530 -3.810 1.000 20.338 335 ALA B O 1
ATOM 4465 N N . SER B 1 287 ? -5.653 -6.416 -4.361 1.000 18.395 336 SER B N 1
ATOM 4466 C CA . SER B 1 287 ? -4.245 -6.764 -4.532 1.000 18.771 336 SER B CA 1
ATOM 4467 C C . SER B 1 287 ? -3.368 -5.551 -4.262 1.000 17.860 336 SER B C 1
ATOM 4468 O O . SER B 1 287 ? -3.807 -4.409 -4.368 1.000 18.092 336 SER B O 1
ATOM 4471 N N . LEU B 1 288 ? -2.136 -5.851 -3.868 1.000 18.459 337 LEU B N 1
ATOM 4472 C CA . LEU B 1 288 ? -1.058 -4.890 -3.756 1.000 17.202 337 LEU B CA 1
ATOM 4473 C C . LEU B 1 288 ? 0.187 -5.539 -4.353 1.000 16.982 337 LEU B C 1
ATOM 4474 O O . LEU B 1 288 ? 0.567 -6.613 -3.913 1.000 17.515 337 LEU B O 1
ATOM 4479 N N . VAL B 1 289 ? 0.771 -4.923 -5.374 1.000 16.992 338 VAL B N 1
ATOM 4480 C CA . VAL B 1 289 ? 1.897 -5.519 -6.102 1.000 18.130 338 VAL B CA 1
ATOM 4481 C C . VAL B 1 289 ? 3.094 -4.571 -6.073 1.000 19.591 338 VAL B C 1
ATOM 4482 O O . VAL B 1 289 ? 3.007 -3.391 -6.400 1.000 18.868 338 VAL B O 1
ATOM 4486 N N . MET B 1 290 ? 4.238 -5.137 -5.693 1.000 19.614 339 MET B N 1
ATOM 4487 C CA . MET B 1 290 ? 5.493 -4.403 -5.647 1.000 20.034 339 MET B CA 1
ATOM 4488 C C . MET B 1 290 ? 6.461 -4.968 -6.673 1.000 19.922 339 MET B C 1
ATOM 4489 O O . MET B 1 290 ? 6.780 -6.147 -6.637 1.000 19.714 339 MET B O 1
ATOM 4494 N N . ALA B 1 291 ? 6.943 -4.108 -7.580 1.000 19.743 340 ALA B N 1
ATOM 4495 C CA . ALA B 1 291 ? 8.001 -4.455 -8.510 1.000 19.710 340 ALA B CA 1
ATOM 4496 C C . ALA B 1 291 ? 9.315 -4.752 -7.785 1.000 21.466 340 ALA B C 1
ATOM 4497 O O . ALA B 1 291 ? 9.639 -4.133 -6.774 1.000 21.744 340 ALA B O 1
ATOM 4499 N N . VAL B 1 292 ? 10.053 -5.724 -8.334 1.000 20.759 341 VAL B N 1
ATOM 4500 C CA . VAL B 1 292 ? 11.370 -6.078 -7.859 1.000 22.247 341 VAL B CA 1
ATOM 4501 C C . VAL B 1 292 ? 12.322 -5.881 -9.038 1.000 24.313 341 VAL B C 1
ATOM 4502 O O . VAL B 1 292 ? 12.409 -6.736 -9.928 1.000 24.991 341 VAL B O 1
ATOM 4506 N N . VAL B 1 293 ? 12.997 -4.726 -9.034 1.000 25.330 342 VAL B N 1
ATOM 4507 C CA . VAL B 1 293 ? 13.864 -4.333 -10.139 1.000 27.373 342 VAL B CA 1
ATOM 4508 C C . VAL B 1 293 ? 15.310 -4.461 -9.682 1.000 25.451 342 VAL B C 1
ATOM 4509 O O . VAL B 1 293 ? 15.714 -3.775 -8.751 1.000 26.972 342 VAL B O 1
ATOM 4513 N N . VAL B 1 294 ? 16.053 -5.380 -10.316 1.000 27.615 343 VAL B N 1
ATOM 4514 C CA . VAL B 1 294 ? 17.457 -5.588 -9.991 1.000 31.418 343 VAL B CA 1
ATOM 4515 C C . VAL B 1 294 ? 18.288 -4.622 -10.850 1.000 32.126 343 VAL B C 1
ATOM 4516 O O . VAL B 1 294 ? 17.875 -4.247 -11.945 1.000 32.444 343 VAL B O 1
ATOM 4520 N N . ASN B 1 295 ? 19.421 -4.193 -10.294 1.000 37.153 344 ASN B N 1
ATOM 4521 C CA . ASN B 1 295 ? 20.310 -3.221 -10.923 1.000 39.924 344 ASN B CA 1
ATOM 4522 C C . ASN B 1 295 ? 19.538 -1.953 -11.265 1.000 42.332 344 ASN B C 1
ATOM 4523 O O . ASN B 1 295 ? 19.605 -1.492 -12.401 1.000 41.379 344 ASN B O 1
ATOM 4528 N N . ASP B 1 296 ? 18.790 -1.426 -10.282 1.000 45.164 345 ASP B N 1
ATOM 4529 C CA . ASP B 1 296 ? 17.891 -0.293 -10.487 1.000 50.061 345 ASP B CA 1
ATOM 4530 C C . ASP B 1 296 ? 18.640 1.037 -10.329 1.000 61.305 345 ASP B C 1
ATOM 4531 O O . ASP B 1 296 ? 19.631 1.113 -9.614 1.000 54.043 345 ASP B O 1
ATOM 4536 N N . ASN B 1 297 ? 18.118 2.098 -10.967 1.000 81.096 346 ASN B N 1
ATOM 4537 C CA . ASN B 1 297 ? 18.651 3.449 -10.831 1.000 90.448 346 ASN B CA 1
ATOM 4538 C C . ASN B 1 297 ? 17.569 4.357 -10.228 1.000 98.607 346 ASN B C 1
ATOM 4539 O O . ASN B 1 297 ? 17.334 5.448 -10.799 1.000 102.784 346 ASN B O 1
ATOM 4544 N N . ARG B 1 311 ? 21.411 -3.474 -17.670 1.000 70.964 360 ARG B N 1
ATOM 4545 C CA . ARG B 1 311 ? 21.383 -4.571 -16.661 1.000 65.409 360 ARG B CA 1
ATOM 4546 C C . ARG B 1 311 ? 20.095 -4.501 -15.831 1.000 57.274 360 ARG B C 1
ATOM 4547 O O . ARG B 1 311 ? 19.736 -5.489 -15.188 1.000 60.174 360 ARG B O 1
ATOM 4555 N N . LYS B 1 312 ? 19.436 -3.329 -15.852 1.000 48.674 361 LYS B N 1
ATOM 4556 C CA . LYS B 1 312 ? 18.200 -3.051 -15.132 1.000 47.882 361 LYS B CA 1
ATOM 4557 C C . LYS B 1 312 ? 17.073 -3.938 -15.667 1.000 43.161 361 LYS B C 1
ATOM 4558 O O . LYS B 1 312 ? 16.790 -3.952 -16.864 1.000 39.908 361 LYS B O 1
ATOM 4564 N N . ARG B 1 313 ? 16.431 -4.697 -14.762 1.000 37.837 362 ARG B N 1
ATOM 4565 C CA . ARG B 1 313 ? 15.617 -5.830 -15.150 1.000 34.582 362 ARG B CA 1
ATOM 4566 C C . ARG B 1 313 ? 14.520 -6.053 -14.100 1.000 29.176 362 ARG B C 1
ATOM 4567 O O . ARG B 1 313 ? 14.788 -5.976 -12.921 1.000 29.348 362 ARG B O 1
ATOM 4575 N N . LEU B 1 314 ? 13.302 -6.327 -14.557 1.000 29.199 363 LEU B N 1
ATOM 4576 C CA . LEU B 1 314 ? 12.226 -6.707 -13.654 1.000 26.797 363 LEU B CA 1
ATOM 4577 C C . LEU B 1 314 ? 12.419 -8.178 -13.317 1.000 24.362 363 LEU B C 1
ATOM 4578 O O . LEU B 1 314 ? 12.057 -9.054 -14.098 1.000 26.761 363 LEU B O 1
ATOM 4583 N N . TRP B 1 315 ? 13.016 -8.437 -12.153 1.000 24.595 364 TRP B N 1
ATOM 4584 C CA . TRP B 1 315 ? 13.249 -9.800 -11.685 1.000 25.842 364 TRP B CA 1
ATOM 4585 C C . TRP B 1 315 ? 11.932 -10.536 -11.420 1.000 24.663 364 TRP B C 1
ATOM 4586 O O . TRP B 1 315 ? 11.832 -11.758 -11.626 1.000 22.134 364 TRP B O 1
ATOM 4597 N N . GLY B 1 316 ? 10.939 -9.780 -10.912 1.000 22.375 365 GLY B N 1
ATOM 4598 C CA . GLY B 1 316 ? 9.749 -10.404 -10.369 1.000 21.198 365 GLY B CA 1
ATOM 4599 C C . GLY B 1 316 ? 8.876 -9.386 -9.660 1.000 20.391 365 GLY B C 1
ATOM 4600 O O . GLY B 1 316 ? 9.138 -8.192 -9.774 1.000 20.258 365 GLY B O 1
ATOM 4601 N N . LEU B 1 317 ? 7.872 -9.903 -8.951 1.000 19.030 366 LEU B N 1
ATOM 4602 C CA . LEU B 1 317 ? 6.888 -9.098 -8.240 1.000 19.983 366 LEU B CA 1
ATOM 4603 C C . LEU B 1 317 ? 6.694 -9.708 -6.862 1.000 20.562 366 LEU B C 1
ATOM 4604 O O . LEU B 1 317 ? 6.683 -10.925 -6.686 1.000 20.370 366 LEU B O 1
ATOM 4609 N N . VAL B 1 318 ? 6.421 -8.850 -5.873 1.000 18.258 367 VAL B N 1
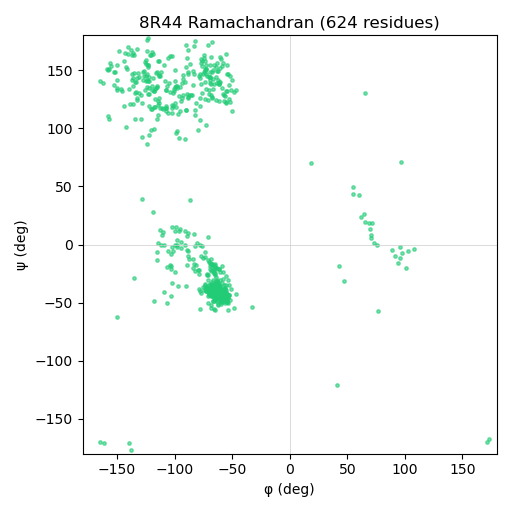ATOM 4610 C CA . VAL B 1 318 ? 5.850 -9.323 -4.632 1.000 18.342 367 VAL B CA 1
ATOM 4611 C C . VAL B 1 318 ? 4.356 -9.054 -4.729 1.000 19.316 367 VAL B C 1
ATOM 4612 O O . VAL B 1 318 ? 3.952 -7.906 -4.915 1.000 22.323 367 VAL B O 1
ATOM 4616 N N . VAL B 1 319 ? 3.555 -10.106 -4.674 1.000 17.401 368 VAL B N 1
ATOM 4617 C CA . VAL B 1 319 ? 2.155 -10.013 -5.033 1.000 20.317 368 VAL B CA 1
ATOM 4618 C C . VAL B 1 319 ? 1.336 -10.355 -3.780 1.000 21.398 368 VAL B C 1
ATOM 4619 O O . VAL B 1 319 ? 1.377 -11.480 -3.287 1.000 21.152 368 VAL B O 1
ATOM 4623 N N . CYS B 1 320 ? 0.545 -9.387 -3.316 1.000 19.276 369 CYS B N 1
ATOM 4624 C CA . CYS B 1 320 ? -0.328 -9.552 -2.174 1.000 19.188 369 CYS B CA 1
ATOM 4625 C C . CYS B 1 320 ? -1.762 -9.617 -2.672 1.000 19.472 369 CYS B C 1
ATOM 4626 O O . CYS B 1 320 ? -2.146 -8.823 -3.514 1.000 19.338 369 CYS B O 1
ATOM 4629 N N . HIS B 1 321 ? -2.526 -10.588 -2.193 1.000 18.389 370 HIS B N 1
ATOM 4630 C CA . HIS B 1 321 ? -3.930 -10.671 -2.515 1.000 18.969 370 HIS B CA 1
ATOM 4631 C C . HIS B 1 321 ? -4.747 -10.663 -1.230 1.000 19.516 370 HIS B C 1
ATOM 4632 O O . HIS B 1 321 ? -4.288 -11.088 -0.161 1.000 20.212 370 HIS B O 1
ATOM 4639 N N . ASN B 1 322 ? -5.985 -10.216 -1.371 1.000 19.869 371 ASN B N 1
ATOM 4640 C CA . ASN B 1 322 ? -6.970 -10.352 -0.324 1.000 18.905 371 ASN B CA 1
ATOM 4641 C C . ASN B 1 322 ? -8.282 -10.894 -0.895 1.000 20.182 371 ASN B C 1
ATOM 4642 O O . ASN B 1 322 ? -8.706 -10.530 -2.000 1.000 20.547 371 ASN B O 1
ATOM 4647 N N . THR B 1 323 ? -8.948 -11.748 -0.089 1.000 20.488 372 THR B N 1
ATOM 4648 C CA . THR B 1 323 ? -10.228 -12.345 -0.464 1.000 23.103 372 THR B CA 1
ATOM 4649 C C . THR B 1 323 ? -11.335 -11.296 -0.534 1.000 24.960 372 THR B C 1
ATOM 4650 O O . THR B 1 323 ? -12.315 -11.493 -1.260 1.000 26.322 372 THR B O 1
ATOM 4654 N N . THR B 1 324 ? -11.226 -10.266 0.321 1.000 22.956 373 THR B N 1
ATOM 4655 C CA . THR B 1 324 ? -12.199 -9.193 0.402 1.000 23.458 373 THR B CA 1
ATOM 4656 C C . THR B 1 324 ? -11.511 -7.876 0.091 1.000 23.110 373 THR B C 1
ATOM 4657 O O . THR B 1 324 ? -10.279 -7.844 0.132 1.000 22.825 373 THR B O 1
ATOM 4661 N N . PRO B 1 325 ? -12.250 -6.780 -0.175 1.000 22.943 374 PRO B N 1
ATOM 4662 C CA . PRO B 1 325 ? -11.626 -5.501 -0.494 1.000 22.909 374 PRO B CA 1
ATOM 4663 C C . PRO B 1 325 ? -10.641 -5.081 0.588 1.000 22.151 374 PRO B C 1
ATOM 4664 O O . PRO B 1 325 ? -10.810 -5.336 1.786 1.000 22.488 374 PRO B O 1
ATOM 4668 N N . ARG B 1 326 ? -9.570 -4.397 0.156 1.000 20.315 375 ARG B N 1
ATOM 4669 C CA . ARG B 1 326 ? -8.575 -3.940 1.105 1.000 19.217 375 ARG B CA 1
ATOM 4670 C C . ARG B 1 326 ? -7.949 -2.657 0.572 1.000 18.361 375 ARG B C 1
ATOM 4671 O O . ARG B 1 326 ? -7.612 -2.565 -0.613 1.000 19.163 375 ARG B O 1
ATOM 4679 N N . PHE B 1 327 ? -7.850 -1.669 1.477 1.000 19.153 376 PHE B N 1
ATOM 4680 C CA . PHE B 1 327 ? -7.158 -0.415 1.207 1.000 18.372 376 PHE B CA 1
ATOM 4681 C C . PHE B 1 327 ? -6.059 -0.258 2.248 1.000 17.595 376 PHE B C 1
ATOM 4682 O O . PHE B 1 327 ? -6.304 -0.467 3.428 1.000 19.007 376 PHE B O 1
ATOM 4690 N N . VAL B 1 328 ? -4.856 0.118 1.821 1.000 16.846 377 VAL B N 1
ATOM 4691 C CA . VAL B 1 328 ? -3.828 0.510 2.756 1.000 18.643 377 VAL B CA 1
ATOM 4692 C C . VAL B 1 328 ? -3.379 1.903 2.336 1.000 18.255 377 VAL B C 1
ATOM 4693 O O . VAL B 1 328 ? -3.230 2.223 1.161 1.000 17.795 377 VAL B O 1
ATOM 4697 N N . PRO B 1 329 ? -3.122 2.784 3.315 1.000 18.197 378 PRO B N 1
ATOM 4698 C CA . PRO B 1 329 ? -2.831 4.181 2.995 1.000 17.870 378 PRO B CA 1
ATOM 4699 C C . PRO B 1 329 ? -1.442 4.390 2.419 1.000 16.209 378 PRO B C 1
ATOM 4700 O O . PRO B 1 329 ? -0.551 3.538 2.546 1.000 15.841 378 PRO B O 1
ATOM 4704 N N . PHE B 1 330 ? -1.278 5.527 1.753 1.000 15.367 379 PHE B N 1
ATOM 4705 C CA . PHE B 1 330 ? -0.076 5.795 1.006 1.000 15.326 379 PHE B CA 1
ATOM 4706 C C . PHE B 1 330 ? 1.181 5.644 1.870 1.000 16.549 379 PHE B C 1
ATOM 4707 O O . PHE B 1 330 ? 2.172 5.077 1.425 1.000 16.097 379 PHE B O 1
ATOM 4715 N N . PRO B 1 331 ? 1.254 6.165 3.107 1.000 15.410 380 PRO B N 1
ATOM 4716 C CA . PRO B 1 331 ? 2.518 6.056 3.850 1.000 15.635 380 PRO B CA 1
ATOM 4717 C C . PRO B 1 331 ? 3.040 4.627 4.004 1.000 14.774 380 PRO B C 1
ATOM 4718 O O . PRO B 1 331 ? 4.225 4.394 3.860 1.000 16.352 380 PRO B O 1
ATOM 4722 N N . LEU B 1 332 ? 2.145 3.668 4.239 1.000 15.498 381 LEU B N 1
ATOM 4723 C CA . LEU B 1 332 ? 2.524 2.262 4.293 1.000 16.195 381 LEU B CA 1
ATOM 4724 C C . LEU B 1 332 ? 3.005 1.733 2.942 1.000 16.670 381 LEU B C 1
ATOM 4725 O O . LEU B 1 332 ? 4.022 1.027 2.893 1.000 18.877 381 LEU B O 1
ATOM 4730 N N . ARG B 1 333 ? 2.303 2.077 1.856 1.000 16.267 382 ARG B N 1
ATOM 4731 C CA . ARG B 1 333 ? 2.750 1.713 0.517 1.000 16.353 382 ARG B CA 1
ATOM 4732 C C . ARG B 1 333 ? 4.125 2.278 0.197 1.000 17.145 382 ARG B C 1
ATOM 4733 O O . ARG B 1 333 ? 4.944 1.611 -0.443 1.000 18.423 382 ARG B O 1
ATOM 4741 N N . TYR B 1 334 ? 4.368 3.533 0.617 1.000 16.190 383 TYR B N 1
ATOM 4742 C CA . TYR B 1 334 ? 5.667 4.159 0.426 1.000 17.078 383 TYR B CA 1
ATOM 4743 C C . TYR B 1 334 ? 6.777 3.412 1.169 1.000 19.054 383 TYR B C 1
ATOM 4744 O O . TYR B 1 334 ? 7.854 3.194 0.592 1.000 18.589 383 TYR B O 1
ATOM 4753 N N . ALA B 1 335 ? 6.525 3.013 2.423 1.000 18.106 384 ALA B N 1
ATOM 4754 C CA . ALA B 1 335 ? 7.442 2.210 3.216 1.000 19.533 384 ALA B CA 1
ATOM 4755 C C . ALA B 1 335 ? 7.686 0.856 2.544 1.000 21.038 384 ALA B C 1
ATOM 4756 O O . ALA B 1 335 ? 8.838 0.414 2.507 1.000 20.736 384 ALA B O 1
ATOM 4758 N N . CYS B 1 336 ? 6.636 0.257 1.957 1.000 20.578 385 CYS B N 1
ATOM 4759 C CA . CYS B 1 336 ? 6.746 -1.006 1.226 1.000 21.647 385 CYS B CA 1
ATOM 4760 C C . CYS B 1 336 ? 7.658 -0.841 0.019 1.000 21.923 385 CYS B C 1
ATOM 4761 O O . CYS B 1 336 ? 8.450 -1.727 -0.290 1.000 22.281 385 CYS B O 1
ATOM 4764 N N . GLU B 1 337 ? 7.585 0.294 -0.677 1.000 21.374 386 GLU B N 1
ATOM 4765 C CA . GLU B 1 337 ? 8.438 0.524 -1.821 1.000 23.642 386 GLU B CA 1
ATOM 4766 C C . GLU B 1 337 ? 9.909 0.413 -1.426 1.000 27.038 386 GLU B C 1
ATOM 4767 O O . GLU B 1 337 ? 10.697 -0.187 -2.167 1.000 21.542 386 GLU B O 1
ATOM 4773 N N . PHE B 1 338 ? 10.292 0.997 -0.270 1.000 22.277 387 PHE B N 1
ATOM 4774 C CA . PHE B 1 338 ? 11.688 0.920 0.111 1.000 24.179 387 PHE B CA 1
ATOM 4775 C C . PHE B 1 338 ? 12.088 -0.501 0.524 1.000 20.670 387 PHE B C 1
ATOM 4776 O O . PHE B 1 338 ? 13.172 -0.950 0.166 1.000 20.426 387 PHE B O 1
ATOM 4784 N N . LEU B 1 339 ? 11.194 -1.223 1.215 1.000 20.260 388 LEU B N 1
ATOM 4785 C CA . LEU B 1 339 ? 11.447 -2.614 1.568 1.000 20.606 388 LEU B CA 1
ATOM 4786 C C . LEU B 1 339 ? 11.699 -3.408 0.285 1.000 18.708 388 LEU B C 1
ATOM 4787 O O . LEU B 1 339 ? 12.633 -4.209 0.237 1.000 19.617 388 LEU B O 1
ATOM 4792 N N . ALA B 1 340 ? 10.883 -3.170 -0.743 1.000 19.394 389 ALA B N 1
ATOM 4793 C CA . ALA B 1 340 ? 11.077 -3.886 -2.017 1.000 18.683 389 ALA B CA 1
ATOM 4794 C C . ALA B 1 340 ? 12.409 -3.509 -2.692 1.000 21.806 389 ALA B C 1
ATOM 4795 O O . ALA B 1 340 ? 13.058 -4.361 -3.328 1.000 21.623 389 ALA B O 1
ATOM 4797 N N . GLN B 1 341 ? 12.806 -2.226 -2.627 1.000 21.639 390 GLN B N 1
ATOM 4798 C CA . GLN B 1 341 ? 14.092 -1.813 -3.154 1.000 24.142 390 GLN B CA 1
ATOM 4799 C C . GLN B 1 341 ? 15.235 -2.556 -2.475 1.000 22.232 390 GLN B C 1
ATOM 4800 O O . GLN B 1 341 ? 16.213 -2.939 -3.132 1.000 23.774 390 GLN B O 1
ATOM 4806 N N . VAL B 1 342 ? 15.170 -2.727 -1.151 1.000 20.980 391 VAL B N 1
ATOM 4807 C CA . VAL B 1 342 ? 16.240 -3.395 -0.437 1.000 22.751 391 VAL B CA 1
ATOM 4808 C C . VAL B 1 342 ? 16.246 -4.884 -0.797 1.000 24.568 391 VAL B C 1
ATOM 4809 O O . VAL B 1 342 ? 17.305 -5.485 -1.029 1.000 24.987 391 VAL B O 1
ATOM 4813 N N . PHE B 1 343 ? 15.046 -5.484 -0.836 1.000 22.433 392 PHE B N 1
ATOM 4814 C CA . PHE B 1 343 ? 14.905 -6.863 -1.274 1.000 21.416 392 PHE B CA 1
ATOM 4815 C C . PHE B 1 343 ? 15.555 -7.094 -2.632 1.000 22.727 392 PHE B C 1
ATOM 4816 O O . PHE B 1 343 ? 16.261 -8.092 -2.806 1.000 23.575 392 PHE B O 1
ATOM 4824 N N . ALA B 1 344 ? 15.344 -6.167 -3.576 1.000 22.132 393 ALA B N 1
ATOM 4825 C CA . ALA B 1 344 ? 15.878 -6.285 -4.918 1.000 23.733 393 ALA B CA 1
ATOM 4826 C C . ALA B 1 344 ? 17.417 -6.285 -4.887 1.000 27.798 393 ALA B C 1
ATOM 4827 O O . ALA B 1 344 ? 18.047 -7.062 -5.622 1.000 27.367 393 ALA B O 1
ATOM 4829 N N . ILE B 1 345 ? 18.017 -5.484 -3.988 1.000 28.361 394 ILE B N 1
ATOM 4830 C CA . ILE B 1 345 ? 19.462 -5.501 -3.826 1.000 29.157 394 ILE B CA 1
ATOM 4831 C C . ILE B 1 345 ? 19.931 -6.873 -3.334 1.000 32.273 394 ILE B C 1
ATOM 4832 O O . ILE B 1 345 ? 20.955 -7.379 -3.828 1.000 30.235 394 ILE B O 1
ATOM 4837 N N . HIS B 1 346 ? 19.255 -7.427 -2.320 1.000 27.678 395 HIS B N 1
ATOM 4838 C CA . HIS B 1 346 ? 19.616 -8.735 -1.814 1.000 29.429 395 HIS B CA 1
ATOM 4839 C C . HIS B 1 346 ? 19.375 -9.829 -2.857 1.000 28.961 395 HIS B C 1
ATOM 4840 O O . HIS B 1 346 ? 20.187 -10.737 -2.967 1.000 30.252 395 HIS B O 1
ATOM 4847 N N . VAL B 1 347 ? 18.284 -9.771 -3.614 1.000 25.851 396 VAL B N 1
ATOM 4848 C CA . VAL B 1 347 ? 18.050 -10.742 -4.685 1.000 28.531 396 VAL B CA 1
ATOM 4849 C C . VAL B 1 347 ? 19.246 -10.768 -5.639 1.000 31.172 396 VAL B C 1
ATOM 4850 O O . VAL B 1 347 ? 19.749 -11.827 -5.999 1.000 30.327 396 VAL B O 1
ATOM 4854 N N . ASN B 1 348 ? 19.673 -9.591 -6.074 1.000 32.188 397 ASN B N 1
ATOM 4855 C CA . ASN B 1 348 ? 20.757 -9.506 -7.044 1.000 36.989 397 ASN B CA 1
ATOM 4856 C C . ASN B 1 348 ? 22.067 -10.014 -6.427 1.000 37.985 397 ASN B C 1
ATOM 4857 O O . ASN B 1 348 ? 22.841 -10.655 -7.123 1.000 36.109 397 ASN B O 1
ATOM 4862 N N . LYS B 1 349 ? 22.298 -9.789 -5.125 1.000 39.256 398 LYS B N 1
ATOM 4863 C CA . LYS B 1 349 ? 23.462 -10.343 -4.441 1.000 45.232 398 LYS B CA 1
ATOM 4864 C C . LYS B 1 349 ? 23.482 -11.859 -4.586 1.000 46.252 398 LYS B C 1
ATOM 4865 O O . LYS B 1 349 ? 24.510 -12.443 -4.918 1.000 45.085 398 LYS B O 1
ATOM 4871 N N . GLU B 1 350 ? 22.345 -12.487 -4.269 1.000 40.505 399 GLU B N 1
ATOM 4872 C CA . GLU B 1 350 ? 22.191 -13.932 -4.324 1.000 41.321 399 GLU B CA 1
ATOM 4873 C C . GLU B 1 350 ? 22.348 -14.470 -5.750 1.000 42.651 399 GLU B C 1
ATOM 4874 O O . GLU B 1 350 ? 22.831 -15.597 -5.920 1.000 42.285 399 GLU B O 1
ATOM 4880 N N . ILE B 1 351 ? 21.876 -13.723 -6.758 1.000 36.891 400 ILE B N 1
ATOM 4881 C CA . ILE B 1 351 ? 22.057 -14.127 -8.144 1.000 38.404 40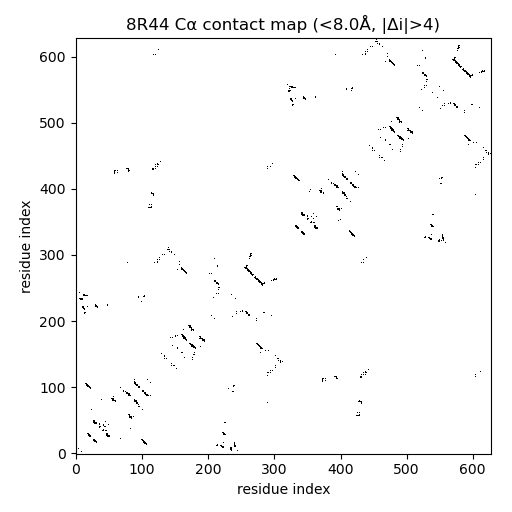0 ILE B CA 1
ATOM 4882 C C . ILE B 1 351 ? 23.556 -14.193 -8.431 1.000 45.617 400 ILE B C 1
ATOM 4883 O O . ILE B 1 351 ? 23.998 -15.156 -9.054 1.000 47.793 400 ILE B O 1
ATOM 4888 N N . GLU B 1 352 ? 24.321 -13.177 -7.998 1.000 51.465 401 GLU B N 1
ATOM 4889 C CA . GLU B 1 352 ? 25.746 -13.083 -8.317 1.000 56.481 401 GLU B CA 1
ATOM 4890 C C . GLU B 1 352 ? 26.556 -14.113 -7.537 1.000 60.632 401 GLU B C 1
ATOM 4891 O O . GLU B 1 352 ? 27.460 -14.738 -8.096 1.000 63.898 401 GLU B O 1
ATOM 4897 N N . LEU B 1 353 ? 26.193 -14.315 -6.269 1.000 57.396 402 LEU B N 1
ATOM 4898 C CA . LEU B 1 353 ? 26.745 -15.385 -5.453 1.000 62.493 402 LEU B CA 1
ATOM 4899 C C . LEU B 1 353 ? 26.491 -16.761 -6.080 1.000 68.693 402 LEU B C 1
ATOM 4900 O O . LEU B 1 353 ? 27.310 -17.660 -5.913 1.000 77.367 402 LEU B O 1
ATOM 4905 N N . HIS B 1 354 ? 25.356 -16.941 -6.773 1.000 74.194 403 HIS B N 1
ATOM 4906 C CA . HIS B 1 354 ? 25.055 -18.182 -7.480 1.000 80.402 403 HIS B CA 1
ATOM 4907 C C . HIS B 1 354 ? 25.965 -18.309 -8.707 1.000 83.979 403 HIS B C 1
ATOM 4908 O O . HIS B 1 354 ? 26.593 -19.347 -8.906 1.000 91.356 403 HIS B O 1
ATOM 4915 N N . HIS B 1 355 ? 26.023 -17.242 -9.519 1.000 87.354 404 HIS B N 1
ATOM 4916 C CA . HIS B 1 355 ? 26.911 -17.129 -10.671 1.000 93.011 404 HIS B CA 1
ATOM 4917 C C . HIS B 1 355 ? 28.312 -16.724 -10.195 1.000 88.454 404 HIS B C 1
ATOM 4918 O O . HIS B 1 355 ? 28.967 -17.558 -9.535 1.000 83.504 404 HIS B O 1
#

Radius of gyration: 26.5 Å; Cα contacts (8 Å, |Δi|>4): 1261; chains: 2; bounding box: 64×59×76 Å

GO terms:
  GO:0017009 protein-phycocyanobilin linkage (P, IDA)
  GO:0005515 protein binding (F, IPI)